Protein AF-A0AA88U725-F1 (afdb_monomer_lite)

Sequence (380 aa):
MSLTAHSTHQTSTSTYMPFGTTLFCLESGCVGFEEPETILQLMAQMSFKSLGANQGLQAFDYGGVLKCLKSKAILRKIGKQSEVINPNRSRITLLLKAIGVIETQEQEKTLIAIVEKELEIFLRRRKNAFDPNKNFSGRKANMAYIEWYMKVSANKGGYYDCYKNARSRGREELQNKEKIVKDQRILTQHWIKTVEDIERKSQNEGASIPNSFKYAGTTYRRMVEPLDIAEYYNLGKTNYLKEGRSEHYKVLELWLKSDQIFENKHHVGMTEDSCFWAHVEEANISCGVLKDGETGPRDKERTLEKLVEFENYLMSSIEKYSVSTEVFSEGSTFMKWWQDYITIRGNSYESKLTSFMKNKKESSGSMVLMEYKSCGTYTF

InterPro domains:
  IPR041266 EDS1, EP domain [PF18117] (145-356)
  IPR044603 Senescence-associated carboxylesterase 101-like [PTHR46898] (8-363)

Organism: NCBI:txid112253

Radius of gyration: 32.96 Å; chains: 1; bounding box: 78×71×87 Å

Secondary structure (DSSP, 8-state):
--------------S----S-EEEEETTEEEEE--HHHHHHHHHHHHHHHTTS---S----HHHHHHHHHHHHHHHTTSPPP--S-HHHHHHHHHHHHTT--SSHHHHHHHHHHHHHHHHHHHHHHHTS--HHHHHHTTHHHHHHHHHHHHHHGGGT-HHHHHHTHHHH-HHHHHHHHHHHHHHHHHHHHHHHHHHHHHHHHHHH-PPPPHHHHHHHHHHHHHHHHHHHHHHHHTT---IIIII--HHHHHHHHHHHT-TT-TT---TTS-S-TTHHHHHHHHHHHHHHHHSS-S-HHHHHHHHHHHHHHHHHHHHHHHTT-S-GGGGSTT-HHHHHHHHHHHHH-TT---HHHHHHHHHHHTTTTTTSSGGG-------

pLDDT: mean 77.9, std 18.84, range [26.11, 98.38]

Structure (mmCIF, N/CA/C/O backbone):
data_AF-A0AA88U725-F1
#
_entry.id   AF-A0AA88U725-F1
#
loop_
_atom_site.group_PDB
_atom_site.id
_atom_site.type_symbol
_atom_site.label_atom_id
_atom_site.label_alt_id
_atom_site.label_comp_id
_atom_site.label_asym_id
_atom_site.label_entity_id
_atom_site.label_seq_id
_atom_site.pdbx_PDB_ins_code
_atom_site.Cartn_x
_atom_site.Cartn_y
_atom_site.Cartn_z
_atom_site.occupancy
_atom_site.B_iso_or_equiv
_atom_site.auth_seq_id
_atom_site.auth_comp_id
_atom_site.auth_asym_id
_atom_site.auth_atom_id
_atom_site.pdbx_PDB_model_num
ATOM 1 N N . MET A 1 1 ? -35.580 -44.914 47.625 1.00 32.88 1 MET A N 1
ATOM 2 C CA . MET A 1 1 ? -35.232 -45.010 46.194 1.00 32.88 1 MET A CA 1
ATOM 3 C C . MET A 1 1 ? -35.719 -43.749 45.517 1.00 32.88 1 MET A C 1
ATOM 5 O O . MET A 1 1 ? -36.898 -43.436 45.606 1.00 32.88 1 MET A O 1
ATOM 9 N N . SER A 1 2 ? -34.764 -42.996 44.982 1.00 30.86 2 SER A N 1
ATOM 10 C CA . SER A 1 2 ? -34.923 -41.744 44.245 1.00 30.86 2 SER A CA 1
ATOM 11 C C . SER A 1 2 ? -35.772 -41.894 42.986 1.00 30.86 2 SER A C 1
ATOM 13 O O . SER A 1 2 ? -35.796 -42.979 42.418 1.00 30.86 2 SER A O 1
ATOM 15 N N . LEU A 1 3 ? -36.355 -40.775 42.540 1.00 26.64 3 LEU A N 1
ATOM 16 C CA . LEU A 1 3 ? -36.508 -40.333 41.140 1.00 26.64 3 LEU A CA 1
ATOM 17 C C . LEU A 1 3 ? -37.024 -38.872 41.188 1.00 26.64 3 LEU A C 1
ATOM 19 O O . LEU A 1 3 ? -38.209 -38.622 41.355 1.00 26.64 3 LEU A O 1
ATOM 23 N N . THR A 1 4 ? -36.145 -37.894 41.434 1.00 28.00 4 THR A N 1
ATOM 24 C CA . THR A 1 4 ? -35.615 -36.935 40.434 1.00 28.00 4 THR A CA 1
ATOM 25 C C . THR A 1 4 ? -36.676 -36.227 39.579 1.00 28.00 4 THR A C 1
ATOM 27 O O . THR A 1 4 ? -36.901 -36.598 38.428 1.00 28.00 4 THR A O 1
ATOM 30 N N . ALA A 1 5 ? -37.239 -35.134 40.103 1.00 26.56 5 ALA A N 1
ATOM 31 C CA . ALA A 1 5 ? -37.870 -34.102 39.286 1.00 26.56 5 ALA A CA 1
ATOM 32 C C . ALA A 1 5 ? -36.774 -33.324 38.538 1.00 26.56 5 ALA A C 1
ATOM 34 O O . ALA A 1 5 ? -35.937 -32.657 39.147 1.00 26.56 5 ALA A O 1
ATOM 35 N N . HIS A 1 6 ? -36.744 -33.464 37.215 1.00 26.67 6 HIS A N 1
ATOM 36 C CA . HIS A 1 6 ? -35.869 -32.690 36.345 1.00 26.67 6 HIS A CA 1
ATOM 37 C C . HIS A 1 6 ? -36.377 -31.245 36.295 1.00 26.67 6 HIS A C 1
ATOM 39 O O . HIS A 1 6 ? -37.458 -30.980 35.775 1.00 26.67 6 HIS A O 1
ATOM 45 N N . SER A 1 7 ? -35.591 -30.315 36.841 1.00 28.03 7 SER A N 1
ATOM 46 C CA . SER A 1 7 ? -35.767 -28.878 36.627 1.00 28.03 7 SER A CA 1
ATOM 47 C C . SER A 1 7 ? -35.402 -28.558 35.178 1.00 28.03 7 SER A C 1
ATOM 49 O O . SER A 1 7 ? -34.230 -28.466 34.815 1.00 28.03 7 SER A O 1
ATOM 51 N N . THR A 1 8 ? -36.410 -28.445 34.320 1.00 27.78 8 THR A N 1
ATOM 52 C CA . THR A 1 8 ? -36.258 -27.880 32.981 1.00 27.78 8 THR A CA 1
ATOM 53 C C . THR A 1 8 ? -36.027 -26.378 33.104 1.00 27.78 8 THR A C 1
ATOM 55 O O . THR A 1 8 ? -36.956 -25.624 33.393 1.00 27.78 8 THR A O 1
ATOM 58 N N . HIS A 1 9 ? -34.795 -25.934 32.851 1.00 33.16 9 HIS A N 1
ATOM 59 C CA . HIS A 1 9 ? -34.502 -24.542 32.519 1.00 33.16 9 HIS A CA 1
ATOM 60 C C . HIS A 1 9 ? -35.246 -24.177 31.223 1.00 33.16 9 HIS A C 1
ATOM 62 O O . HIS A 1 9 ? -34.762 -24.445 30.126 1.00 33.16 9 HIS A O 1
ATOM 68 N N . GLN A 1 10 ? -36.434 -23.579 31.334 1.00 32.91 10 GLN A N 1
ATOM 69 C CA . GLN A 1 10 ? -37.070 -22.893 30.211 1.00 32.91 10 GLN A CA 1
ATOM 70 C C . GLN A 1 10 ? -36.290 -21.603 29.934 1.00 32.91 10 GLN A C 1
ATOM 72 O O . GLN A 1 10 ? -36.520 -20.568 30.554 1.00 32.91 10 GLN A O 1
ATOM 77 N N . THR A 1 11 ? -35.341 -21.658 29.003 1.00 37.47 11 THR A N 1
ATOM 78 C CA . THR A 1 11 ? -34.792 -20.460 28.366 1.00 37.47 11 THR A CA 1
ATOM 79 C C . THR A 1 11 ? -35.843 -19.922 27.402 1.00 37.47 11 THR A C 1
ATOM 81 O O . THR A 1 11 ? -35.910 -20.343 26.249 1.00 37.47 11 THR A O 1
ATOM 84 N N . SER A 1 12 ? -36.702 -19.017 27.870 1.00 42.12 12 SER A N 1
ATOM 85 C CA . SER A 1 12 ? -37.538 -18.210 26.982 1.00 42.12 12 SER A CA 1
ATOM 86 C C . SER A 1 12 ? -36.626 -17.323 26.128 1.00 42.12 12 SER A C 1
ATOM 88 O O . SER A 1 12 ? -36.111 -16.308 26.598 1.00 42.12 12 SER A O 1
ATOM 90 N N . THR A 1 13 ? -36.381 -17.724 24.883 1.00 49.47 13 THR A N 1
ATOM 91 C CA . THR A 1 13 ? -35.642 -16.929 23.898 1.00 49.47 13 THR A CA 1
ATOM 92 C C . THR A 1 13 ? -36.532 -15.782 23.419 1.00 49.47 13 THR A C 1
ATOM 94 O O . THR A 1 13 ? -37.392 -15.974 22.561 1.00 49.47 13 THR A O 1
ATOM 97 N N . SER A 1 14 ? -36.360 -14.596 24.009 1.00 60.69 14 SER A N 1
ATOM 98 C CA . SER A 1 14 ? -36.968 -13.353 23.514 1.00 60.69 14 SER A CA 1
ATOM 99 C C . SER A 1 14 ? -36.472 -13.063 22.093 1.00 60.69 14 SER A C 1
ATOM 101 O O . SER A 1 14 ? -35.271 -13.115 21.840 1.00 60.69 14 SER A O 1
ATOM 103 N N . THR A 1 15 ? -37.373 -12.712 21.173 1.00 77.06 15 THR A N 1
ATOM 104 C CA . THR A 1 15 ? -37.027 -12.198 19.832 1.00 77.06 15 THR A CA 1
ATOM 105 C C . THR A 1 15 ? -36.477 -10.770 19.855 1.00 77.06 15 THR A C 1
ATOM 107 O O . THR A 1 15 ? -35.946 -10.305 18.850 1.00 77.06 15 THR A O 1
ATOM 110 N N . TYR A 1 16 ? -36.610 -10.064 20.979 1.00 80.75 16 TYR A N 1
ATOM 111 C CA . TYR A 1 16 ? -36.173 -8.681 21.145 1.00 80.75 16 TYR A CA 1
ATOM 112 C C . TYR A 1 16 ? -34.953 -8.596 22.063 1.00 80.75 16 TYR A C 1
ATOM 114 O O . TYR A 1 16 ? -34.954 -9.209 23.135 1.00 80.75 16 TYR A O 1
ATOM 122 N N . MET A 1 17 ? -33.963 -7.787 21.664 1.00 84.12 17 MET A N 1
ATOM 123 C CA . MET A 1 17 ? -32.800 -7.443 22.486 1.00 84.12 17 MET A CA 1
ATOM 124 C C . MET A 1 17 ? -32.774 -5.963 22.872 1.00 84.12 17 MET A C 1
ATOM 126 O O . MET A 1 17 ? -33.114 -5.108 22.048 1.00 84.12 17 MET A O 1
ATOM 130 N N . PRO A 1 18 ? -32.348 -5.643 24.107 1.00 87.31 18 PRO A N 1
ATOM 131 C CA . PRO A 1 18 ? -32.113 -4.266 24.515 1.00 87.31 18 PRO A CA 1
ATOM 132 C C . PRO A 1 18 ? -30.925 -3.667 23.748 1.00 87.31 18 PRO A C 1
ATOM 134 O O . PRO A 1 18 ? -29.968 -4.361 23.412 1.00 87.31 18 PRO A O 1
ATOM 137 N N . PHE A 1 19 ? -30.969 -2.360 23.494 1.00 82.88 19 PHE A N 1
ATOM 138 C CA . PHE A 1 19 ? -29.884 -1.615 22.852 1.00 82.88 19 PHE A CA 1
ATOM 139 C C . PHE A 1 19 ? -29.605 -0.305 23.597 1.00 82.88 19 PHE A C 1
ATOM 141 O O . PHE A 1 19 ? -30.481 0.255 24.256 1.00 82.88 19 PHE A O 1
ATOM 148 N N . GLY A 1 20 ? -28.374 0.197 23.478 1.00 85.00 20 GLY A N 1
ATOM 149 C CA . GLY A 1 20 ? -27.935 1.420 24.152 1.00 85.00 20 GLY A CA 1
ATOM 150 C C . GLY A 1 20 ? -27.650 1.232 25.646 1.00 85.00 20 GLY A C 1
ATOM 151 O O . GLY A 1 20 ? -27.418 0.128 26.132 1.00 85.00 20 GLY A O 1
ATOM 152 N N . THR A 1 21 ? -27.625 2.340 26.387 1.00 85.44 21 THR A N 1
ATOM 153 C CA . THR A 1 21 ? -27.359 2.330 27.831 1.00 85.44 21 THR A CA 1
ATOM 154 C C . THR A 1 21 ? -28.663 2.223 28.614 1.00 85.44 21 THR A C 1
ATOM 156 O O . THR A 1 21 ? -29.510 3.110 28.541 1.00 85.44 21 THR A O 1
ATOM 159 N N . THR A 1 22 ? -28.797 1.178 29.429 1.00 86.12 22 THR A N 1
ATOM 160 C CA . THR A 1 22 ? -29.914 1.012 30.366 1.00 86.12 22 THR A CA 1
ATOM 161 C C . THR A 1 22 ? -29.500 1.447 31.765 1.00 86.12 22 THR A C 1
ATOM 163 O O . THR A 1 22 ? -28.465 1.021 32.276 1.00 86.12 22 THR A O 1
ATOM 166 N N . LEU A 1 23 ? -30.322 2.276 32.411 1.00 86.12 23 LEU A N 1
ATOM 167 C CA . LEU A 1 23 ? -30.129 2.703 33.795 1.00 86.12 23 LEU A CA 1
ATOM 168 C C . LEU A 1 23 ? -31.153 2.017 34.705 1.00 86.12 23 LEU A C 1
ATOM 170 O O . LEU A 1 23 ? -32.343 2.304 34.623 1.00 86.12 23 LEU A O 1
ATOM 174 N N . PHE A 1 24 ? -30.688 1.150 35.604 1.00 82.69 24 PHE A N 1
ATOM 175 C CA . PHE A 1 24 ? -31.530 0.553 36.637 1.00 82.69 24 PHE A CA 1
ATOM 176 C C . PHE A 1 24 ? -31.564 1.458 37.869 1.00 82.69 24 PHE A C 1
ATOM 178 O O . PHE A 1 24 ? -30.526 1.735 38.481 1.00 82.69 24 PHE A O 1
ATOM 185 N N . CYS A 1 25 ? -32.758 1.922 38.231 1.00 79.19 25 CYS A N 1
ATOM 186 C CA . CYS A 1 25 ? -32.990 2.798 39.375 1.00 79.19 25 CYS A CA 1
ATOM 187 C C . CYS A 1 25 ? -33.468 1.980 40.578 1.00 79.19 25 CYS A C 1
ATOM 189 O O . CYS A 1 25 ? -34.499 1.321 40.524 1.00 79.19 25 CYS A O 1
ATOM 191 N N . LEU A 1 26 ? -32.702 2.043 41.660 1.00 73.38 26 LEU A N 1
ATOM 192 C CA . LEU A 1 26 ? -32.933 1.371 42.932 1.00 73.38 26 LEU A CA 1
ATOM 193 C C . LEU A 1 26 ? -33.224 2.409 44.010 1.00 73.38 26 LEU A C 1
ATOM 195 O O . LEU A 1 26 ? -32.828 3.572 43.896 1.00 73.38 26 LEU A O 1
ATOM 199 N N . GLU A 1 27 ? -33.796 1.973 45.129 1.00 69.06 27 GLU A N 1
ATOM 200 C CA . GLU A 1 27 ? -33.916 2.851 46.289 1.00 69.06 27 GLU A CA 1
ATOM 201 C C . GLU A 1 27 ? -32.549 3.389 46.712 1.00 69.06 27 GLU A C 1
ATOM 203 O O . GLU A 1 27 ? -32.424 4.571 46.997 1.00 69.06 27 GLU A O 1
ATOM 208 N N . SER A 1 28 ? -31.491 2.574 46.699 1.00 66.88 28 SER A N 1
ATOM 209 C CA . SER A 1 28 ? -30.132 2.948 47.121 1.00 66.88 28 SER A CA 1
ATOM 210 C C . SER A 1 28 ? -29.349 3.814 46.116 1.00 66.88 28 SER A C 1
ATOM 212 O O . SER A 1 28 ? -28.303 4.356 46.479 1.00 66.88 28 SER A O 1
ATOM 214 N N . GLY A 1 29 ? -29.839 4.002 44.886 1.00 71.69 29 GLY A N 1
ATOM 215 C CA . GLY A 1 29 ? -29.155 4.760 43.832 1.00 71.69 29 GLY A CA 1
ATOM 216 C C . GLY A 1 29 ? -29.478 4.241 42.431 1.00 71.69 29 GLY A C 1
ATOM 217 O O . GLY A 1 29 ? -30.510 3.629 42.218 1.00 71.69 29 GLY A O 1
ATOM 218 N N . CYS A 1 30 ? -28.600 4.465 41.454 1.00 75.69 30 CYS A N 1
ATOM 219 C CA . CYS A 1 30 ? -28.768 3.917 40.105 1.00 75.69 30 CYS A CA 1
ATOM 220 C C . CYS A 1 30 ? -27.505 3.200 39.621 1.00 75.69 30 CYS A C 1
ATOM 222 O O . CYS A 1 30 ? -26.387 3.545 40.017 1.00 75.69 30 CYS A O 1
ATOM 224 N N . VAL A 1 31 ? -27.697 2.195 38.766 1.00 79.12 31 VAL A N 1
ATOM 225 C CA . VAL A 1 31 ? -26.627 1.406 38.152 1.00 79.12 31 VAL A CA 1
ATOM 226 C C . VAL A 1 31 ? -26.889 1.292 36.653 1.00 79.12 31 VAL A C 1
ATOM 228 O O . VAL A 1 31 ? -27.936 0.806 36.241 1.00 79.12 31 VAL A O 1
ATOM 231 N N . GLY A 1 32 ? -25.943 1.752 35.832 1.00 81.56 32 GLY A N 1
ATOM 232 C CA . GLY A 1 32 ? -26.043 1.658 34.371 1.00 81.56 32 GLY A CA 1
ATOM 233 C C . GLY A 1 32 ? -25.397 0.394 33.798 1.00 81.56 32 GLY A C 1
ATOM 234 O O . GLY A 1 32 ? -24.393 -0.069 34.335 1.00 81.56 32 GLY A O 1
ATOM 235 N N . PHE A 1 33 ? -25.912 -0.123 32.692 1.00 82.19 33 PHE A N 1
ATOM 236 C CA . PHE A 1 33 ? -25.268 -1.161 31.886 1.00 82.19 33 PHE A CA 1
ATOM 237 C C . PHE A 1 33 ? -25.446 -0.830 30.402 1.00 82.19 33 PHE A C 1
ATOM 239 O O . PHE A 1 33 ? -26.430 -0.207 30.016 1.00 82.19 33 PHE A O 1
ATOM 246 N N . GLU A 1 34 ? -24.474 -1.215 29.583 1.00 84.12 34 GLU A N 1
ATOM 247 C CA . GLU A 1 34 ? -24.510 -1.060 28.116 1.00 84.12 34 GLU A CA 1
ATOM 248 C C . GLU A 1 34 ? -24.586 -2.414 27.398 1.00 84.12 34 GLU A C 1
ATOM 250 O O . GLU A 1 34 ? -24.835 -2.464 26.201 1.00 84.12 34 GLU A O 1
ATOM 255 N N . GLU A 1 35 ? -24.320 -3.505 28.116 1.00 84.44 35 GLU A N 1
ATOM 256 C CA . GLU A 1 35 ? -24.151 -4.838 27.547 1.00 84.44 35 GLU A CA 1
ATOM 257 C C . GLU A 1 35 ? -25.521 -5.521 27.391 1.00 84.44 35 GLU A C 1
ATOM 259 O O . GLU A 1 35 ? -26.194 -5.724 28.409 1.00 84.44 35 GLU A O 1
ATOM 264 N N . PRO A 1 36 ? -25.978 -5.814 26.158 1.00 85.44 36 PRO A N 1
ATOM 265 C CA . PRO A 1 36 ? -27.352 -6.249 25.908 1.00 85.44 36 PRO A CA 1
ATOM 266 C C . PRO A 1 36 ? -27.752 -7.527 26.646 1.00 85.44 36 PRO A C 1
ATOM 268 O O . PRO A 1 36 ? -28.848 -7.598 27.201 1.00 85.44 36 PRO A O 1
ATOM 271 N N . GLU A 1 37 ? -26.876 -8.523 26.696 1.00 84.38 37 GLU A N 1
ATOM 272 C CA . GLU A 1 37 ? -27.137 -9.822 27.306 1.00 84.38 37 GLU A CA 1
ATOM 273 C C . GLU A 1 37 ? -27.276 -9.712 28.832 1.00 84.38 37 GLU A C 1
ATOM 275 O O . GLU A 1 37 ? -28.205 -10.269 29.414 1.00 84.38 37 GLU A O 1
ATOM 280 N N . THR A 1 38 ? -26.440 -8.902 29.478 1.00 82.69 38 THR A N 1
ATOM 281 C CA . THR A 1 38 ? -26.490 -8.545 30.900 1.00 82.69 38 THR A CA 1
ATOM 282 C C . THR A 1 38 ? -27.768 -7.786 31.191 1.00 82.69 38 THR A C 1
ATOM 284 O O . THR A 1 38 ? -28.449 -8.089 32.169 1.00 82.69 38 THR A O 1
ATOM 287 N N . ILE A 1 39 ? -28.122 -6.804 30.356 1.00 85.88 39 ILE A N 1
ATOM 288 C CA . ILE A 1 39 ? -29.366 -6.047 30.514 1.00 85.88 39 ILE A CA 1
ATOM 289 C C . ILE A 1 39 ? -30.560 -7.001 30.434 1.00 85.88 39 ILE A C 1
ATOM 291 O O . ILE A 1 39 ? -31.414 -6.968 31.321 1.00 85.88 39 ILE A O 1
ATOM 295 N N . LEU A 1 40 ? -30.597 -7.880 29.428 1.00 86.12 40 LEU A N 1
ATOM 296 C CA . LEU A 1 40 ? -31.664 -8.863 29.261 1.00 86.12 40 LEU A CA 1
ATOM 297 C C . LEU A 1 40 ? -31.731 -9.814 30.461 1.00 86.12 40 LEU A C 1
ATOM 299 O O . LEU A 1 40 ? -32.810 -10.043 31.006 1.00 86.12 40 LEU A O 1
ATOM 303 N N . GLN A 1 41 ? -30.589 -10.340 30.907 1.00 81.69 41 GLN A N 1
ATOM 304 C CA . GLN A 1 41 ? -30.519 -11.254 32.041 1.00 81.69 41 GLN A CA 1
ATOM 305 C C . GLN A 1 41 ? -31.010 -10.576 33.327 1.00 81.69 41 GLN A C 1
ATOM 307 O O . GLN A 1 41 ? -31.806 -11.161 34.058 1.00 81.69 41 GLN A O 1
ATOM 312 N N . LEU A 1 42 ? -30.606 -9.329 33.586 1.00 80.44 42 LEU A N 1
ATOM 313 C CA . LEU A 1 42 ? -31.063 -8.550 34.740 1.00 80.44 42 LEU A CA 1
ATOM 314 C C . LEU A 1 42 ? -32.567 -8.245 34.669 1.00 80.44 42 LEU A C 1
ATOM 316 O O . LEU A 1 42 ? -33.266 -8.414 35.669 1.00 80.44 42 LEU A O 1
ATOM 320 N N . MET A 1 43 ? -33.081 -7.855 33.499 1.00 81.62 43 MET A N 1
ATOM 321 C CA . MET A 1 43 ? -34.516 -7.635 33.279 1.00 81.62 43 MET A CA 1
ATOM 322 C C . MET A 1 43 ? -35.328 -8.917 33.501 1.00 81.62 43 MET A C 1
ATOM 324 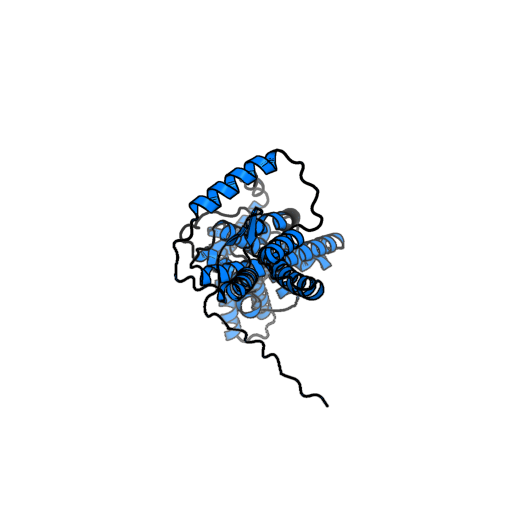O O . MET A 1 43 ? -36.360 -8.879 34.173 1.00 81.62 43 MET A O 1
ATOM 328 N N . ALA A 1 44 ? -34.846 -10.061 33.008 1.00 80.44 44 ALA A N 1
ATOM 329 C CA . ALA A 1 44 ? -35.494 -11.354 33.207 1.00 80.44 44 ALA A CA 1
ATOM 330 C C . ALA A 1 44 ? -35.599 -11.702 34.702 1.00 80.44 44 ALA A C 1
ATOM 332 O O . ALA A 1 44 ? -36.680 -12.061 35.173 1.00 80.44 44 ALA A O 1
ATOM 333 N N . GLN A 1 45 ? -34.524 -11.502 35.474 1.00 75.00 45 GLN A N 1
ATOM 334 C CA . GLN A 1 45 ? -34.531 -11.730 36.925 1.00 75.00 45 GLN A CA 1
ATOM 335 C C . GLN A 1 45 ? -35.511 -10.806 37.671 1.00 75.00 45 GLN A C 1
ATOM 337 O O . GLN A 1 45 ? -36.195 -11.256 38.590 1.00 75.00 45 GLN A O 1
ATOM 342 N N . MET A 1 46 ? -35.628 -9.536 37.262 1.00 73.25 46 MET A N 1
ATOM 343 C CA . MET A 1 46 ? -36.621 -8.606 37.823 1.00 73.25 46 MET A CA 1
ATOM 344 C C . MET A 1 46 ? -38.059 -9.041 37.508 1.00 73.25 46 MET A C 1
ATOM 346 O O . MET A 1 46 ? -38.921 -9.025 38.387 1.00 73.25 46 MET A O 1
ATOM 350 N N . SER A 1 47 ? -38.317 -9.460 36.265 1.00 68.94 47 SER A N 1
ATOM 351 C CA . SER A 1 47 ? -39.653 -9.874 35.822 1.00 68.94 47 SER A CA 1
ATOM 352 C C . SER A 1 47 ? -40.144 -11.134 36.542 1.00 68.94 47 SER A C 1
ATOM 354 O O . SER A 1 47 ? -41.298 -11.182 36.960 1.00 68.94 47 SER A O 1
ATOM 356 N N . PHE A 1 48 ? -39.258 -12.105 36.798 1.00 60.91 48 PHE A N 1
ATOM 357 C CA . PHE A 1 48 ? -39.609 -13.374 37.443 1.00 60.91 48 PHE A CA 1
ATOM 358 C C . PHE A 1 48 ? -40.159 -13.191 38.867 1.00 60.91 48 PHE A C 1
ATOM 360 O O . PHE A 1 48 ? -41.050 -13.926 39.285 1.00 60.91 48 PHE A O 1
ATOM 367 N N . LYS A 1 49 ? -39.683 -12.179 39.608 1.00 58.50 49 LYS A N 1
ATOM 368 C CA . LYS A 1 49 ? -40.197 -11.852 40.953 1.00 58.50 49 LYS A CA 1
ATOM 369 C C . LYS A 1 49 ? -41.444 -10.962 40.932 1.00 58.50 49 LYS A C 1
ATOM 371 O O . LYS A 1 49 ? -42.229 -10.996 41.875 1.00 58.50 49 LYS A O 1
ATOM 376 N N . SER A 1 50 ? -41.671 -10.220 39.847 1.00 55.91 50 SER A N 1
ATOM 377 C CA . SER A 1 50 ? -42.889 -9.423 39.648 1.00 55.91 50 SER A CA 1
ATOM 378 C C . SER A 1 50 ? -44.132 -10.274 39.358 1.00 55.91 50 SER A C 1
ATOM 380 O O . SER A 1 50 ? -45.241 -9.766 39.506 1.00 55.91 50 SER A O 1
ATOM 382 N N . LEU A 1 51 ? -43.984 -11.551 38.976 1.00 45.91 51 LEU A N 1
ATOM 383 C CA . LEU A 1 51 ? -45.108 -12.439 38.634 1.00 45.91 51 LEU A CA 1
ATOM 384 C C . LEU A 1 51 ? -46.085 -12.721 39.798 1.00 45.91 51 LEU A C 1
ATOM 386 O O . LEU A 1 51 ? -47.147 -13.289 39.564 1.00 45.91 51 LEU A O 1
ATOM 390 N N . GLY A 1 52 ? -45.767 -12.320 41.035 1.00 45.78 52 GLY A N 1
ATOM 391 C CA . GLY A 1 52 ? -46.686 -12.395 42.180 1.00 45.78 52 GLY A CA 1
ATOM 392 C C . GLY A 1 52 ? -47.622 -11.189 42.339 1.00 45.78 52 GLY A C 1
ATOM 393 O O . GLY A 1 52 ? -48.555 -11.246 43.138 1.00 45.78 52 GLY A O 1
ATOM 394 N N . ALA A 1 53 ? -47.397 -10.100 41.600 1.00 44.97 53 ALA A N 1
ATOM 395 C CA . ALA A 1 53 ? -48.225 -8.903 41.654 1.00 44.97 53 ALA A CA 1
ATOM 396 C C . ALA A 1 53 ? -48.860 -8.666 40.281 1.00 44.97 53 ALA A C 1
ATOM 398 O O . ALA A 1 53 ? -48.170 -8.330 39.322 1.00 44.97 53 ALA A O 1
ATOM 399 N N . ASN A 1 54 ? -50.184 -8.817 40.193 1.00 41.69 54 ASN A N 1
ATOM 400 C CA . ASN A 1 54 ? -50.982 -8.361 39.055 1.00 41.69 54 ASN A CA 1
ATOM 401 C C . ASN A 1 54 ? -50.811 -6.843 38.883 1.00 41.69 54 ASN A C 1
ATOM 403 O O . ASN A 1 54 ? -51.607 -6.057 39.390 1.00 41.69 54 ASN A O 1
ATOM 407 N N . GLN A 1 55 ? -49.764 -6.420 38.184 1.00 48.16 55 GLN A N 1
ATOM 408 C CA . GLN A 1 55 ? -49.562 -5.040 37.768 1.00 48.16 55 GLN A CA 1
ATOM 409 C C . GLN A 1 55 ? -49.643 -5.007 36.244 1.00 48.16 55 GLN A C 1
ATOM 411 O O . GLN A 1 55 ? -48.638 -4.988 35.539 1.00 48.16 55 GLN A O 1
ATOM 416 N N . GLY A 1 56 ? -50.875 -5.030 35.724 1.00 46.62 56 GLY A N 1
ATOM 417 C CA . GLY A 1 56 ? -51.121 -4.500 34.382 1.00 46.62 56 GLY A CA 1
ATOM 418 C C . GLY A 1 56 ? -50.617 -3.056 34.315 1.00 46.62 56 GLY A C 1
ATOM 419 O O . GLY A 1 56 ? -50.615 -2.402 35.355 1.00 46.62 56 GLY A O 1
ATOM 420 N N . LEU A 1 57 ? -50.169 -2.605 33.130 1.00 47.94 57 LEU A N 1
ATOM 421 C CA . LEU A 1 57 ? -49.524 -1.304 32.856 1.00 47.94 57 LEU A CA 1
ATOM 422 C C . LEU A 1 57 ? -50.027 -0.174 33.777 1.00 47.94 57 LEU A C 1
ATOM 424 O O . LEU A 1 57 ? -50.940 0.578 33.437 1.00 47.94 57 LEU A O 1
ATOM 428 N N . GLN A 1 58 ? -49.421 -0.045 34.951 1.00 55.50 58 GLN A N 1
ATOM 429 C CA . GLN A 1 58 ? -49.668 1.062 35.855 1.00 55.50 58 GLN A CA 1
ATOM 430 C C . GLN A 1 58 ? -48.686 2.155 35.451 1.00 55.50 58 GLN A C 1
ATOM 432 O O . GLN A 1 58 ? -47.517 1.872 35.182 1.00 55.50 58 GLN A O 1
ATOM 437 N N . ALA A 1 59 ? -49.155 3.400 35.358 1.00 60.19 59 ALA A N 1
ATOM 438 C CA . ALA A 1 59 ? -48.283 4.530 35.069 1.00 60.19 59 ALA A CA 1
ATOM 439 C C . ALA A 1 59 ? -47.173 4.590 36.133 1.00 60.19 59 ALA A C 1
ATOM 441 O O . ALA A 1 59 ? -47.436 4.865 37.303 1.00 60.19 59 ALA A O 1
ATOM 442 N N . PHE A 1 60 ? -45.942 4.277 35.730 1.00 72.12 60 PHE A N 1
ATOM 443 C CA . PHE A 1 60 ? -44.792 4.250 36.625 1.00 72.12 60 PHE A CA 1
ATOM 444 C C . PHE A 1 60 ? -44.339 5.687 36.919 1.00 72.12 60 PHE A C 1
ATOM 446 O O . PHE A 1 60 ? -44.082 6.462 35.994 1.00 72.12 60 PHE A O 1
ATOM 453 N N . ASP A 1 61 ? -44.245 6.064 38.197 1.00 81.56 61 ASP A N 1
ATOM 454 C CA . ASP A 1 61 ? -43.874 7.424 38.606 1.00 81.56 61 ASP A CA 1
ATOM 455 C C . ASP A 1 61 ? -42.361 7.675 38.470 1.00 81.56 61 ASP A C 1
ATOM 457 O O . ASP A 1 61 ? -41.586 7.650 39.432 1.00 81.56 61 ASP A O 1
ATOM 461 N N . TYR A 1 62 ? -41.925 7.975 37.247 1.00 82.69 62 TYR A N 1
ATOM 462 C CA . TYR A 1 62 ? -40.557 8.424 36.982 1.00 82.69 62 TYR A CA 1
ATOM 463 C C . TYR A 1 62 ? -40.217 9.750 37.687 1.00 82.69 62 TYR A C 1
ATOM 465 O O . TYR A 1 62 ? -39.044 10.003 37.975 1.00 82.69 62 TYR A O 1
ATOM 473 N N . GLY A 1 63 ? -41.210 10.590 38.005 1.00 84.25 63 GLY A N 1
ATOM 474 C CA . GLY A 1 63 ? -41.009 11.846 38.731 1.00 84.25 63 GLY A CA 1
ATOM 475 C C . GLY A 1 63 ? -40.509 11.606 40.156 1.00 84.25 63 GLY A C 1
ATOM 476 O O . GLY A 1 63 ? -39.517 12.210 40.582 1.00 84.25 63 GLY A O 1
ATOM 477 N N . GLY A 1 64 ? -41.135 10.664 40.864 1.00 83.19 64 GLY A N 1
ATOM 478 C CA . GLY A 1 64 ? -40.705 10.189 42.178 1.00 83.19 64 GLY A CA 1
ATOM 479 C C . GLY A 1 64 ? -39.288 9.613 42.161 1.00 83.19 64 GLY A C 1
ATOM 480 O O . GLY A 1 64 ? -38.457 9.978 43.002 1.00 83.19 64 GLY A O 1
ATOM 481 N N . VAL A 1 65 ? -38.966 8.797 41.150 1.00 80.44 65 VAL A N 1
ATOM 482 C CA . VAL A 1 65 ? -37.619 8.226 40.964 1.00 80.44 65 VAL A CA 1
ATOM 483 C C . VAL A 1 65 ? -36.566 9.323 40.790 1.00 80.44 65 VAL A C 1
ATOM 485 O O . VAL A 1 65 ? -35.554 9.332 41.497 1.00 80.44 65 VAL A O 1
ATOM 488 N N . LEU A 1 66 ? -36.806 10.291 39.902 1.00 83.12 66 LEU A N 1
ATOM 489 C CA . LEU A 1 66 ? -35.876 11.398 39.658 1.00 83.12 66 LEU A CA 1
ATOM 490 C C . LEU A 1 66 ? -35.673 12.268 40.905 1.00 83.12 66 LEU A C 1
ATOM 492 O O . LEU A 1 66 ? -34.543 12.662 41.211 1.00 83.12 66 LEU A O 1
ATOM 496 N N . LYS A 1 67 ? -36.744 12.536 41.663 1.00 83.38 67 LYS A N 1
ATOM 497 C CA . LYS A 1 67 ? -36.671 13.296 42.919 1.00 83.38 67 LYS A CA 1
ATOM 498 C C . LYS A 1 67 ? -35.815 12.570 43.961 1.00 83.38 67 LYS A C 1
ATOM 500 O O . LYS A 1 67 ? -34.969 13.202 44.593 1.00 83.38 67 LYS A O 1
ATOM 505 N N . CYS A 1 68 ? -35.974 11.252 44.095 1.00 78.69 68 CYS A N 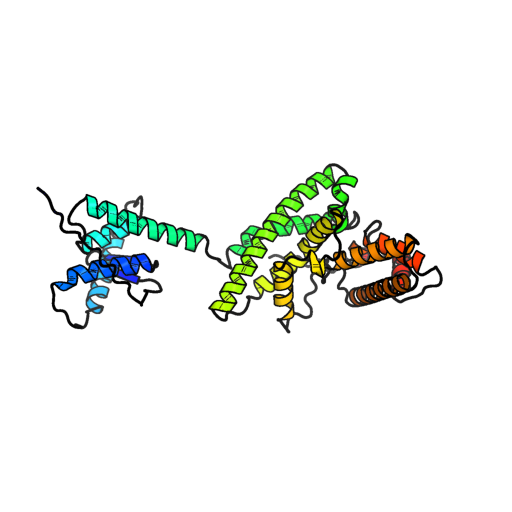1
ATOM 506 C CA . CYS A 1 68 ? -35.168 10.432 45.001 1.00 78.69 68 CYS A CA 1
ATOM 507 C C . CYS A 1 68 ? -33.681 10.431 44.605 1.00 78.69 68 CYS A C 1
ATOM 509 O O . CYS A 1 68 ? -32.810 10.682 45.445 1.00 78.69 68 CYS A O 1
ATOM 511 N N . LEU A 1 69 ? -33.381 10.251 43.313 1.00 79.00 69 LEU A N 1
ATOM 512 C CA . LEU A 1 69 ? -32.011 10.301 42.791 1.00 79.00 69 LEU A CA 1
ATOM 513 C C . LEU A 1 69 ? -31.344 11.659 43.046 1.00 79.00 69 LEU A C 1
ATOM 515 O O . LEU A 1 69 ? -30.194 11.704 43.492 1.00 79.00 69 LEU A O 1
ATOM 519 N N . LYS A 1 70 ? -32.071 12.763 42.832 1.00 79.81 70 LYS A N 1
ATOM 520 C CA . LYS A 1 70 ? -31.578 14.124 43.092 1.00 79.81 70 LYS A CA 1
ATOM 521 C C . LYS A 1 70 ? -31.215 14.320 44.566 1.00 79.81 70 LYS A C 1
ATOM 523 O O . LYS A 1 70 ? -30.124 14.804 44.860 1.00 79.81 70 LYS A O 1
ATOM 528 N N . SER A 1 71 ? -32.079 13.890 45.487 1.00 73.62 71 SER A N 1
ATOM 529 C CA . SER A 1 71 ? -31.825 13.979 46.933 1.00 73.62 71 SER A CA 1
ATOM 530 C C . SER A 1 71 ? -30.587 13.180 47.362 1.00 73.62 71 SER A C 1
ATOM 532 O O . SER A 1 71 ? -29.787 13.655 48.167 1.00 73.62 71 SER A O 1
ATOM 534 N N . LYS A 1 72 ? -30.366 11.990 46.788 1.00 70.88 72 LYS A N 1
ATOM 535 C CA . LYS A 1 72 ? -29.203 11.147 47.122 1.00 70.88 72 LYS A CA 1
ATOM 536 C C . LYS A 1 72 ? -27.892 11.635 46.515 1.00 70.88 72 LYS A C 1
ATOM 538 O O . LYS A 1 72 ? -26.848 11.497 47.151 1.00 70.88 72 LYS A O 1
ATOM 543 N N . ALA A 1 73 ? -27.924 12.235 45.325 1.00 67.94 73 ALA A N 1
ATOM 544 C CA . ALA A 1 73 ? -26.744 12.861 44.729 1.00 67.94 73 ALA A CA 1
ATOM 545 C C . ALA A 1 73 ? -26.192 14.000 45.609 1.00 67.94 73 ALA A C 1
ATOM 547 O O . ALA A 1 73 ? -24.977 14.149 45.732 1.00 67.94 73 ALA A O 1
ATOM 548 N N . ILE A 1 74 ? -27.079 14.753 46.272 1.00 61.31 74 ILE A N 1
ATOM 549 C CA . ILE A 1 74 ? -26.713 15.815 47.222 1.00 61.31 74 ILE A CA 1
ATOM 550 C C . ILE A 1 74 ? -26.033 15.222 48.468 1.00 61.31 74 ILE A C 1
ATOM 552 O O . ILE A 1 74 ? -24.972 15.698 48.863 1.00 61.31 74 ILE A O 1
ATOM 556 N N . LEU A 1 75 ? -26.579 14.138 49.033 1.00 58.22 75 LEU A N 1
ATOM 557 C CA . LEU A 1 75 ? -26.011 13.457 50.208 1.00 58.22 75 LEU A CA 1
ATOM 558 C C . LEU A 1 75 ? -24.644 12.807 49.923 1.00 58.22 75 LEU A C 1
ATOM 560 O O . LEU A 1 75 ? -23.741 12.868 50.755 1.00 58.22 75 LEU A O 1
ATOM 564 N N . ARG A 1 76 ? -24.446 12.233 48.728 1.00 56.00 76 ARG A N 1
ATOM 565 C CA . ARG A 1 76 ? -23.159 11.638 48.311 1.00 56.00 76 ARG A CA 1
ATOM 566 C C . ARG A 1 76 ? -22.028 12.658 48.173 1.00 56.00 76 ARG A C 1
ATOM 568 O O . ARG A 1 76 ? -20.876 12.287 48.350 1.00 56.00 76 ARG A O 1
ATOM 575 N N . LYS A 1 77 ? -22.338 13.927 47.888 1.00 50.31 77 LYS A N 1
ATOM 576 C CA . LYS A 1 77 ? -21.347 15.015 47.811 1.00 50.31 77 LYS A CA 1
ATOM 577 C C . LYS A 1 77 ? -20.705 15.342 49.171 1.00 50.31 77 LYS A C 1
ATOM 579 O O . LYS A 1 77 ? -19.685 16.018 49.199 1.00 50.31 77 LYS A O 1
ATOM 584 N N . ILE A 1 78 ? -21.299 14.868 50.271 1.00 46.31 78 ILE A N 1
ATOM 585 C CA . ILE A 1 78 ? -20.912 15.181 51.655 1.00 46.31 78 ILE A CA 1
ATOM 586 C C . ILE A 1 78 ? -20.088 14.036 52.295 1.00 46.31 78 ILE A C 1
ATOM 588 O O . ILE A 1 78 ? -19.390 14.257 53.281 1.00 46.31 78 ILE A O 1
ATOM 592 N N . GLY A 1 79 ? -20.091 12.823 51.723 1.00 43.31 79 GLY A N 1
ATOM 593 C CA . GLY A 1 79 ? -19.349 11.659 52.237 1.00 43.31 79 GLY A CA 1
ATOM 594 C C . GLY A 1 79 ? -18.127 11.282 51.387 1.00 43.31 79 GLY A C 1
ATOM 595 O O . GLY A 1 79 ? -18.210 11.240 50.161 1.00 43.31 79 GLY A O 1
ATOM 596 N N . LYS A 1 80 ? -16.988 10.971 52.028 1.00 43.31 80 LYS A N 1
ATOM 597 C CA . LYS A 1 80 ? -15.769 10.475 51.355 1.00 43.31 80 LYS A CA 1
ATOM 598 C C . LYS A 1 80 ? -16.032 9.133 50.650 1.00 43.31 80 LYS A C 1
ATOM 600 O O . LYS A 1 80 ? -16.577 8.212 51.252 1.00 43.31 80 LYS A O 1
ATOM 605 N N . GLN A 1 81 ? -15.605 9.022 49.389 1.00 40.53 81 GLN A N 1
ATOM 606 C CA . GLN A 1 81 ? -15.591 7.767 48.630 1.00 40.53 81 GLN A CA 1
ATOM 607 C C . GLN A 1 81 ? -14.503 6.839 49.190 1.00 40.53 81 GLN A C 1
ATOM 609 O O . GLN A 1 81 ? -13.339 7.229 49.230 1.00 40.53 81 GLN A O 1
ATOM 614 N N . SER A 1 82 ? -14.855 5.618 49.604 1.00 43.75 82 SER A N 1
ATOM 615 C CA . SER A 1 82 ? -13.858 4.554 49.763 1.00 43.75 82 SER A CA 1
ATOM 616 C C . SER A 1 82 ? -13.499 3.989 48.389 1.00 43.75 82 SER A C 1
ATOM 618 O O . SER A 1 82 ? -14.388 3.797 47.555 1.00 43.75 82 SER A O 1
ATOM 620 N N . GLU A 1 83 ? -12.224 3.679 48.164 1.00 42.91 83 GLU A N 1
ATOM 621 C CA . GLU A 1 83 ? -11.762 3.003 46.951 1.00 42.91 83 GLU A CA 1
ATOM 622 C C . GLU A 1 83 ? -12.414 1.622 46.823 1.00 42.91 83 GLU A C 1
ATOM 624 O O . GLU A 1 83 ? -12.211 0.719 47.634 1.00 42.91 83 GLU A O 1
ATOM 629 N N . VAL A 1 84 ? -13.248 1.463 45.796 1.00 52.97 84 VAL A N 1
ATOM 630 C CA . VAL A 1 84 ? -13.893 0.193 45.472 1.00 52.97 84 VAL A CA 1
ATOM 631 C C . VAL A 1 84 ? -12.934 -0.617 44.600 1.00 52.97 84 VAL A C 1
ATOM 633 O O . VAL A 1 84 ? -12.727 -0.285 43.436 1.00 52.97 84 VAL A O 1
ATOM 636 N N . ILE A 1 85 ? -12.387 -1.702 45.156 1.00 52.56 85 ILE A N 1
ATOM 637 C CA . ILE A 1 85 ? -11.378 -2.578 44.521 1.00 52.56 85 ILE A CA 1
ATOM 638 C C . ILE A 1 85 ? -11.889 -3.212 43.207 1.00 52.56 85 ILE A C 1
ATOM 640 O O . ILE A 1 85 ? -11.103 -3.501 42.309 1.00 52.56 85 ILE A O 1
ATOM 644 N N . ASN A 1 86 ? -13.208 -3.390 43.048 1.00 64.94 86 ASN A N 1
ATOM 645 C CA . ASN A 1 86 ? -13.823 -3.813 41.784 1.00 64.94 86 ASN A CA 1
ATOM 646 C C . ASN A 1 86 ? -15.194 -3.129 41.571 1.00 64.94 86 ASN A C 1
ATOM 648 O O . ASN A 1 86 ? -16.205 -3.564 42.144 1.00 64.94 86 ASN A O 1
ATOM 652 N N . PRO A 1 87 ? -15.255 -2.051 40.762 1.00 70.12 87 PRO A N 1
ATOM 653 C CA . PRO A 1 87 ? -16.473 -1.269 40.554 1.00 70.12 87 PRO A CA 1
ATOM 654 C C . PRO A 1 87 ? -17.605 -2.067 39.901 1.00 70.12 87 PRO A C 1
ATOM 656 O O . PRO A 1 87 ? -18.766 -1.886 40.262 1.00 70.12 87 PRO A O 1
ATOM 659 N N . ASN A 1 88 ? -17.282 -2.961 38.962 1.00 72.00 88 ASN A N 1
ATOM 660 C CA . ASN A 1 88 ? -18.280 -3.723 38.208 1.00 72.00 88 ASN A CA 1
ATOM 661 C C . ASN A 1 88 ? -18.923 -4.806 39.073 1.00 72.00 88 ASN A C 1
ATOM 663 O O . ASN A 1 88 ? -20.149 -4.872 39.142 1.00 72.00 88 ASN A O 1
ATOM 667 N N . ARG A 1 89 ? -18.112 -5.566 39.819 1.00 76.69 89 ARG A N 1
ATOM 668 C CA . ARG A 1 89 ? -18.610 -6.541 40.799 1.00 76.69 89 ARG A CA 1
ATOM 669 C C . ARG A 1 89 ? -19.553 -5.890 41.794 1.00 76.69 89 ARG A C 1
ATOM 671 O O . ARG A 1 89 ? -20.673 -6.339 41.982 1.00 76.69 89 ARG A O 1
ATOM 678 N N . SER A 1 90 ? -19.124 -4.768 42.367 1.00 74.81 90 SER A N 1
ATOM 679 C CA . SER A 1 90 ? -19.899 -4.036 43.372 1.00 74.81 90 SER A CA 1
ATOM 680 C C . SER A 1 90 ? -21.237 -3.537 42.821 1.00 74.81 90 SER A C 1
ATOM 682 O O . SER A 1 90 ? -22.246 -3.592 43.518 1.00 74.81 90 SER A O 1
ATOM 684 N N . ARG A 1 91 ? -21.265 -3.091 41.558 1.00 74.62 91 ARG A N 1
ATOM 685 C CA . ARG A 1 91 ? -22.485 -2.670 40.851 1.00 74.62 91 ARG A CA 1
ATOM 686 C C . ARG A 1 91 ? -23.452 -3.829 40.619 1.00 74.62 91 ARG A C 1
ATOM 688 O O . ARG A 1 91 ? -24.640 -3.671 40.887 1.00 74.62 91 ARG A O 1
ATOM 695 N N . ILE A 1 92 ? -22.947 -4.975 40.162 1.00 77.94 92 ILE A N 1
ATOM 696 C CA . ILE A 1 92 ? -23.742 -6.191 39.932 1.00 77.94 92 ILE A CA 1
ATOM 697 C C . ILE A 1 92 ? -24.285 -6.719 41.265 1.00 77.94 92 ILE A C 1
ATOM 699 O O . ILE A 1 92 ? -25.487 -6.934 41.391 1.00 77.94 92 ILE A O 1
ATOM 703 N N . THR A 1 93 ? -23.434 -6.844 42.289 1.00 78.56 93 THR A N 1
ATOM 704 C CA . THR A 1 93 ? -23.837 -7.279 43.635 1.00 78.56 93 THR A CA 1
ATOM 705 C C . THR A 1 93 ? -24.903 -6.359 44.225 1.00 78.56 93 THR A C 1
ATOM 707 O O . THR A 1 93 ? -25.897 -6.843 44.759 1.00 78.56 93 THR A O 1
ATOM 710 N N . LEU A 1 94 ? -24.724 -5.034 44.129 1.00 77.50 94 LEU A N 1
ATOM 711 C CA . LEU A 1 94 ? -25.694 -4.062 44.641 1.00 77.50 94 LEU A CA 1
ATOM 712 C C . LEU A 1 94 ? -27.060 -4.231 43.969 1.00 77.50 94 LEU A C 1
ATOM 714 O O . LEU A 1 94 ? -28.083 -4.212 44.652 1.00 77.50 94 LEU A O 1
ATOM 718 N N . LEU A 1 95 ? -27.066 -4.414 42.647 1.00 77.31 95 LEU A N 1
ATOM 719 C CA . LEU A 1 95 ? -28.286 -4.589 41.873 1.00 77.31 95 LEU A CA 1
ATOM 720 C C . LEU A 1 95 ? -28.983 -5.916 42.211 1.00 77.31 95 LEU A C 1
ATOM 722 O O . LEU A 1 95 ? -30.161 -5.907 42.548 1.00 77.31 95 LEU A O 1
ATOM 726 N N . LEU A 1 96 ? -28.259 -7.038 42.212 1.00 77.00 96 LEU A N 1
ATOM 727 C CA . LEU A 1 96 ? -28.824 -8.355 42.531 1.00 77.00 96 LEU A CA 1
ATOM 728 C C . LEU A 1 96 ? -29.371 -8.434 43.966 1.00 77.00 96 LEU A C 1
ATOM 730 O O . LEU A 1 96 ? -30.420 -9.043 44.183 1.00 77.00 96 LEU A O 1
ATOM 734 N N . LYS A 1 97 ? -28.709 -7.776 44.932 1.00 76.12 97 LYS A N 1
ATOM 735 C CA . LYS A 1 97 ? -29.209 -7.658 46.314 1.00 76.12 97 LYS A CA 1
ATOM 736 C C . LYS A 1 97 ? -30.494 -6.851 46.387 1.00 76.12 97 LYS A C 1
ATOM 738 O O . LYS A 1 97 ? -31.420 -7.263 47.073 1.00 76.12 97 LYS A O 1
ATOM 743 N N . ALA A 1 98 ? -30.567 -5.731 45.672 1.00 73.81 98 ALA A N 1
ATOM 744 C CA . ALA A 1 98 ? -31.747 -4.873 45.692 1.00 73.81 98 ALA A CA 1
ATOM 745 C C . ALA A 1 98 ? -32.964 -5.502 44.989 1.00 73.81 98 ALA A C 1
ATOM 747 O O . ALA A 1 98 ? -34.090 -5.252 45.400 1.00 73.81 98 ALA A O 1
ATOM 748 N N . ILE A 1 99 ? -32.749 -6.354 43.980 1.00 69.81 99 ILE A N 1
ATOM 749 C CA . ILE A 1 99 ? -33.820 -7.145 43.341 1.00 69.81 99 ILE A CA 1
ATOM 750 C C . ILE A 1 99 ? -34.222 -8.347 44.225 1.00 69.81 99 ILE A C 1
ATOM 752 O O . ILE A 1 99 ? -35.226 -9.009 43.979 1.00 69.81 99 ILE A O 1
ATOM 756 N N . GLY A 1 100 ? -33.447 -8.654 45.270 1.00 65.44 100 GLY A N 1
ATOM 757 C CA . GLY A 1 100 ? -33.713 -9.775 46.166 1.00 65.44 100 GLY A CA 1
ATOM 758 C C . GLY A 1 100 ? -33.487 -11.142 45.517 1.00 65.44 100 GLY A C 1
ATOM 759 O O . GLY A 1 100 ? -34.043 -12.124 45.987 1.00 65.44 100 GLY A O 1
ATOM 760 N N . VAL A 1 101 ? -32.697 -11.233 44.439 1.00 62.59 101 VAL A N 1
ATOM 761 C CA . VAL A 1 101 ? -32.401 -12.488 43.699 1.00 62.59 101 VAL A CA 1
ATOM 762 C C . VAL A 1 101 ? -31.526 -13.450 44.521 1.00 62.59 101 VAL A C 1
ATOM 764 O O . VAL A 1 101 ? -31.372 -14.619 44.184 1.00 62.59 101 VAL A O 1
ATOM 767 N N . ILE A 1 102 ? -30.956 -12.968 45.623 1.00 60.84 102 ILE A N 1
ATOM 768 C CA . ILE A 1 102 ? -30.005 -13.702 46.451 1.00 60.84 102 ILE A CA 1
ATOM 769 C C . ILE A 1 102 ? -30.737 -14.325 47.640 1.00 60.84 102 ILE A C 1
ATOM 771 O O . ILE A 1 102 ? -30.996 -13.657 48.638 1.00 60.84 102 ILE A O 1
ATOM 775 N N . GLU A 1 103 ? -31.054 -15.612 47.526 1.00 58.84 103 GLU A N 1
ATOM 776 C CA . GLU A 1 103 ? -31.626 -16.414 48.620 1.00 58.84 103 GLU A CA 1
ATOM 777 C C . GLU A 1 103 ? -30.546 -17.250 49.329 1.00 58.84 103 GLU A C 1
ATOM 779 O O . GLU A 1 103 ? -30.673 -17.567 50.510 1.00 58.84 103 GLU A O 1
ATOM 784 N N . THR A 1 104 ? -29.431 -17.542 48.646 1.00 62.47 104 THR A N 1
ATOM 785 C CA . THR A 1 104 ? -28.271 -18.262 49.197 1.00 62.47 104 THR A CA 1
ATOM 786 C C . THR A 1 104 ? -26.943 -17.655 48.730 1.00 62.47 104 THR A C 1
ATOM 788 O O . THR A 1 104 ? -26.842 -17.131 47.618 1.00 62.47 104 THR A O 1
ATOM 791 N N . GLN A 1 105 ? -25.890 -17.770 49.554 1.00 65.88 105 GLN A N 1
ATOM 792 C CA . GLN A 1 105 ? -24.543 -17.284 49.200 1.00 65.88 105 GLN A CA 1
ATOM 793 C C . GLN A 1 105 ? -23.967 -17.949 47.935 1.00 65.88 105 GLN A C 1
ATOM 795 O O . GLN A 1 105 ? -23.128 -17.356 47.259 1.00 65.88 105 GLN A O 1
ATOM 800 N N . GLU A 1 106 ? -24.396 -19.167 47.601 1.00 68.69 106 GLU A N 1
ATOM 801 C CA . GLU A 1 106 ? -23.845 -19.930 46.474 1.00 68.69 106 GLU A CA 1
ATOM 802 C C . GLU A 1 106 ? -24.479 -19.530 45.128 1.00 68.69 106 GLU A C 1
ATOM 804 O O . GLU A 1 106 ? -23.784 -19.385 44.117 1.00 68.69 106 GLU A O 1
ATOM 809 N N . GLN A 1 107 ? -25.786 -19.238 45.122 1.00 68.06 107 GLN A N 1
ATOM 810 C CA . GLN A 1 107 ? -26.471 -18.653 43.964 1.00 68.06 107 GLN A CA 1
ATOM 811 C C . GLN A 1 107 ? -25.960 -17.236 43.669 1.00 68.06 107 GLN A C 1
ATOM 813 O O . GLN A 1 107 ? -25.737 -16.902 42.504 1.00 68.06 107 GLN A O 1
ATOM 818 N N . GLU A 1 108 ? -25.701 -16.433 44.712 1.00 68.12 108 GLU A N 1
ATOM 819 C CA . GLU A 1 108 ? -25.110 -15.091 44.584 1.00 68.12 108 GLU A CA 1
ATOM 820 C C . GLU A 1 108 ? -23.781 -15.137 43.827 1.00 68.12 108 GLU A C 1
ATOM 822 O O . GLU A 1 108 ? -23.601 -14.428 42.836 1.00 68.12 108 GLU A O 1
ATOM 827 N N . LYS A 1 109 ? -22.859 -16.005 44.257 1.00 74.25 109 LYS A N 1
ATOM 828 C CA . LYS A 1 109 ? -21.544 -16.146 43.618 1.00 74.25 109 LYS A CA 1
ATOM 829 C C . LYS A 1 109 ? -21.656 -16.577 42.156 1.00 74.25 109 LYS A C 1
ATOM 831 O O . LYS A 1 109 ? -20.926 -16.049 41.320 1.00 74.25 109 LYS A O 1
ATOM 836 N N . THR A 1 110 ? -22.569 -17.498 41.850 1.00 78.69 110 THR A N 1
ATOM 837 C CA . THR A 1 110 ? -22.732 -18.056 40.499 1.00 78.69 110 THR A CA 1
ATOM 838 C C . THR A 1 110 ? -23.283 -17.019 39.516 1.00 78.69 110 THR A C 1
ATOM 840 O O . THR A 1 110 ? -22.715 -16.824 38.443 1.00 78.69 110 THR A O 1
ATOM 843 N N . LEU A 1 111 ? -24.348 -16.300 39.889 1.00 75.38 111 LEU A N 1
ATOM 844 C CA . LEU A 1 111 ? -24.946 -15.250 39.054 1.00 75.38 111 LEU A CA 1
ATOM 845 C C . LEU A 1 111 ? -23.998 -14.066 38.849 1.00 75.38 111 LEU A C 1
ATOM 847 O O . LEU A 1 111 ? -23.869 -13.580 37.726 1.00 75.38 111 LEU A O 1
ATOM 851 N N . ILE A 1 112 ? -23.300 -13.635 39.906 1.00 79.62 112 ILE A N 1
ATOM 852 C CA . ILE A 1 112 ? -22.286 -12.580 39.798 1.00 79.62 112 ILE A CA 1
ATOM 853 C C . ILE A 1 112 ? -21.197 -13.000 38.810 1.00 79.62 112 ILE A C 1
ATOM 855 O O . ILE A 1 112 ? -20.872 -12.216 37.928 1.00 79.62 112 ILE A O 1
ATOM 859 N N . ALA A 1 113 ? -20.683 -14.230 38.901 1.00 82.56 113 ALA A N 1
ATOM 860 C CA . ALA A 1 113 ? -19.625 -14.704 38.011 1.00 82.56 113 ALA A CA 1
ATOM 861 C C . ALA A 1 113 ? -20.057 -14.750 36.533 1.00 82.56 113 ALA A C 1
ATOM 863 O O . ALA A 1 113 ? -19.263 -14.406 35.659 1.00 82.56 113 ALA A O 1
ATOM 864 N N . ILE A 1 114 ? -21.304 -15.144 36.243 1.00 81.38 114 ILE A N 1
ATOM 865 C CA . ILE A 1 114 ? -21.843 -15.160 34.872 1.00 81.38 114 ILE A CA 1
ATOM 866 C C . ILE A 1 114 ? -21.921 -13.735 34.314 1.00 81.38 114 ILE A C 1
ATOM 868 O O . ILE A 1 114 ? -21.354 -13.462 33.259 1.00 81.38 114 ILE A O 1
ATOM 872 N N . VAL A 1 115 ? -22.550 -12.812 35.048 1.00 80.19 115 VAL A N 1
ATOM 873 C CA . VAL A 1 115 ? -22.712 -11.418 34.600 1.00 80.19 115 VAL A CA 1
ATOM 874 C C . VAL A 1 115 ? -21.362 -10.695 34.516 1.00 80.19 115 VAL A C 1
ATOM 876 O O . VAL A 1 115 ? -21.123 -9.929 33.587 1.00 80.19 115 VAL A O 1
ATOM 879 N N . GLU A 1 116 ? -20.440 -10.954 35.450 1.00 83.00 116 GLU A N 1
ATOM 880 C CA . GLU A 1 116 ? -19.067 -10.436 35.387 1.00 83.00 116 GLU A CA 1
ATOM 881 C C . GLU A 1 116 ? -18.345 -10.911 34.125 1.00 83.00 116 GLU A C 1
ATOM 883 O O . GLU A 1 116 ? -17.683 -10.107 33.469 1.00 83.00 116 GLU A O 1
ATOM 888 N N . LYS A 1 117 ? -18.4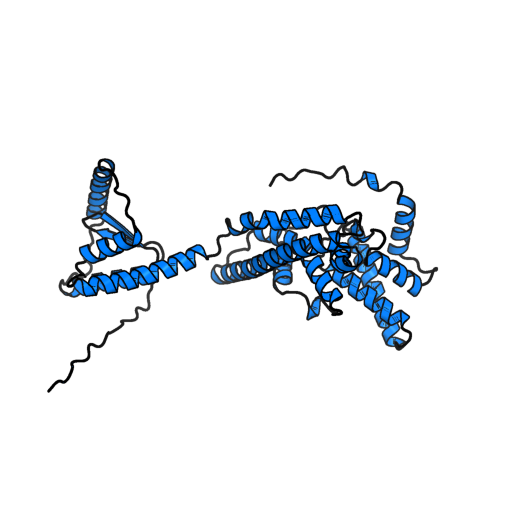81 -12.195 33.777 1.00 83.56 117 LYS A N 1
ATOM 889 C CA . LYS A 1 117 ? -17.843 -12.781 32.597 1.00 83.56 117 LYS A CA 1
ATOM 890 C C . LYS A 1 117 ? -18.386 -12.176 31.304 1.00 83.56 117 LYS A C 1
ATOM 892 O O . LYS A 1 117 ? -17.584 -11.806 30.448 1.00 83.56 117 LYS A O 1
ATOM 897 N N . GLU A 1 118 ? -19.703 -12.040 31.165 1.00 79.94 118 GLU A N 1
ATOM 898 C CA . GLU A 1 118 ? -20.311 -11.412 29.981 1.00 79.94 118 GLU A CA 1
ATOM 899 C C . GLU A 1 118 ? -19.896 -9.942 29.854 1.00 79.94 118 GLU A C 1
ATOM 901 O O . GLU A 1 118 ? -19.420 -9.504 28.802 1.00 79.94 118 GLU A O 1
ATOM 906 N N . LEU A 1 119 ? -19.924 -9.195 30.962 1.00 78.75 119 LEU A N 1
ATOM 907 C CA . LEU A 1 119 ? -19.459 -7.812 30.983 1.00 78.75 119 LEU A CA 1
ATOM 908 C C . LEU A 1 119 ? -17.964 -7.704 30.639 1.00 78.75 119 LEU A C 1
ATOM 910 O O . LEU A 1 119 ? -17.555 -6.777 29.940 1.00 78.75 119 LEU A O 1
ATOM 914 N N . GLU A 1 120 ? -17.128 -8.639 31.096 1.00 82.25 120 GLU A N 1
ATOM 915 C CA . GLU A 1 120 ? -15.710 -8.680 30.741 1.00 82.25 120 GLU A CA 1
ATOM 916 C C . GLU A 1 120 ? -15.510 -8.965 29.246 1.00 82.25 120 GLU A C 1
ATOM 918 O O . GLU A 1 120 ? -14.713 -8.285 28.593 1.00 82.25 120 GLU A O 1
ATOM 923 N N . ILE A 1 121 ? -16.252 -9.923 28.684 1.00 81.81 121 ILE A N 1
ATOM 924 C CA . ILE A 1 121 ? -16.242 -10.227 27.249 1.00 81.81 121 ILE A CA 1
ATOM 925 C C . ILE A 1 121 ? -16.642 -8.984 26.449 1.00 81.81 121 ILE A C 1
ATOM 927 O O . ILE A 1 121 ? -15.932 -8.608 25.513 1.00 81.81 121 ILE A O 1
ATOM 931 N N . PHE A 1 122 ? -17.714 -8.297 26.838 1.00 80.62 122 PHE A N 1
ATOM 932 C CA . PHE A 1 122 ? -18.155 -7.059 26.203 1.00 80.62 122 PHE A CA 1
ATOM 933 C C . PHE A 1 122 ? -17.130 -5.936 26.314 1.00 80.62 122 PHE A C 1
ATOM 935 O O . PHE A 1 122 ? -16.811 -5.296 25.315 1.00 80.62 122 PHE A O 1
ATOM 942 N N . LEU A 1 123 ? -16.549 -5.706 27.493 1.00 79.75 123 LEU A N 1
ATOM 943 C CA . LEU A 1 123 ? -15.527 -4.675 27.677 1.00 79.75 123 LEU A CA 1
ATOM 944 C C . LEU A 1 123 ? -14.266 -4.980 26.867 1.00 79.75 123 LEU A C 1
ATOM 946 O O . LEU A 1 123 ? -13.668 -4.060 26.307 1.00 79.75 123 LEU A O 1
ATOM 950 N N . ARG A 1 124 ? -13.878 -6.256 26.748 1.00 79.50 124 ARG A N 1
ATOM 951 C CA . ARG A 1 124 ? -12.796 -6.693 25.854 1.00 79.50 124 ARG A CA 1
ATOM 952 C C . ARG A 1 124 ? -13.158 -6.438 24.392 1.00 79.50 124 ARG A C 1
ATOM 954 O O . ARG A 1 124 ? -12.349 -5.847 23.680 1.00 79.50 124 ARG A O 1
ATOM 961 N N . ARG A 1 125 ? -14.368 -6.805 23.953 1.00 78.19 125 ARG A N 1
ATOM 962 C CA . ARG A 1 125 ? -14.873 -6.511 22.598 1.00 78.19 125 ARG A CA 1
ATOM 963 C C . ARG A 1 125 ? -14.864 -5.010 22.319 1.00 78.19 125 ARG A C 1
ATOM 965 O O . ARG A 1 125 ? -14.336 -4.605 21.296 1.00 78.19 125 ARG A O 1
ATOM 972 N N . ARG A 1 126 ? -15.343 -4.183 23.251 1.00 72.69 126 ARG A N 1
ATOM 973 C CA . ARG A 1 126 ? -15.388 -2.717 23.141 1.00 72.69 126 ARG A CA 1
ATOM 974 C C . ARG A 1 126 ? -14.000 -2.083 23.146 1.00 72.69 126 ARG A C 1
ATOM 976 O O . ARG A 1 126 ? -13.750 -1.151 22.395 1.00 72.69 126 ARG A O 1
ATOM 983 N N . LYS A 1 127 ? -13.072 -2.591 23.961 1.00 70.19 127 LYS A N 1
ATOM 984 C CA . LYS A 1 127 ? -11.666 -2.156 23.946 1.00 70.19 127 LYS A CA 1
ATOM 985 C C . LYS A 1 127 ? -10.986 -2.491 22.617 1.00 70.19 127 LYS A C 1
ATOM 987 O O . LYS A 1 127 ? -10.134 -1.732 22.168 1.00 70.19 127 LYS A O 1
ATOM 992 N N . ASN A 1 128 ? -11.371 -3.612 22.012 1.00 67.56 128 ASN A N 1
ATOM 993 C CA . ASN A 1 128 ? -10.882 -4.058 20.712 1.00 67.56 128 ASN A CA 1
ATOM 994 C C . ASN A 1 128 ? -11.690 -3.496 19.534 1.00 67.56 128 ASN A C 1
ATOM 996 O O . ASN A 1 128 ? -11.300 -3.731 18.387 1.00 67.56 128 ASN A O 1
ATOM 1000 N N . ALA A 1 129 ? -12.797 -2.797 19.806 1.00 67.12 129 ALA A N 1
ATOM 1001 C CA . ALA A 1 129 ? -13.642 -2.208 18.787 1.00 67.12 129 ALA A CA 1
ATOM 1002 C C . ALA A 1 129 ? -12.862 -1.122 18.053 1.00 67.12 129 ALA A C 1
ATOM 1004 O O . ALA A 1 129 ? -12.029 -0.419 18.632 1.00 67.12 129 ALA A O 1
ATOM 1005 N N . PHE A 1 130 ? -13.135 -1.016 16.760 1.00 64.88 130 PHE A N 1
ATOM 1006 C CA . PHE A 1 130 ? -12.515 -0.032 15.899 1.00 64.88 130 PHE A CA 1
ATOM 1007 C C . PHE A 1 130 ? -12.853 1.382 16.392 1.00 64.88 130 PHE A C 1
ATOM 1009 O O . PHE A 1 130 ? -13.992 1.833 16.283 1.00 64.88 130 PHE A O 1
ATOM 1016 N N . ASP A 1 131 ? -11.859 2.071 16.956 1.00 67.56 131 ASP A N 1
ATOM 1017 C CA . ASP A 1 131 ? -11.940 3.483 17.327 1.00 67.56 131 ASP A CA 1
ATOM 1018 C C . ASP A 1 131 ? -11.160 4.297 16.285 1.00 67.56 131 ASP A C 1
ATOM 1020 O O . ASP A 1 131 ? -9.921 4.280 16.302 1.00 67.56 131 ASP A O 1
ATOM 1024 N N . PRO A 1 132 ? -11.856 5.021 15.389 1.00 62.69 132 PRO A N 1
ATOM 1025 C CA . PRO A 1 132 ? -11.221 5.783 14.324 1.00 62.69 132 PRO A CA 1
ATOM 1026 C C . PRO A 1 132 ? -10.139 6.757 14.809 1.00 62.69 132 PRO A C 1
ATOM 1028 O O . PRO A 1 132 ? -9.121 6.928 14.140 1.00 62.69 132 PRO A O 1
ATOM 1031 N N . ASN A 1 133 ? -10.327 7.365 15.985 1.00 59.94 133 ASN A N 1
ATOM 1032 C CA . ASN A 1 133 ? -9.437 8.403 16.506 1.00 59.94 133 ASN A CA 1
ATOM 1033 C C . ASN A 1 133 ? -8.181 7.820 17.164 1.00 59.94 133 ASN A C 1
ATOM 1035 O O . ASN A 1 133 ? -7.106 8.417 17.087 1.00 59.94 133 ASN A O 1
ATOM 1039 N N . LYS A 1 134 ? -8.282 6.642 17.789 1.00 63.16 134 LYS A N 1
ATOM 1040 C CA . LYS A 1 134 ? -7.116 5.950 18.371 1.00 63.16 134 LYS A CA 1
ATOM 1041 C C . LYS A 1 134 ? -6.287 5.208 17.335 1.00 63.16 134 LYS A C 1
ATOM 1043 O O . LYS A 1 134 ? -5.091 5.015 17.543 1.00 63.16 134 LYS A O 1
ATOM 1048 N N . ASN A 1 135 ? -6.904 4.800 16.229 1.00 60.62 135 ASN A N 1
ATOM 1049 C CA . ASN A 1 135 ? -6.233 4.004 15.210 1.00 60.62 135 ASN A CA 1
ATOM 1050 C C . ASN A 1 135 ? -5.113 4.800 14.507 1.00 60.62 135 ASN A C 1
ATOM 1052 O O . ASN A 1 135 ? -4.050 4.265 14.205 1.00 60.62 135 ASN A O 1
ATOM 1056 N N . PHE A 1 136 ? -5.310 6.109 14.340 1.00 59.34 136 PHE A N 1
ATOM 1057 C CA . PHE A 1 136 ? -4.402 6.984 13.602 1.00 59.34 136 PHE A CA 1
ATOM 1058 C C . PHE A 1 136 ? -3.102 7.347 14.324 1.00 59.34 136 PHE A C 1
ATOM 1060 O O . PHE A 1 136 ? -2.051 7.452 13.694 1.00 59.34 136 PHE A O 1
ATOM 1067 N N . SER A 1 137 ? -3.146 7.589 15.634 1.00 62.44 137 SER A N 1
ATOM 1068 C CA . SER A 1 137 ? -1.999 8.135 16.371 1.00 62.44 137 SER A CA 1
ATOM 1069 C C . SER A 1 137 ? -0.908 7.094 16.627 1.00 62.44 137 SER A C 1
ATOM 1071 O O . SER A 1 137 ? 0.276 7.416 16.552 1.00 62.44 137 SER A O 1
ATOM 1073 N N . GLY A 1 138 ? -1.286 5.833 16.857 1.00 63.81 138 GLY A N 1
ATOM 1074 C CA . GLY A 1 138 ? -0.356 4.768 17.245 1.00 63.81 138 GLY A CA 1
ATOM 1075 C C . GLY A 1 138 ? 0.606 4.297 16.149 1.00 63.81 138 GLY A C 1
ATOM 1076 O O . GLY A 1 138 ? 1.562 3.590 16.459 1.00 63.81 138 GLY A O 1
ATOM 1077 N N . ARG A 1 139 ? 0.373 4.660 14.880 1.00 80.38 139 ARG A N 1
ATOM 1078 C CA . ARG A 1 139 ? 1.156 4.175 13.724 1.00 80.38 139 ARG A CA 1
ATOM 1079 C C . ARG A 1 139 ? 1.933 5.259 12.977 1.00 80.38 139 ARG A C 1
ATOM 1081 O O . ARG A 1 139 ? 2.721 4.933 12.091 1.00 80.38 139 ARG A O 1
ATOM 1088 N N . LYS A 1 140 ? 1.795 6.532 13.372 1.00 82.06 140 LYS A N 1
ATOM 1089 C CA . LYS A 1 140 ? 2.551 7.654 12.780 1.00 82.06 140 LYS A CA 1
ATOM 1090 C C . LYS A 1 140 ? 4.065 7.473 12.905 1.00 82.06 140 LYS A C 1
ATOM 1092 O O . LYS A 1 140 ? 4.791 7.844 11.995 1.00 82.06 140 LYS A O 1
ATOM 1097 N N . ALA A 1 141 ? 4.535 6.865 13.996 1.00 86.31 141 ALA A N 1
ATOM 1098 C CA . ALA A 1 141 ? 5.960 6.610 14.203 1.00 86.31 141 ALA A CA 1
ATOM 1099 C C . ALA A 1 141 ? 6.542 5.637 13.161 1.00 86.31 141 ALA A C 1
ATOM 1101 O O . ALA A 1 141 ? 7.626 5.886 12.641 1.00 86.31 141 ALA A O 1
ATOM 1102 N N . ASN A 1 142 ? 5.811 4.567 12.820 1.00 89.44 142 ASN A N 1
ATOM 1103 C CA . ASN A 1 142 ? 6.235 3.612 11.790 1.00 89.44 142 ASN A CA 1
ATOM 1104 C C . ASN A 1 142 ? 6.255 4.283 10.404 1.00 89.44 142 ASN A C 1
ATOM 1106 O O . ASN A 1 142 ? 7.219 4.126 9.662 1.00 89.44 142 ASN A O 1
ATOM 1110 N N . MET A 1 143 ? 5.228 5.082 10.086 1.00 90.38 143 MET A N 1
ATOM 1111 C CA . MET A 1 143 ? 5.158 5.849 8.831 1.00 90.38 143 MET A CA 1
ATOM 1112 C C . MET A 1 143 ? 6.335 6.827 8.711 1.00 90.38 143 MET A C 1
ATOM 1114 O O . MET A 1 143 ? 7.056 6.796 7.721 1.00 90.38 143 MET A O 1
ATOM 1118 N N . ALA A 1 144 ? 6.599 7.613 9.758 1.00 90.88 144 ALA A N 1
ATOM 1119 C CA . ALA A 1 144 ? 7.708 8.565 9.795 1.00 90.88 144 ALA A CA 1
ATOM 1120 C C . ALA A 1 144 ? 9.079 7.887 9.636 1.00 90.88 144 ALA A C 1
ATOM 1122 O O . ALA A 1 144 ? 9.995 8.465 9.052 1.00 90.88 144 ALA A O 1
ATOM 1123 N N . TYR A 1 145 ? 9.237 6.658 10.138 1.00 90.62 145 TYR A N 1
ATOM 1124 C CA . TYR A 1 145 ? 10.477 5.910 9.951 1.00 90.62 145 TYR A CA 1
ATOM 1125 C C . TYR A 1 145 ? 10.672 5.458 8.496 1.00 90.62 145 TYR A C 1
ATOM 1127 O O . TYR A 1 145 ? 11.785 5.557 7.977 1.00 90.62 145 TYR A O 1
ATOM 1135 N N . ILE A 1 146 ? 9.603 5.035 7.813 1.00 92.56 146 ILE A N 1
ATOM 1136 C CA . ILE A 1 146 ? 9.653 4.736 6.374 1.00 92.56 146 ILE A CA 1
ATOM 1137 C C . ILE A 1 146 ? 9.929 6.012 5.570 1.00 92.56 146 ILE A C 1
ATOM 1139 O O . ILE A 1 146 ? 10.805 5.999 4.712 1.00 92.56 146 ILE A O 1
ATOM 1143 N N . GLU A 1 147 ? 9.288 7.139 5.889 1.00 91.31 147 GLU A N 1
ATOM 1144 C CA . GLU A 1 147 ? 9.578 8.432 5.244 1.00 91.31 147 GLU A CA 1
ATOM 1145 C C . GLU A 1 147 ? 11.042 8.860 5.428 1.00 91.31 147 GLU A C 1
ATOM 1147 O O . GLU A 1 147 ? 11.681 9.348 4.493 1.00 91.31 147 GLU A O 1
ATOM 1152 N N . TRP A 1 148 ? 11.601 8.672 6.628 1.00 91.00 148 TRP A N 1
ATOM 1153 C CA . TRP A 1 148 ? 13.023 8.901 6.877 1.00 91.00 148 TRP A CA 1
ATOM 1154 C C . TRP A 1 148 ? 13.890 7.995 5.998 1.00 91.00 148 TRP A C 1
ATOM 1156 O O . TRP A 1 148 ? 14.827 8.483 5.366 1.00 91.00 148 TRP A O 1
ATOM 1166 N N . TYR A 1 149 ? 13.550 6.706 5.904 1.00 91.06 149 TYR A N 1
ATOM 1167 C CA . TYR A 1 149 ? 14.261 5.753 5.054 1.00 91.06 149 TYR A CA 1
ATOM 1168 C C . TYR A 1 149 ? 14.219 6.144 3.575 1.00 91.06 149 TYR A C 1
ATOM 1170 O O . TYR A 1 149 ? 15.239 6.054 2.888 1.00 91.06 149 TYR A O 1
ATOM 1178 N N . MET A 1 150 ? 13.077 6.645 3.101 1.00 90.56 150 MET A N 1
ATOM 1179 C CA . MET A 1 150 ? 12.937 7.176 1.748 1.00 90.56 150 MET A CA 1
ATOM 1180 C C . MET A 1 150 ? 13.914 8.324 1.494 1.00 90.56 150 MET A C 1
ATOM 1182 O O . MET A 1 150 ? 14.677 8.293 0.530 1.00 90.56 150 MET A O 1
ATOM 1186 N N . LYS A 1 151 ? 13.975 9.290 2.418 1.00 88.81 151 LYS A N 1
ATOM 1187 C CA . LYS A 1 151 ? 14.869 10.453 2.314 1.00 88.81 151 LYS A CA 1
ATOM 1188 C C . LYS A 1 151 ? 16.347 10.067 2.293 1.00 88.81 151 LYS A C 1
ATOM 1190 O O . LYS A 1 151 ? 17.091 10.566 1.455 1.00 88.81 151 LYS A O 1
ATOM 1195 N N . VAL A 1 152 ? 16.789 9.177 3.185 1.00 87.56 152 VAL A N 1
ATOM 1196 C CA . VAL A 1 152 ? 18.210 8.769 3.241 1.00 87.56 152 VAL A CA 1
ATOM 1197 C C . VAL A 1 152 ? 18.619 7.860 2.078 1.00 87.56 152 VAL A C 1
ATOM 1199 O O . VAL A 1 152 ? 19.805 7.761 1.764 1.00 87.56 152 VAL A O 1
ATOM 1202 N N . SER A 1 153 ? 17.649 7.213 1.429 1.00 87.38 153 SER A N 1
ATOM 1203 C CA . SER A 1 153 ? 17.875 6.321 0.288 1.00 87.38 153 SER A CA 1
ATOM 1204 C C . SER A 1 153 ? 17.865 7.034 -1.064 1.00 87.38 153 SER A C 1
ATOM 1206 O O . SER A 1 153 ? 18.386 6.477 -2.030 1.00 87.38 153 SER A O 1
ATOM 1208 N N . ALA A 1 154 ? 17.323 8.253 -1.149 1.00 83.06 154 ALA A N 1
ATOM 1209 C CA . ALA A 1 154 ? 17.167 8.996 -2.404 1.00 83.06 154 ALA A CA 1
ATOM 1210 C C . ALA A 1 154 ? 18.479 9.090 -3.211 1.00 83.06 154 ALA A C 1
ATOM 1212 O O . ALA A 1 154 ? 18.521 8.746 -4.394 1.00 83.06 154 ALA A O 1
ATOM 1213 N N . ASN A 1 155 ? 19.584 9.423 -2.534 1.00 77.25 155 ASN A N 1
ATOM 1214 C CA . ASN A 1 155 ? 20.915 9.558 -3.145 1.00 77.25 155 ASN A CA 1
ATOM 1215 C C . ASN A 1 155 ? 21.655 8.221 -3.342 1.00 77.25 155 ASN A C 1
ATOM 1217 O O . ASN A 1 155 ? 22.768 8.205 -3.857 1.00 77.25 155 ASN A O 1
ATOM 1221 N N . LYS A 1 156 ? 21.066 7.096 -2.921 1.00 79.75 156 LYS A N 1
ATOM 1222 C CA . LYS A 1 156 ? 21.641 5.745 -3.038 1.00 79.75 156 LYS A CA 1
ATOM 1223 C C . LYS A 1 156 ? 20.911 4.897 -4.089 1.00 79.75 156 LYS A C 1
ATOM 1225 O O . LYS A 1 156 ? 20.919 3.669 -4.013 1.00 79.75 156 LYS A O 1
ATOM 1230 N N . GLY A 1 157 ? 20.249 5.524 -5.058 1.00 79.19 157 GLY A N 1
ATOM 1231 C CA . GLY A 1 157 ? 19.449 4.823 -6.070 1.00 79.19 157 GLY A CA 1
ATOM 1232 C C . GLY A 1 157 ? 17.965 4.674 -5.718 1.00 79.19 157 GLY A C 1
ATOM 1233 O O . GLY A 1 157 ? 17.261 3.973 -6.431 1.00 79.19 157 GLY A O 1
ATOM 1234 N N . GLY A 1 158 ? 17.490 5.321 -4.649 1.00 88.62 158 GLY A N 1
ATOM 1235 C CA . GLY A 1 158 ? 16.088 5.286 -4.230 1.00 88.62 158 GLY A CA 1
ATOM 1236 C C . GLY A 1 158 ? 15.771 4.156 -3.250 1.00 88.62 158 GLY A C 1
ATOM 1237 O O . GLY A 1 158 ? 16.467 3.140 -3.162 1.00 88.62 158 GLY A O 1
ATOM 1238 N N . TYR A 1 159 ? 14.705 4.340 -2.472 1.00 92.25 159 TYR A N 1
ATOM 1239 C CA . TYR A 1 159 ? 14.370 3.429 -1.368 1.00 92.25 159 TYR A CA 1
ATOM 1240 C C . TYR A 1 159 ? 13.922 2.040 -1.829 1.00 92.25 159 TYR A C 1
ATOM 1242 O O . TYR A 1 159 ? 14.221 1.054 -1.156 1.00 92.25 159 TYR A O 1
ATOM 1250 N N . TYR A 1 160 ? 13.276 1.954 -2.995 1.00 94.81 160 TYR A N 1
ATOM 1251 C CA . TYR A 1 160 ? 12.907 0.689 -3.627 1.00 94.81 160 TYR A CA 1
ATOM 1252 C C . TYR A 1 160 ? 14.139 -0.191 -3.879 1.00 94.81 160 TYR A C 1
ATOM 1254 O O . TYR A 1 160 ? 14.219 -1.322 -3.396 1.00 94.81 160 TYR A O 1
ATOM 1262 N N . ASP A 1 161 ? 15.142 0.353 -4.573 1.00 93.44 161 ASP A N 1
ATOM 1263 C CA . ASP A 1 161 ? 16.364 -0.367 -4.927 1.00 93.44 161 ASP A CA 1
ATOM 1264 C C . ASP A 1 161 ? 17.267 -0.630 -3.718 1.00 93.44 161 ASP A C 1
ATOM 1266 O O . ASP A 1 161 ? 17.866 -1.708 -3.633 1.00 93.44 161 ASP A O 1
ATOM 1270 N N . CYS A 1 162 ? 17.342 0.303 -2.756 1.00 91.81 162 CYS A N 1
ATOM 1271 C CA . CYS A 1 162 ? 17.996 0.059 -1.467 1.00 91.81 162 CYS A CA 1
ATOM 1272 C C . CYS A 1 162 ? 17.380 -1.149 -0.761 1.00 91.81 162 CYS A C 1
ATOM 1274 O O . CYS A 1 162 ? 18.102 -2.048 -0.329 1.00 91.81 162 CYS A O 1
ATOM 1276 N N . TYR A 1 163 ? 16.051 -1.195 -0.678 1.00 93.50 163 TYR A N 1
ATOM 1277 C CA . TYR A 1 163 ? 15.335 -2.258 0.007 1.00 93.50 163 TYR A CA 1
ATOM 1278 C C . TYR A 1 163 ? 15.467 -3.599 -0.725 1.00 93.50 163 TYR A C 1
ATOM 1280 O O . TYR A 1 163 ? 15.767 -4.627 -0.100 1.00 93.50 163 TYR A O 1
ATOM 1288 N N . LYS A 1 164 ? 15.294 -3.611 -2.053 1.00 93.38 164 LYS A N 1
ATOM 1289 C CA . LYS A 1 164 ? 15.419 -4.820 -2.881 1.00 93.38 164 LYS A CA 1
ATOM 1290 C C . LYS A 1 164 ? 16.825 -5.417 -2.770 1.00 93.38 164 LYS A C 1
ATOM 1292 O O . LYS A 1 164 ? 16.971 -6.599 -2.464 1.00 93.38 164 LYS A O 1
ATOM 1297 N N . ASN A 1 165 ? 17.856 -4.578 -2.890 1.00 90.31 165 ASN A N 1
ATOM 1298 C CA . ASN A 1 165 ? 19.255 -5.000 -3.003 1.00 90.31 165 ASN A CA 1
ATOM 1299 C C . ASN A 1 165 ? 20.065 -4.898 -1.696 1.00 90.31 165 ASN A C 1
ATOM 1301 O O . ASN A 1 165 ? 21.291 -5.011 -1.735 1.00 90.31 165 ASN A O 1
ATOM 1305 N N . ALA A 1 166 ? 19.422 -4.706 -0.538 1.00 86.31 166 ALA A N 1
ATOM 1306 C CA . ALA A 1 166 ? 20.100 -4.434 0.739 1.00 86.31 166 ALA A CA 1
ATOM 1307 C C . ALA A 1 166 ? 21.223 -5.430 1.079 1.00 86.31 166 ALA A C 1
ATOM 1309 O O . ALA A 1 166 ? 22.290 -5.037 1.543 1.00 86.31 166 ALA A O 1
ATOM 1310 N N . ARG A 1 167 ? 21.019 -6.725 0.789 1.00 82.75 167 ARG A N 1
ATOM 1311 C CA . ARG A 1 167 ? 22.015 -7.780 1.049 1.00 82.75 167 ARG A CA 1
ATOM 1312 C C . ARG A 1 167 ? 23.321 -7.551 0.284 1.00 82.75 167 ARG A C 1
ATOM 1314 O O . ARG A 1 167 ? 24.391 -7.818 0.820 1.00 82.75 167 ARG A O 1
ATOM 1321 N N . SER A 1 168 ? 23.227 -7.041 -0.938 1.00 81.38 168 SER A N 1
ATOM 1322 C CA . SER A 1 168 ? 24.369 -6.771 -1.815 1.00 81.38 168 SER A CA 1
ATOM 1323 C C . SER A 1 168 ? 25.069 -5.449 -1.484 1.00 81.38 168 SER A C 1
ATOM 1325 O O . SER A 1 168 ? 26.162 -5.200 -1.979 1.00 81.38 168 SER A O 1
ATOM 1327 N N . ARG A 1 169 ? 24.452 -4.596 -0.653 1.00 82.56 169 ARG A N 1
ATOM 1328 C CA . ARG A 1 169 ? 24.924 -3.237 -0.336 1.00 82.56 169 ARG A CA 1
ATOM 1329 C C . ARG A 1 169 ? 25.630 -3.114 1.018 1.00 82.56 169 ARG A C 1
ATOM 1331 O O . ARG A 1 169 ? 26.157 -2.052 1.333 1.00 82.56 169 ARG A O 1
ATOM 1338 N N . GLY A 1 170 ? 25.689 -4.193 1.799 1.00 86.81 170 GLY A N 1
ATOM 1339 C CA . GLY A 1 170 ? 26.486 -4.278 3.026 1.00 86.81 170 GLY A CA 1
ATOM 1340 C C . GLY A 1 170 ? 25.669 -4.415 4.313 1.00 86.81 170 GLY A C 1
ATOM 1341 O O . GLY A 1 170 ? 24.441 -4.464 4.314 1.00 86.81 170 GLY A O 1
ATOM 1342 N N . ARG A 1 171 ? 26.383 -4.511 5.444 1.00 84.56 171 ARG A N 1
ATOM 1343 C CA . ARG A 1 171 ? 25.801 -4.815 6.765 1.00 84.56 171 ARG A CA 1
ATOM 1344 C C . ARG A 1 171 ? 24.826 -3.740 7.256 1.00 84.56 171 ARG A C 1
ATOM 1346 O O . ARG A 1 171 ? 23.797 -4.083 7.826 1.00 84.56 171 ARG A O 1
ATOM 1353 N N . GLU A 1 172 ? 25.155 -2.467 7.059 1.00 83.81 172 GLU A N 1
ATOM 1354 C CA . GLU A 1 172 ? 24.341 -1.336 7.522 1.00 83.81 172 GLU A CA 1
ATOM 1355 C C . GLU A 1 172 ? 22.981 -1.285 6.805 1.00 83.81 172 GLU A C 1
ATOM 1357 O O . GLU A 1 172 ? 21.937 -1.224 7.449 1.00 83.81 172 GLU A O 1
ATOM 1362 N N . GLU A 1 173 ? 22.978 -1.417 5.475 1.00 82.75 173 GLU A N 1
ATOM 1363 C CA . GLU A 1 173 ? 21.749 -1.464 4.671 1.00 82.75 173 GLU A CA 1
ATOM 1364 C C . GLU A 1 173 ? 20.878 -2.678 5.024 1.00 82.75 173 GLU A C 1
ATOM 1366 O O . GLU A 1 173 ? 19.651 -2.579 5.062 1.00 82.75 173 GLU A O 1
ATOM 1371 N N . LEU A 1 174 ? 21.495 -3.816 5.361 1.00 85.19 174 LEU A N 1
ATOM 1372 C CA . LEU A 1 174 ? 20.771 -4.994 5.834 1.00 85.19 174 LEU A CA 1
ATOM 1373 C C . LEU A 1 174 ? 20.067 -4.742 7.180 1.00 85.19 174 LEU A C 1
ATOM 1375 O O . LEU A 1 174 ? 18.897 -5.092 7.325 1.00 85.19 174 LEU A O 1
ATOM 1379 N N . GLN A 1 175 ? 20.738 -4.093 8.137 1.00 85.44 175 GLN A N 1
ATOM 1380 C CA . GLN A 1 175 ? 20.134 -3.723 9.426 1.00 85.44 175 GLN A CA 1
ATOM 1381 C C . GLN A 1 175 ? 18.989 -2.717 9.252 1.00 85.44 175 GLN A C 1
ATOM 1383 O O . GLN A 1 175 ? 17.930 -2.865 9.868 1.00 85.44 175 GLN A O 1
ATOM 1388 N N . ASN A 1 176 ? 19.169 -1.725 8.375 1.00 84.31 176 ASN A N 1
ATOM 1389 C CA . ASN A 1 176 ? 18.113 -0.773 8.033 1.00 84.31 176 ASN A CA 1
ATOM 1390 C C . ASN A 1 176 ? 16.904 -1.496 7.424 1.00 84.31 176 ASN A C 1
ATOM 1392 O O . ASN A 1 176 ? 15.776 -1.285 7.876 1.00 84.31 176 ASN A O 1
ATOM 1396 N N . LYS A 1 177 ? 17.127 -2.421 6.479 1.00 88.19 177 LYS A N 1
ATOM 1397 C CA . LYS A 1 177 ? 16.063 -3.252 5.900 1.00 88.19 177 LYS A CA 1
ATOM 1398 C C . LYS A 1 177 ? 15.311 -4.048 6.961 1.00 88.19 177 LYS A C 1
ATOM 1400 O O . LYS A 1 177 ? 14.087 -4.055 6.934 1.00 88.19 177 LYS A O 1
ATOM 1405 N N . GLU A 1 178 ? 15.992 -4.697 7.904 1.00 88.50 178 GLU A N 1
ATOM 1406 C CA . GLU A 1 178 ? 15.325 -5.475 8.959 1.00 88.50 178 GLU A CA 1
ATOM 1407 C C . GLU A 1 178 ? 14.358 -4.630 9.794 1.00 88.50 178 GLU A C 1
ATOM 1409 O O . GLU A 1 178 ? 13.284 -5.105 10.176 1.00 88.50 178 GLU A O 1
ATOM 1414 N N . LYS A 1 179 ? 14.715 -3.373 10.074 1.00 88.62 179 LYS A N 1
ATOM 1415 C CA . LYS A 1 179 ? 13.825 -2.453 10.780 1.00 88.62 179 LYS A CA 1
ATOM 1416 C C . LYS A 1 179 ? 12.649 -2.020 9.902 1.00 88.62 179 LYS A C 1
ATOM 1418 O O . LYS A 1 179 ? 11.512 -2.076 10.363 1.00 88.62 179 LYS A O 1
ATOM 1423 N N . ILE A 1 180 ? 12.899 -1.702 8.633 1.00 92.50 180 ILE A N 1
ATOM 1424 C CA . ILE A 1 180 ? 11.845 -1.338 7.675 1.00 92.50 180 ILE A CA 1
ATOM 1425 C C . ILE A 1 180 ? 10.858 -2.483 7.453 1.00 92.50 180 ILE A C 1
ATOM 1427 O O . ILE A 1 180 ? 9.656 -2.250 7.482 1.00 92.50 180 ILE A O 1
ATOM 1431 N N . VAL A 1 181 ? 11.328 -3.728 7.342 1.00 93.25 181 VAL A N 1
ATOM 1432 C CA . VAL A 1 181 ? 10.474 -4.925 7.234 1.00 93.25 181 VAL A CA 1
ATOM 1433 C C . VAL A 1 181 ? 9.531 -5.043 8.436 1.00 93.25 181 VAL A C 1
ATOM 1435 O O . VAL A 1 181 ? 8.365 -5.407 8.281 1.00 93.25 181 VAL A O 1
ATOM 1438 N N . LYS A 1 182 ? 10.007 -4.740 9.652 1.00 91.81 182 LYS A N 1
ATOM 1439 C CA . LYS A 1 182 ? 9.157 -4.758 10.854 1.00 91.81 182 LYS A CA 1
ATOM 1440 C C . LYS A 1 182 ? 8.070 -3.689 10.772 1.00 91.81 182 LYS A C 1
ATOM 1442 O O . LYS A 1 182 ? 6.903 -4.006 10.992 1.00 91.81 182 LYS A O 1
ATOM 1447 N N . ASP A 1 183 ? 8.440 -2.460 10.423 1.00 91.50 183 ASP A N 1
ATOM 1448 C CA . ASP A 1 183 ? 7.502 -1.337 10.328 1.00 91.50 183 ASP A CA 1
ATOM 1449 C C . ASP A 1 183 ? 6.475 -1.536 9.203 1.00 91.50 183 ASP A C 1
ATOM 1451 O O . ASP A 1 183 ? 5.279 -1.356 9.428 1.00 91.50 183 ASP A O 1
ATOM 1455 N N . GLN A 1 184 ? 6.917 -2.020 8.041 1.00 93.56 184 GLN A N 1
ATOM 1456 C CA . GLN A 1 184 ? 6.080 -2.449 6.919 1.00 93.56 184 GLN A CA 1
ATOM 1457 C C . GLN A 1 184 ? 5.043 -3.484 7.362 1.00 93.56 184 GLN A C 1
ATOM 1459 O O . GLN A 1 184 ? 3.848 -3.258 7.195 1.00 93.56 184 GLN A O 1
ATOM 1464 N N . ARG A 1 185 ? 5.460 -4.583 8.009 1.00 93.38 185 ARG A N 1
ATOM 1465 C CA . ARG A 1 185 ? 4.535 -5.636 8.474 1.00 93.38 185 ARG A CA 1
ATOM 1466 C C . ARG A 1 185 ? 3.509 -5.114 9.477 1.00 93.38 185 ARG A C 1
ATOM 1468 O O . ARG A 1 185 ? 2.335 -5.474 9.393 1.00 93.38 185 ARG A O 1
ATOM 1475 N N . ILE A 1 186 ? 3.940 -4.265 10.410 1.00 91.25 186 ILE A N 1
ATOM 1476 C CA . ILE A 1 186 ? 3.059 -3.639 11.403 1.00 91.25 186 ILE A CA 1
ATOM 1477 C C . ILE A 1 186 ? 2.002 -2.768 10.715 1.00 91.25 186 ILE A C 1
ATOM 1479 O O . ILE A 1 186 ? 0.822 -2.836 11.071 1.00 91.25 186 ILE A O 1
ATOM 1483 N N . LEU A 1 187 ? 2.414 -1.958 9.738 1.00 93.00 187 LEU A N 1
ATOM 1484 C CA . LEU A 1 187 ? 1.512 -1.097 8.982 1.00 93.00 187 LEU A CA 1
ATOM 1485 C C . LEU A 1 187 ? 0.549 -1.913 8.120 1.00 93.00 187 LEU A C 1
ATOM 1487 O O . LEU A 1 187 ? -0.647 -1.646 8.154 1.00 93.00 187 LEU A O 1
ATOM 1491 N N . THR A 1 188 ? 1.033 -2.942 7.426 1.00 94.56 188 THR A N 1
ATOM 1492 C CA . THR A 1 188 ? 0.200 -3.811 6.586 1.00 94.56 188 THR A CA 1
ATOM 1493 C C . THR A 1 188 ? -0.870 -4.532 7.395 1.00 94.56 188 THR A C 1
ATOM 1495 O O . THR A 1 188 ? -2.046 -4.459 7.051 1.00 94.56 188 THR A O 1
ATOM 1498 N N . GLN A 1 189 ? -0.524 -5.135 8.536 1.00 92.56 189 GLN A N 1
ATOM 1499 C CA . GLN A 1 189 ? -1.523 -5.764 9.413 1.00 92.56 189 GLN A CA 1
ATOM 1500 C C . GLN A 1 189 ? -2.569 -4.763 9.916 1.00 92.56 189 GLN A C 1
ATOM 1502 O O . GLN A 1 189 ? -3.759 -5.071 9.992 1.00 92.56 189 GLN A O 1
ATOM 1507 N N . HIS A 1 190 ? -2.129 -3.555 10.262 1.00 90.69 190 HIS A N 1
ATOM 1508 C CA . HIS A 1 190 ? -3.019 -2.498 10.713 1.00 90.69 190 HIS A CA 1
ATOM 1509 C C . HIS A 1 190 ? -3.976 -2.031 9.609 1.00 90.69 190 HIS A C 1
ATOM 1511 O O . HIS A 1 190 ? -5.170 -1.885 9.872 1.00 90.69 190 HIS A O 1
ATOM 1517 N N . TRP A 1 191 ? -3.481 -1.811 8.390 1.00 93.06 191 TRP A N 1
ATOM 1518 C CA . TRP A 1 191 ? -4.297 -1.336 7.276 1.00 93.06 191 TRP A CA 1
ATOM 1519 C C . TRP A 1 191 ? -5.242 -2.401 6.737 1.00 93.06 191 TRP A C 1
ATOM 1521 O O . TRP A 1 191 ? -6.382 -2.059 6.448 1.00 93.06 191 TRP A O 1
ATOM 1531 N N . ILE A 1 192 ? -4.840 -3.676 6.709 1.00 94.06 192 ILE A N 1
ATOM 1532 C CA . ILE A 1 192 ? -5.751 -4.792 6.404 1.00 94.06 192 ILE A CA 1
ATOM 1533 C C . ILE A 1 192 ? -6.947 -4.762 7.361 1.00 94.06 192 ILE A C 1
ATOM 1535 O O . ILE A 1 192 ? -8.087 -4.641 6.918 1.00 94.06 192 ILE A O 1
ATOM 1539 N N . LYS A 1 193 ? -6.692 -4.754 8.676 1.00 91.00 193 LYS A N 1
ATOM 1540 C CA . LYS A 1 193 ? -7.764 -4.707 9.679 1.00 91.00 193 LYS A CA 1
ATOM 1541 C C . LYS A 1 193 ? -8.620 -3.439 9.557 1.00 91.00 193 LYS A C 1
ATOM 1543 O O . LYS A 1 193 ? -9.837 -3.490 9.678 1.00 91.00 193 LYS A O 1
ATOM 1548 N N . THR A 1 194 ? -7.984 -2.294 9.316 1.00 89.38 194 THR A N 1
ATOM 1549 C CA . THR A 1 194 ? -8.674 -1.002 9.175 1.00 89.38 194 THR A CA 1
ATOM 1550 C C . THR A 1 194 ? -9.606 -0.987 7.969 1.00 89.38 194 THR A C 1
ATOM 1552 O O . THR A 1 194 ? -10.726 -0.494 8.076 1.00 89.38 194 THR A O 1
ATOM 1555 N N . VAL A 1 195 ? -9.164 -1.545 6.840 1.00 91.94 195 VAL A N 1
ATOM 1556 C CA . VAL A 1 195 ? -9.982 -1.693 5.634 1.00 91.94 195 VAL A CA 1
ATOM 1557 C C . VAL A 1 195 ? -11.178 -2.599 5.904 1.00 91.94 195 VAL A C 1
ATOM 1559 O O . VAL A 1 195 ? -12.304 -2.195 5.635 1.00 91.94 195 VAL A O 1
ATOM 1562 N N . GLU A 1 196 ? -10.963 -3.765 6.515 1.00 91.44 196 GLU A N 1
ATOM 1563 C CA . GLU A 1 196 ? -12.046 -4.689 6.876 1.00 91.44 196 GLU A CA 1
ATOM 1564 C C . GLU A 1 196 ? -13.085 -4.051 7.810 1.00 91.44 196 GLU A C 1
ATOM 1566 O O . GLU A 1 196 ? -14.290 -4.216 7.613 1.00 91.44 196 GLU A O 1
ATOM 1571 N N . ASP A 1 197 ? -12.633 -3.321 8.832 1.00 87.62 197 ASP A N 1
ATOM 1572 C CA . ASP A 1 197 ? -13.514 -2.680 9.808 1.00 87.62 197 ASP A CA 1
ATOM 1573 C C . ASP A 1 197 ? -14.328 -1.532 9.182 1.00 87.62 197 ASP A C 1
ATOM 1575 O O . ASP A 1 197 ? -15.519 -1.397 9.475 1.00 87.62 197 ASP A O 1
ATOM 1579 N N . ILE A 1 198 ? -13.720 -0.733 8.296 1.00 87.19 198 ILE A N 1
ATOM 1580 C CA . ILE A 1 198 ? -14.401 0.370 7.599 1.00 87.19 198 ILE A CA 1
ATOM 1581 C C . ILE A 1 198 ? -15.393 -0.153 6.562 1.00 87.19 198 ILE A C 1
ATOM 1583 O O . ILE A 1 198 ? -16.520 0.333 6.535 1.00 87.19 198 ILE A O 1
ATOM 1587 N N . GLU A 1 199 ? -15.017 -1.146 5.754 1.00 88.75 199 GLU A N 1
ATOM 1588 C CA . GLU A 1 199 ? -15.919 -1.758 4.769 1.00 88.75 199 GLU A CA 1
ATOM 1589 C C . GLU A 1 199 ? -17.139 -2.371 5.459 1.00 88.75 199 GLU A C 1
ATOM 1591 O O . GLU A 1 199 ? -18.276 -2.075 5.092 1.00 88.75 199 GLU A O 1
ATOM 1596 N N . ARG A 1 200 ? -16.927 -3.137 6.540 1.00 87.81 200 ARG A N 1
ATOM 1597 C CA . ARG A 1 200 ? -18.021 -3.718 7.332 1.00 87.81 200 ARG A CA 1
ATOM 1598 C C . ARG A 1 200 ? -18.950 -2.641 7.889 1.00 87.81 200 ARG A C 1
ATOM 1600 O O . ARG A 1 200 ? -20.168 -2.792 7.854 1.00 87.81 200 ARG A O 1
ATOM 1607 N N . LYS A 1 201 ? -18.384 -1.548 8.408 1.00 82.62 201 LYS A N 1
ATOM 1608 C CA . LYS A 1 201 ? -19.167 -0.430 8.941 1.00 82.62 201 LYS A CA 1
ATOM 1609 C C . LYS A 1 201 ? -19.946 0.293 7.843 1.00 82.62 201 LYS A C 1
ATOM 1611 O O . LYS A 1 201 ? -21.121 0.585 8.030 1.00 82.62 201 LYS A O 1
ATOM 1616 N N . SER A 1 202 ? -19.312 0.560 6.705 1.00 83.69 202 SER A N 1
ATOM 1617 C CA . SER A 1 202 ? -19.945 1.223 5.564 1.00 83.69 202 SER A CA 1
ATOM 1618 C C . SER A 1 202 ? -21.114 0.397 5.021 1.00 83.69 202 SER A C 1
ATOM 1620 O O . SER A 1 202 ? -22.196 0.939 4.816 1.00 83.69 202 SER A O 1
ATOM 1622 N N . GLN A 1 203 ? -20.941 -0.924 4.907 1.00 82.81 203 GLN A N 1
ATOM 1623 C CA . GLN A 1 203 ? -21.992 -1.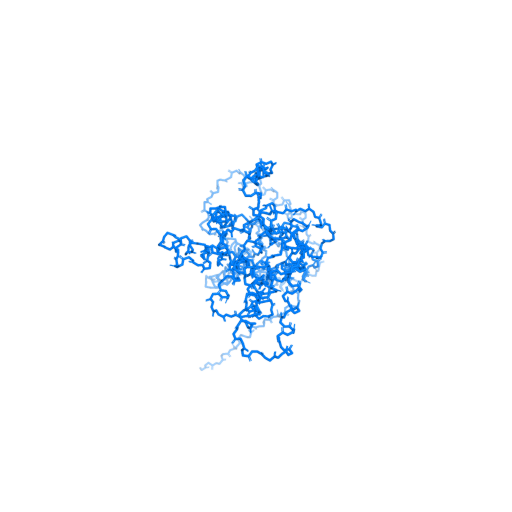849 4.475 1.00 82.81 203 GLN A CA 1
ATOM 1624 C C . GLN A 1 203 ? -23.165 -1.925 5.464 1.00 82.81 203 GLN A C 1
ATOM 1626 O O . GLN A 1 203 ? -24.317 -1.954 5.040 1.00 82.81 203 GLN A O 1
ATOM 1631 N N . ASN A 1 204 ? -22.891 -1.930 6.773 1.00 80.00 204 ASN A N 1
ATOM 1632 C CA . ASN A 1 204 ? -23.930 -2.066 7.800 1.00 80.00 204 ASN A CA 1
ATOM 1633 C C . ASN A 1 204 ? -24.676 -0.756 8.101 1.00 80.00 204 ASN A C 1
ATOM 1635 O O . ASN A 1 204 ? -25.861 -0.786 8.420 1.00 80.00 204 ASN A O 1
ATOM 1639 N N . GLU A 1 205 ? -23.984 0.384 8.053 1.00 79.12 205 GLU A N 1
ATOM 1640 C CA . GLU A 1 205 ? -24.512 1.681 8.502 1.00 79.12 205 GLU A CA 1
ATOM 1641 C C . GLU A 1 205 ? -24.771 2.660 7.344 1.00 79.12 205 GLU A C 1
ATOM 1643 O O . GLU A 1 205 ? -25.220 3.781 7.580 1.00 79.12 205 GLU A O 1
ATOM 1648 N N . GLY A 1 206 ? -24.456 2.286 6.096 1.00 72.81 206 GLY A N 1
ATOM 1649 C CA . GLY A 1 206 ? -24.515 3.190 4.939 1.00 72.81 206 GLY A CA 1
ATOM 1650 C C . GLY A 1 206 ? -23.562 4.386 5.058 1.00 72.81 206 GLY A C 1
ATOM 1651 O O . GLY A 1 206 ? -23.755 5.414 4.410 1.00 72.81 206 GLY A O 1
ATOM 1652 N N . ALA A 1 207 ? -22.558 4.289 5.934 1.00 75.50 207 ALA A N 1
ATOM 1653 C CA . ALA A 1 207 ? -21.669 5.391 6.259 1.00 75.50 207 ALA A CA 1
ATOM 1654 C C . ALA A 1 207 ? -20.643 5.621 5.141 1.00 75.50 207 ALA A C 1
ATOM 1656 O O . ALA A 1 207 ? -19.987 4.685 4.676 1.00 75.50 207 ALA A O 1
ATOM 1657 N N . SER A 1 208 ? -20.455 6.886 4.757 1.00 83.06 208 SER A N 1
ATOM 1658 C CA . SER A 1 208 ? -19.374 7.282 3.851 1.00 83.06 208 SER A CA 1
ATOM 1659 C C . SER A 1 208 ? -18.009 7.099 4.518 1.00 83.06 208 SER A C 1
ATOM 1661 O O . SER A 1 208 ? -17.844 7.343 5.719 1.00 83.06 208 SER A O 1
ATOM 1663 N N . ILE A 1 209 ? -17.016 6.689 3.729 1.00 84.62 209 ILE A N 1
ATOM 1664 C CA . ILE A 1 209 ? -15.641 6.506 4.193 1.00 84.62 209 ILE A CA 1
ATOM 1665 C C . ILE A 1 209 ? -15.067 7.876 4.586 1.00 84.62 209 ILE A C 1
ATOM 1667 O O . ILE A 1 209 ? -15.020 8.775 3.740 1.00 84.62 209 ILE A O 1
ATOM 1671 N N . PRO A 1 210 ? -14.590 8.068 5.831 1.00 84.50 210 PRO A N 1
ATOM 1672 C CA . PRO A 1 210 ? -14.090 9.370 6.249 1.00 84.50 210 PRO A CA 1
ATOM 1673 C C . PRO A 1 210 ? -12.836 9.773 5.469 1.00 84.50 210 PRO A C 1
ATOM 1675 O O . PRO A 1 210 ? -11.907 8.979 5.299 1.00 84.50 210 PRO A O 1
ATOM 1678 N N . ASN A 1 211 ? -12.768 11.043 5.067 1.00 83.56 211 ASN A N 1
ATOM 1679 C CA . ASN A 1 211 ? -11.670 11.574 4.257 1.00 83.56 211 ASN A CA 1
ATOM 1680 C C . ASN A 1 211 ? -10.285 11.324 4.871 1.00 83.56 211 ASN A C 1
ATOM 1682 O O . ASN A 1 211 ? -9.351 11.005 4.142 1.00 83.56 211 ASN A O 1
ATOM 1686 N N . SER A 1 212 ? -10.142 11.399 6.200 1.00 82.81 212 SER A N 1
ATOM 1687 C CA . SER A 1 212 ? -8.875 11.114 6.891 1.00 82.81 212 SER A CA 1
ATOM 1688 C C . SER A 1 212 ? -8.304 9.737 6.533 1.00 82.81 212 SER A C 1
ATOM 1690 O O . SER A 1 212 ? -7.105 9.635 6.268 1.00 82.81 212 SER A O 1
ATOM 1692 N N . PHE A 1 213 ? -9.147 8.701 6.451 1.00 86.94 213 PHE A N 1
ATOM 1693 C CA . PHE A 1 213 ? -8.737 7.352 6.047 1.00 86.94 213 PHE A CA 1
ATOM 1694 C C . PHE A 1 213 ? -8.370 7.270 4.571 1.00 86.94 213 PHE A C 1
ATOM 1696 O O . PHE A 1 213 ? -7.396 6.596 4.247 1.00 86.94 213 PHE A O 1
ATOM 1703 N N . LYS A 1 214 ? -9.076 7.993 3.692 1.00 87.75 214 LYS A N 1
ATOM 1704 C CA . LYS A 1 214 ? -8.711 8.076 2.268 1.00 87.75 214 LYS A CA 1
ATOM 1705 C C . LYS A 1 214 ? -7.310 8.667 2.095 1.00 87.75 214 LYS A C 1
ATOM 1707 O O . LYS A 1 214 ? -6.475 8.072 1.412 1.00 87.75 214 LYS A O 1
ATOM 1712 N N . TYR A 1 215 ? -7.027 9.789 2.768 1.00 84.81 215 TYR A N 1
ATOM 1713 C CA . TYR A 1 215 ? -5.713 10.442 2.732 1.00 84.81 215 TYR A CA 1
ATOM 1714 C C . TYR A 1 215 ? -4.617 9.515 3.256 1.00 84.81 215 TYR A C 1
ATOM 1716 O O . TYR A 1 215 ? -3.659 9.219 2.549 1.00 84.81 215 TYR A O 1
ATOM 1724 N N . ALA A 1 216 ? -4.766 9.010 4.477 1.00 87.44 216 ALA A N 1
ATOM 1725 C CA . ALA A 1 216 ? -3.694 8.242 5.094 1.00 87.44 216 ALA A CA 1
ATOM 1726 C C . ALA A 1 216 ? -3.515 6.850 4.501 1.00 87.44 216 ALA A C 1
ATOM 1728 O O . ALA A 1 216 ? -2.385 6.376 4.419 1.00 87.44 216 ALA A O 1
ATOM 1729 N N . GLY A 1 217 ? -4.600 6.229 4.038 1.00 91.06 217 GLY A N 1
ATOM 1730 C CA . GLY A 1 217 ? -4.540 4.980 3.293 1.00 91.06 217 GLY A CA 1
ATOM 1731 C C . GLY A 1 217 ? -3.805 5.167 1.970 1.00 91.06 217 GLY A C 1
ATOM 1732 O O . GLY A 1 217 ? -2.978 4.337 1.603 1.00 91.06 217 GLY A O 1
ATOM 1733 N N . THR A 1 218 ? -4.012 6.305 1.300 1.00 91.06 218 THR A N 1
ATOM 1734 C CA . THR A 1 218 ? -3.266 6.670 0.088 1.00 91.06 218 THR A CA 1
ATOM 1735 C C . THR A 1 218 ? -1.784 6.893 0.373 1.00 91.06 218 THR A C 1
ATOM 1737 O O . THR A 1 218 ? -0.946 6.352 -0.346 1.00 91.06 218 THR A O 1
ATOM 1740 N N . THR A 1 219 ? -1.438 7.639 1.427 1.00 90.81 219 THR A N 1
ATOM 1741 C CA . THR A 1 219 ? -0.035 7.853 1.819 1.00 90.81 219 THR A CA 1
ATOM 1742 C C . THR A 1 219 ? 0.645 6.530 2.179 1.00 90.81 219 THR A C 1
ATOM 1744 O O . THR A 1 219 ? 1.736 6.249 1.693 1.00 90.81 219 THR A O 1
ATOM 1747 N N . TYR A 1 220 ? -0.022 5.675 2.962 1.00 93.69 220 TYR A N 1
ATOM 1748 C CA . TYR A 1 220 ? 0.463 4.332 3.289 1.00 93.69 220 TYR A CA 1
ATOM 1749 C C . TYR A 1 220 ? 0.699 3.490 2.034 1.00 93.69 220 TYR A C 1
ATOM 1751 O O . TYR A 1 220 ? 1.795 2.965 1.853 1.00 93.69 220 TYR A O 1
ATOM 1759 N N . ARG A 1 221 ? -0.294 3.409 1.141 1.00 95.94 221 ARG A N 1
ATOM 1760 C CA . ARG A 1 221 ? -0.197 2.648 -0.109 1.00 95.94 221 ARG A CA 1
ATOM 1761 C C . ARG A 1 221 ? 1.000 3.104 -0.946 1.00 95.94 221 ARG A C 1
ATOM 1763 O O . ARG A 1 221 ? 1.785 2.270 -1.378 1.00 95.94 221 ARG A O 1
ATOM 1770 N N . ARG A 1 222 ? 1.190 4.417 -1.117 1.00 93.69 222 ARG A N 1
ATOM 1771 C CA . ARG A 1 222 ? 2.311 4.986 -1.890 1.00 93.69 222 ARG A CA 1
ATOM 1772 C C . ARG A 1 222 ? 3.690 4.755 -1.258 1.00 93.69 222 ARG A C 1
ATOM 1774 O O . ARG A 1 222 ? 4.671 4.720 -1.990 1.00 93.69 222 ARG A O 1
ATOM 1781 N N . MET A 1 223 ? 3.775 4.600 0.066 1.00 93.25 223 MET A N 1
ATOM 1782 C CA . MET A 1 223 ? 5.033 4.308 0.773 1.00 93.25 223 MET A CA 1
ATOM 1783 C C . MET A 1 223 ? 5.378 2.823 0.813 1.00 93.25 223 MET A C 1
ATOM 1785 O O . MET A 1 223 ? 6.545 2.455 0.733 1.00 93.25 223 MET A O 1
ATOM 1789 N N . VAL A 1 224 ? 4.372 1.975 1.030 1.00 96.12 224 VAL A N 1
ATOM 1790 C CA . VAL A 1 224 ? 4.594 0.588 1.449 1.00 96.12 224 VAL A CA 1
ATOM 1791 C C . VAL A 1 224 ? 4.409 -0.404 0.309 1.00 96.12 224 VAL A C 1
ATOM 1793 O O . VAL A 1 224 ? 5.177 -1.357 0.225 1.00 96.12 224 VAL A O 1
ATOM 1796 N N . GLU A 1 225 ? 3.468 -0.172 -0.610 1.00 97.88 225 GLU A N 1
ATOM 1797 C CA . GLU A 1 225 ? 3.239 -1.093 -1.732 1.00 97.88 225 GLU A CA 1
ATOM 1798 C C . GLU A 1 225 ? 4.497 -1.284 -2.607 1.00 97.88 225 GLU A C 1
ATOM 1800 O O . GLU A 1 225 ? 4.794 -2.427 -2.955 1.00 97.88 225 GLU A O 1
ATOM 1805 N N . PRO A 1 226 ? 5.333 -0.255 -2.871 1.00 96.88 226 PRO A N 1
ATOM 1806 C CA . PRO A 1 226 ? 6.625 -0.455 -3.532 1.00 96.88 226 PRO A CA 1
ATOM 1807 C C . PRO A 1 226 ? 7.574 -1.419 -2.806 1.00 96.88 226 PRO A C 1
ATOM 1809 O O . PRO A 1 226 ? 8.319 -2.145 -3.458 1.00 96.88 226 PRO A O 1
ATOM 1812 N N . LEU A 1 227 ? 7.545 -1.468 -1.471 1.00 96.69 227 LEU A N 1
ATOM 1813 C CA . LEU A 1 227 ? 8.358 -2.407 -0.691 1.00 96.69 227 LEU A CA 1
ATOM 1814 C C . LEU A 1 227 ? 7.834 -3.844 -0.814 1.00 96.69 227 LEU A C 1
ATOM 1816 O O . LEU A 1 227 ? 8.628 -4.778 -0.934 1.00 96.69 227 LEU A O 1
ATOM 1820 N N . ASP A 1 228 ? 6.510 -4.021 -0.828 1.00 97.44 228 ASP A N 1
ATOM 1821 C CA . ASP A 1 228 ? 5.871 -5.320 -1.078 1.00 97.44 228 ASP A CA 1
ATOM 1822 C C . ASP A 1 228 ? 6.166 -5.810 -2.509 1.00 97.44 228 ASP A C 1
ATOM 1824 O O . ASP A 1 228 ? 6.467 -6.987 -2.714 1.00 97.44 228 ASP A O 1
ATOM 1828 N N . ILE A 1 229 ? 6.149 -4.907 -3.498 1.00 98.38 229 ILE A N 1
ATOM 1829 C CA . ILE A 1 229 ? 6.554 -5.187 -4.885 1.00 98.38 229 ILE A CA 1
ATOM 1830 C C . ILE A 1 229 ? 8.023 -5.623 -4.931 1.00 98.38 229 ILE A C 1
ATOM 1832 O O . ILE A 1 229 ? 8.342 -6.643 -5.545 1.00 98.38 229 ILE A O 1
ATOM 1836 N N . ALA A 1 230 ? 8.915 -4.903 -4.241 1.00 96.62 230 ALA A N 1
ATOM 1837 C CA . ALA A 1 230 ? 10.331 -5.250 -4.183 1.00 96.62 230 ALA A CA 1
ATOM 1838 C C . ALA A 1 230 ? 10.539 -6.668 -3.632 1.00 96.62 230 ALA A C 1
ATOM 1840 O O . ALA A 1 230 ? 11.308 -7.439 -4.204 1.00 96.62 230 ALA A O 1
ATOM 1841 N N . GLU A 1 231 ? 9.851 -7.034 -2.545 1.00 95.62 231 GLU A N 1
ATOM 1842 C CA . GLU A 1 231 ? 9.906 -8.388 -1.982 1.00 95.62 231 GLU A CA 1
ATOM 1843 C C . GLU A 1 231 ? 9.336 -9.430 -2.957 1.00 95.62 231 GLU A C 1
ATOM 1845 O O . GLU A 1 231 ? 9.962 -10.468 -3.174 1.00 95.62 231 GLU A O 1
ATOM 1850 N N . TYR A 1 232 ? 8.205 -9.134 -3.604 1.00 97.75 232 TYR A N 1
ATOM 1851 C CA . TYR A 1 232 ? 7.545 -10.025 -4.558 1.00 97.75 232 TYR A CA 1
ATOM 1852 C C . TYR A 1 232 ? 8.454 -10.416 -5.733 1.00 97.75 232 TYR A C 1
ATOM 1854 O O . TYR A 1 232 ? 8.650 -11.607 -5.989 1.00 97.75 232 TYR A O 1
ATOM 1862 N N . TYR A 1 233 ? 9.056 -9.436 -6.410 1.00 97.44 233 TYR A N 1
ATOM 1863 C CA . TYR A 1 233 ? 9.949 -9.692 -7.547 1.00 97.44 233 TYR A CA 1
ATOM 1864 C C . TYR A 1 233 ? 11.326 -10.207 -7.113 1.00 97.44 233 TYR A C 1
ATOM 1866 O O . TYR A 1 233 ? 11.951 -10.974 -7.842 1.00 97.44 233 TYR A O 1
ATOM 1874 N N . ASN A 1 234 ? 11.796 -9.875 -5.905 1.00 93.69 234 ASN A N 1
ATOM 1875 C CA . ASN A 1 234 ? 13.027 -10.458 -5.360 1.00 93.69 234 ASN A CA 1
ATOM 1876 C C . ASN A 1 234 ? 12.895 -11.966 -5.056 1.00 93.69 234 ASN A C 1
ATOM 1878 O O . ASN A 1 234 ? 13.905 -12.658 -4.949 1.00 93.69 234 ASN A O 1
ATOM 1882 N N . LEU A 1 235 ? 11.667 -12.489 -4.951 1.00 94.25 235 LEU A N 1
ATOM 1883 C CA . LEU A 1 235 ? 11.378 -13.928 -4.892 1.00 94.25 235 LEU A CA 1
ATOM 1884 C C . LEU A 1 235 ? 11.288 -14.591 -6.282 1.00 94.25 235 LEU A C 1
ATOM 1886 O O . LEU A 1 235 ? 10.971 -15.776 -6.360 1.00 94.25 235 LEU A O 1
ATOM 1890 N N . GLY A 1 236 ? 11.535 -13.853 -7.369 1.00 93.81 236 GLY A N 1
ATOM 1891 C CA . GLY A 1 236 ? 11.452 -14.363 -8.742 1.00 93.81 236 GLY A CA 1
ATOM 1892 C C . GLY A 1 236 ? 10.024 -14.543 -9.266 1.00 93.81 236 GLY A C 1
ATOM 1893 O O . GLY A 1 236 ? 9.817 -15.267 -10.236 1.00 93.81 236 GLY A O 1
ATOM 1894 N N . LYS A 1 237 ? 9.029 -13.921 -8.622 1.00 97.00 237 LYS A N 1
ATOM 1895 C CA . LYS A 1 237 ? 7.633 -13.938 -9.085 1.00 97.00 237 LYS A CA 1
ATOM 1896 C C . LYS A 1 237 ? 7.405 -12.901 -10.192 1.00 97.00 237 LYS A C 1
ATOM 1898 O O . LYS A 1 237 ? 8.214 -11.996 -10.373 1.00 97.00 237 LYS A O 1
ATOM 1903 N N . THR A 1 238 ? 6.292 -13.028 -10.912 1.00 96.62 238 THR A N 1
ATOM 1904 C CA . THR A 1 238 ? 5.895 -12.148 -12.029 1.00 96.62 238 THR A CA 1
ATOM 1905 C C . THR A 1 238 ? 4.402 -11.828 -11.946 1.00 96.62 238 THR A C 1
ATOM 1907 O O . THR A 1 238 ? 3.694 -12.431 -11.149 1.00 96.62 238 THR A O 1
ATOM 1910 N N . ASN A 1 239 ? 3.902 -10.886 -12.744 1.00 95.88 239 ASN A N 1
ATOM 1911 C CA . ASN A 1 239 ? 2.489 -10.503 -12.809 1.00 95.88 239 ASN A CA 1
ATOM 1912 C C . ASN A 1 239 ? 1.906 -9.973 -11.485 1.00 95.88 239 ASN A C 1
ATOM 1914 O O . ASN A 1 239 ? 0.754 -10.272 -11.149 1.00 95.88 239 ASN A O 1
ATOM 1918 N N . TYR A 1 240 ? 2.646 -9.127 -10.753 1.00 98.12 240 TYR A N 1
ATOM 1919 C CA . TYR A 1 240 ? 2.220 -8.608 -9.443 1.00 98.12 240 TYR A CA 1
ATOM 1920 C C . TYR A 1 240 ? 0.785 -8.061 -9.439 1.00 98.12 240 TYR A C 1
ATOM 1922 O O . TYR A 1 240 ? -0.003 -8.416 -8.569 1.00 98.12 240 TYR A O 1
ATOM 1930 N N . LEU A 1 241 ? 0.399 -7.265 -10.440 1.00 96.50 241 LEU A N 1
ATOM 1931 C CA . LEU A 1 241 ? -0.940 -6.664 -10.515 1.00 96.50 241 LEU A CA 1
ATOM 1932 C C . LEU A 1 241 ? -2.086 -7.684 -10.498 1.00 96.50 241 LEU A C 1
ATOM 1934 O O . LEU A 1 241 ? -3.161 -7.383 -9.978 1.00 96.50 241 LEU A O 1
ATOM 1938 N N . LYS A 1 242 ? -1.866 -8.869 -11.077 1.00 95.88 242 LYS A N 1
ATOM 1939 C CA . LYS A 1 242 ? -2.877 -9.926 -11.196 1.00 95.88 242 LYS A CA 1
ATOM 1940 C C . LYS A 1 242 ? -2.763 -10.958 -10.078 1.00 95.88 242 LYS A C 1
ATOM 1942 O O . LYS A 1 242 ? -3.783 -11.403 -9.566 1.00 95.88 242 LYS A O 1
ATOM 1947 N N . GLU A 1 243 ? -1.539 -11.321 -9.704 1.00 95.56 243 GLU A N 1
ATOM 1948 C CA . GLU A 1 243 ? -1.262 -12.497 -8.869 1.00 95.56 243 GLU A CA 1
ATOM 1949 C C . GLU A 1 243 ? -0.660 -12.158 -7.499 1.00 95.56 243 GLU A C 1
ATOM 1951 O O . GLU A 1 243 ? -0.707 -12.975 -6.582 1.00 95.56 243 GLU A O 1
ATOM 1956 N N . GLY A 1 244 ? -0.064 -10.974 -7.344 1.00 94.69 244 GLY A N 1
ATOM 1957 C CA . GLY A 1 244 ? 0.678 -10.583 -6.140 1.00 94.69 244 GLY A CA 1
ATOM 1958 C C . GLY A 1 244 ? 0.026 -9.492 -5.300 1.00 94.69 244 GLY A C 1
ATOM 1959 O O . GLY A 1 244 ? 0.294 -9.392 -4.102 1.00 94.69 244 GLY A O 1
ATOM 1960 N N . ARG A 1 245 ? -0.823 -8.667 -5.912 1.00 97.69 245 ARG A N 1
ATOM 1961 C CA . ARG A 1 245 ? -1.348 -7.454 -5.296 1.00 97.69 245 ARG A CA 1
ATOM 1962 C C . ARG A 1 245 ? -2.397 -7.771 -4.236 1.00 97.69 245 ARG A C 1
ATOM 1964 O O . ARG A 1 245 ? -3.477 -8.279 -4.545 1.00 97.69 245 ARG A O 1
ATOM 1971 N N . SER A 1 246 ? -2.084 -7.420 -2.990 1.00 97.00 246 SER A N 1
ATOM 1972 C CA . SER A 1 246 ? -2.978 -7.623 -1.849 1.00 97.00 246 SER A CA 1
ATOM 1973 C C . SER A 1 246 ? -4.263 -6.800 -1.976 1.00 97.00 246 SER A C 1
ATOM 1975 O O . SER A 1 246 ? -4.249 -5.660 -2.443 1.00 97.00 246 SER A O 1
ATOM 1977 N N . GLU A 1 247 ? -5.380 -7.369 -1.524 1.00 97.31 247 GLU A N 1
ATOM 1978 C CA . GLU A 1 247 ? -6.710 -6.790 -1.728 1.00 97.31 247 GLU A CA 1
ATOM 1979 C C . GLU A 1 247 ? -6.889 -5.438 -1.030 1.00 97.31 247 GLU A C 1
ATOM 1981 O O . GLU A 1 247 ? -7.483 -4.520 -1.590 1.00 97.31 247 GLU A O 1
ATOM 1986 N N . HIS A 1 248 ? -6.289 -5.264 0.150 1.00 96.88 248 HIS A N 1
ATOM 1987 C CA . HIS A 1 248 ? -6.386 -4.008 0.890 1.00 96.88 248 HIS A CA 1
ATOM 1988 C C . HIS A 1 248 ? -5.820 -2.810 0.103 1.00 96.88 248 HIS A C 1
ATOM 1990 O O . HIS A 1 248 ? -6.381 -1.722 0.189 1.00 96.88 248 HIS A O 1
ATOM 1996 N N . TYR A 1 249 ? -4.782 -2.988 -0.727 1.00 97.62 249 TYR A N 1
ATOM 1997 C CA . TYR A 1 249 ? -4.284 -1.908 -1.589 1.00 97.62 249 TYR A CA 1
ATOM 1998 C C . TYR A 1 249 ? -5.278 -1.522 -2.679 1.00 97.62 249 TYR A C 1
ATOM 2000 O O . TYR A 1 249 ? -5.446 -0.332 -2.951 1.00 97.62 249 TYR A O 1
ATOM 2008 N N . LYS A 1 250 ? -5.964 -2.506 -3.272 1.00 96.62 250 LYS A N 1
ATOM 2009 C CA . LYS A 1 250 ? -6.996 -2.261 -4.286 1.00 96.62 250 LYS A CA 1
ATOM 2010 C C . LYS A 1 250 ? -8.167 -1.498 -3.679 1.00 96.62 250 LYS A C 1
ATOM 2012 O O . LYS A 1 250 ? -8.593 -0.498 -4.246 1.00 96.62 250 LYS A O 1
ATOM 2017 N N . VAL A 1 251 ? -8.624 -1.908 -2.495 1.00 95.50 251 VAL A N 1
ATOM 2018 C CA . VAL A 1 251 ? -9.697 -1.220 -1.763 1.00 95.50 251 VAL A CA 1
ATOM 2019 C C . VAL A 1 251 ? -9.298 0.220 -1.422 1.00 95.50 251 VAL A C 1
ATOM 2021 O O . VAL A 1 251 ? -10.042 1.148 -1.727 1.00 95.50 251 VAL A O 1
ATOM 2024 N N . LEU A 1 252 ? -8.088 0.441 -0.894 1.00 94.50 252 LEU A N 1
ATOM 2025 C CA . LEU A 1 252 ? -7.576 1.789 -0.610 1.00 94.50 252 LEU A CA 1
ATOM 2026 C C . LEU A 1 252 ? -7.482 2.670 -1.866 1.00 94.50 252 LEU A C 1
ATOM 2028 O O . LEU A 1 252 ? -7.729 3.875 -1.805 1.00 94.50 252 LEU A O 1
ATOM 2032 N N . GLU A 1 253 ? -7.111 2.096 -3.009 1.00 93.94 253 GLU A N 1
ATOM 2033 C CA . GLU A 1 253 ? -7.098 2.809 -4.286 1.00 93.94 253 GLU A CA 1
ATOM 2034 C C . GLU A 1 253 ? -8.518 3.152 -4.770 1.00 93.94 253 GLU A C 1
ATOM 2036 O O . GLU A 1 253 ? -8.751 4.265 -5.243 1.00 93.94 253 GLU A O 1
ATOM 2041 N N . LEU A 1 254 ? -9.480 2.238 -4.610 1.00 92.25 254 LEU A N 1
ATOM 2042 C CA . LEU A 1 254 ? -10.889 2.466 -4.946 1.00 92.25 254 LEU A CA 1
ATOM 2043 C C . LEU A 1 254 ? -11.511 3.571 -4.087 1.00 92.25 254 LEU A C 1
ATOM 2045 O O . LEU A 1 254 ? -12.211 4.434 -4.618 1.00 92.25 254 LEU A O 1
ATOM 2049 N N . TRP A 1 255 ? -11.206 3.600 -2.787 1.00 89.94 255 TRP A N 1
ATOM 2050 C CA . TRP A 1 255 ? -11.657 4.659 -1.881 1.00 89.94 255 TRP A CA 1
ATOM 2051 C C . TRP A 1 255 ? -11.261 6.048 -2.379 1.00 89.94 255 TRP A C 1
ATOM 2053 O O . TRP A 1 255 ? -12.065 6.976 -2.311 1.00 89.94 255 TRP A O 1
ATOM 2063 N N . LEU A 1 256 ? -10.045 6.177 -2.913 1.00 86.19 256 LEU A N 1
ATOM 2064 C CA . LEU A 1 256 ? -9.545 7.422 -3.485 1.00 86.19 256 LEU A CA 1
ATOM 2065 C C . LEU A 1 256 ? -10.239 7.763 -4.813 1.00 86.19 256 LEU A C 1
ATOM 2067 O O . LEU A 1 256 ? -10.690 8.889 -4.989 1.00 86.19 256 LEU A O 1
ATOM 2071 N N . LYS A 1 257 ? -10.357 6.792 -5.730 1.00 84.50 257 LYS A N 1
ATOM 2072 C CA . LYS A 1 257 ? -10.968 6.991 -7.061 1.00 84.50 257 LYS A CA 1
ATOM 2073 C C . LYS A 1 257 ? -12.457 7.331 -7.005 1.00 84.50 257 LYS A C 1
ATOM 2075 O O . LYS A 1 257 ? -12.958 8.011 -7.891 1.00 84.50 257 LYS A O 1
ATOM 2080 N N . SER A 1 258 ? -13.162 6.853 -5.980 1.00 75.50 258 SER A N 1
ATOM 2081 C CA . SER A 1 258 ? -14.585 7.150 -5.771 1.00 75.50 258 SER A CA 1
ATOM 2082 C C . SER A 1 258 ? -14.864 8.613 -5.395 1.00 75.50 258 SER A C 1
ATOM 2084 O O . SER A 1 258 ? -16.019 9.033 -5.393 1.00 75.50 258 SER A O 1
ATOM 2086 N N . ASP A 1 259 ? -13.826 9.396 -5.083 1.00 67.69 259 ASP A N 1
ATOM 2087 C CA . ASP A 1 259 ? -13.944 10.777 -4.627 1.00 67.69 259 ASP A CA 1
ATOM 2088 C C . ASP A 1 259 ? -13.608 11.755 -5.768 1.00 67.69 259 ASP A C 1
ATOM 2090 O O . ASP A 1 259 ? -12.444 12.018 -6.063 1.00 67.69 259 ASP A O 1
ATOM 2094 N N . GLN A 1 260 ? -14.633 12.317 -6.421 1.00 53.78 260 GLN A N 1
ATOM 2095 C CA . GLN A 1 260 ? -14.482 13.227 -7.576 1.00 53.78 260 GLN A CA 1
ATOM 2096 C C . GLN A 1 260 ? -13.744 14.544 -7.247 1.00 53.78 260 GLN A C 1
ATOM 2098 O O . GLN A 1 260 ? -13.375 15.286 -8.148 1.00 53.78 260 GLN A O 1
ATOM 2103 N N . ILE A 1 261 ? -13.528 14.853 -5.963 1.00 53.97 261 ILE A N 1
ATOM 2104 C CA . ILE A 1 261 ? -12.945 16.121 -5.486 1.00 53.97 261 ILE A CA 1
ATOM 2105 C C . ILE A 1 261 ? -11.408 16.038 -5.357 1.00 53.97 261 ILE A C 1
ATOM 2107 O O . ILE A 1 261 ? -10.743 17.039 -5.101 1.00 53.97 261 ILE A O 1
ATOM 2111 N N . PHE A 1 262 ? -10.811 14.854 -5.518 1.00 52.31 262 PHE A N 1
ATOM 2112 C CA . PHE A 1 262 ? -9.425 14.602 -5.104 1.00 52.31 262 PHE A CA 1
ATOM 2113 C C . PHE A 1 262 ? -8.343 14.942 -6.141 1.00 52.31 262 PHE A C 1
ATOM 2115 O O . PHE A 1 262 ? -7.157 14.690 -5.910 1.00 52.31 262 PHE A O 1
ATOM 2122 N N . GLU A 1 263 ? -8.717 15.531 -7.272 1.00 45.94 263 GLU A N 1
ATOM 2123 C CA . GLU A 1 263 ? -7.740 16.058 -8.217 1.00 45.94 263 GLU A CA 1
ATOM 2124 C C . GLU A 1 263 ? -6.948 17.194 -7.533 1.00 45.94 263 GLU A C 1
ATOM 2126 O O . GLU A 1 263 ? -7.524 18.190 -7.098 1.00 45.94 263 GLU A O 1
ATOM 2131 N N . ASN A 1 264 ? -5.616 17.057 -7.453 1.00 44.91 264 ASN A N 1
ATOM 2132 C CA . ASN A 1 264 ? -4.636 18.135 -7.193 1.00 44.91 264 ASN A CA 1
ATOM 2133 C C . ASN A 1 264 ? -4.048 18.330 -5.780 1.00 44.91 264 ASN A C 1
ATOM 2135 O O . ASN A 1 264 ? -3.523 19.406 -5.490 1.00 44.91 264 ASN A O 1
ATOM 2139 N N . LYS A 1 265 ? -3.992 17.311 -4.912 1.00 49.94 265 LYS A N 1
ATOM 2140 C CA . LYS A 1 265 ? -2.985 17.311 -3.824 1.00 49.94 265 LYS A CA 1
ATOM 2141 C C . LYS A 1 265 ? -1.853 16.343 -4.141 1.00 49.94 265 LYS A C 1
ATOM 2143 O O . LYS A 1 265 ? -1.846 15.198 -3.692 1.00 49.94 265 LYS A O 1
ATOM 2148 N N . HIS A 1 266 ? -0.885 16.825 -4.918 1.00 49.41 266 HIS A N 1
ATOM 2149 C CA . HIS A 1 266 ? 0.374 16.121 -5.132 1.00 49.41 266 HIS A CA 1
ATOM 2150 C C . HIS A 1 266 ? 1.077 15.924 -3.784 1.00 49.41 266 HIS A C 1
ATOM 2152 O O . HIS A 1 266 ? 1.392 16.884 -3.075 1.00 49.41 266 HIS A O 1
ATOM 2158 N N . HIS A 1 267 ? 1.318 14.667 -3.416 1.00 51.47 267 HIS A N 1
ATOM 2159 C CA . HIS A 1 267 ? 2.212 14.352 -2.310 1.00 51.47 267 HIS A CA 1
ATOM 2160 C C . HIS A 1 267 ? 3.641 14.531 -2.824 1.00 51.47 267 HIS A C 1
ATOM 2162 O O . HIS A 1 267 ? 4.168 13.673 -3.528 1.00 51.47 267 HIS A O 1
ATOM 2168 N N . VAL A 1 268 ? 4.224 15.691 -2.518 1.00 53.62 268 VAL A N 1
ATOM 2169 C CA . VAL A 1 268 ? 5.568 16.084 -2.957 1.00 53.62 268 VAL A CA 1
ATOM 2170 C C . VAL A 1 268 ? 6.573 14.987 -2.586 1.00 53.62 268 VAL A C 1
ATOM 2172 O O . VAL A 1 268 ? 6.712 14.642 -1.414 1.00 53.62 268 VAL A O 1
ATOM 2175 N N . GLY A 1 269 ? 7.260 14.438 -3.590 1.00 63.16 269 GLY A N 1
ATOM 2176 C CA . GLY A 1 269 ? 8.333 13.451 -3.416 1.00 63.16 269 GLY A CA 1
ATOM 2177 C C . GLY A 1 269 ? 7.925 11.975 -3.512 1.00 63.16 269 GLY A C 1
ATOM 2178 O O . GLY A 1 269 ? 8.772 11.116 -3.287 1.00 63.16 269 GLY A O 1
ATOM 2179 N N . MET A 1 270 ? 6.671 11.653 -3.852 1.00 77.50 270 MET A N 1
ATOM 2180 C CA . MET A 1 270 ? 6.211 10.266 -4.011 1.00 77.50 270 MET A CA 1
ATOM 2181 C C . MET A 1 270 ? 5.571 10.019 -5.374 1.00 77.50 270 MET A C 1
ATOM 2183 O O . MET A 1 270 ? 4.838 10.866 -5.878 1.00 77.50 270 MET A O 1
ATOM 2187 N N . THR A 1 271 ? 5.780 8.826 -5.930 1.00 84.56 271 THR A N 1
ATOM 2188 C CA . THR A 1 271 ? 5.079 8.399 -7.147 1.00 84.56 271 THR A CA 1
ATOM 2189 C C . THR A 1 271 ? 3.595 8.174 -6.851 1.00 84.56 271 THR A C 1
ATOM 2191 O O . THR A 1 271 ? 3.230 7.546 -5.854 1.00 84.56 271 THR A O 1
ATOM 2194 N N . GLU A 1 272 ? 2.721 8.721 -7.695 1.00 87.50 272 GLU A N 1
ATOM 2195 C CA . GLU A 1 272 ? 1.276 8.679 -7.466 1.00 87.50 272 GLU A CA 1
ATOM 2196 C C . GLU A 1 272 ? 0.693 7.277 -7.638 1.00 87.50 272 GLU A C 1
ATOM 2198 O O . GLU A 1 272 ? -0.168 6.858 -6.846 1.00 87.50 272 GLU A O 1
ATOM 2203 N N . ASP A 1 273 ? 1.189 6.578 -8.658 1.00 93.31 273 ASP A N 1
ATOM 2204 C CA . ASP A 1 273 ? 0.945 5.169 -8.906 1.00 93.31 273 ASP A CA 1
ATOM 2205 C C . ASP A 1 273 ? 1.859 4.318 -8.018 1.00 93.31 273 ASP A C 1
ATOM 2207 O O . ASP A 1 273 ? 3.061 4.177 -8.245 1.00 93.31 273 ASP A O 1
ATOM 2211 N N . SER A 1 274 ? 1.271 3.724 -6.988 1.00 95.38 274 SER A N 1
ATOM 2212 C CA . SER A 1 274 ? 1.987 2.850 -6.062 1.00 95.38 274 SER A CA 1
ATOM 2213 C C . SER A 1 274 ? 2.426 1.527 -6.697 1.00 95.38 274 SER A C 1
ATOM 2215 O O . SER A 1 274 ? 3.306 0.863 -6.156 1.00 95.38 274 SER A O 1
ATOM 2217 N N . CYS A 1 275 ? 1.865 1.165 -7.856 1.00 97.12 275 CYS A N 1
ATOM 2218 C CA . CYS A 1 275 ? 2.257 0.004 -8.649 1.00 97.12 275 CYS A CA 1
ATOM 2219 C C . CYS A 1 275 ? 3.330 0.313 -9.701 1.00 97.12 275 CYS A C 1
ATOM 2221 O O . CYS A 1 275 ? 3.727 -0.594 -10.432 1.00 97.12 275 CYS A O 1
ATOM 2223 N N . PHE A 1 276 ? 3.845 1.547 -9.762 1.00 97.06 276 PHE A N 1
ATOM 2224 C CA . PHE A 1 276 ? 4.867 1.964 -10.727 1.00 97.06 276 PHE A CA 1
ATOM 2225 C C . PHE A 1 276 ? 6.017 0.955 -10.862 1.00 97.06 276 PHE A C 1
ATOM 2227 O O . PHE A 1 276 ? 6.373 0.544 -11.965 1.00 97.06 276 PHE A O 1
ATOM 2234 N N . TRP A 1 277 ? 6.568 0.496 -9.735 1.00 97.56 277 TRP A N 1
ATOM 2235 C CA . TRP A 1 277 ? 7.683 -0.447 -9.750 1.00 97.56 277 TRP A CA 1
ATOM 2236 C C . TRP A 1 277 ? 7.308 -1.822 -10.306 1.00 97.56 277 TRP A C 1
ATOM 2238 O O . TRP A 1 277 ? 8.144 -2.444 -10.948 1.00 97.56 277 TRP A O 1
ATOM 2248 N N . ALA A 1 278 ? 6.057 -2.273 -10.167 1.00 98.19 278 ALA A N 1
ATOM 2249 C CA . ALA A 1 278 ? 5.617 -3.512 -10.805 1.00 98.19 278 ALA A CA 1
ATOM 2250 C C . ALA A 1 278 ? 5.659 -3.384 -12.335 1.00 98.19 278 ALA A C 1
ATOM 2252 O O . ALA A 1 278 ? 6.129 -4.293 -13.013 1.00 98.19 278 ALA A O 1
ATOM 2253 N N . HIS A 1 279 ? 5.255 -2.233 -12.882 1.00 98.00 279 HIS A N 1
ATOM 2254 C CA . HIS A 1 279 ? 5.373 -1.968 -14.317 1.00 98.00 279 HIS A CA 1
ATOM 2255 C C . HIS A 1 279 ? 6.835 -1.982 -14.792 1.00 98.00 279 HIS A C 1
ATOM 2257 O O . HIS A 1 279 ? 7.134 -2.575 -15.827 1.00 98.00 279 HIS A O 1
ATOM 2263 N N . VAL A 1 280 ? 7.752 -1.398 -14.012 1.00 97.75 280 VAL A N 1
ATOM 2264 C CA . VAL A 1 280 ? 9.196 -1.412 -14.311 1.00 97.75 280 VAL A CA 1
ATOM 2265 C C . VAL A 1 280 ? 9.766 -2.837 -14.308 1.00 97.75 280 VAL A C 1
ATOM 2267 O O . VAL A 1 280 ? 10.585 -3.173 -15.164 1.00 97.75 280 VAL A O 1
ATOM 2270 N N . GLU A 1 281 ? 9.366 -3.687 -13.361 1.00 98.12 281 GLU A N 1
ATOM 2271 C CA . GLU A 1 281 ? 9.835 -5.078 -13.292 1.00 98.12 281 GLU A CA 1
ATOM 2272 C C . GLU A 1 281 ? 9.330 -5.904 -14.481 1.00 98.12 281 GLU A C 1
ATOM 2274 O O . GLU A 1 281 ? 10.124 -6.581 -15.130 1.00 98.12 281 GLU A O 1
ATOM 2279 N N . GLU A 1 282 ? 8.048 -5.787 -14.844 1.00 97.88 282 GLU A N 1
ATOM 2280 C CA . GLU A 1 282 ? 7.493 -6.448 -16.037 1.00 97.88 282 GLU A CA 1
ATOM 2281 C C . GLU A 1 282 ? 8.171 -5.977 -17.332 1.00 97.88 282 GLU A C 1
ATOM 2283 O O . GLU A 1 282 ? 8.423 -6.771 -18.245 1.00 97.88 282 GLU A O 1
ATOM 2288 N N . ALA A 1 283 ? 8.516 -4.691 -17.412 1.00 97.56 283 ALA A N 1
ATOM 2289 C CA . ALA A 1 283 ? 9.252 -4.143 -18.542 1.00 97.56 283 ALA A CA 1
ATOM 2290 C C . ALA A 1 283 ? 10.700 -4.670 -18.593 1.00 97.56 283 ALA A C 1
ATOM 2292 O O . ALA A 1 283 ? 11.185 -5.027 -19.664 1.00 97.56 283 ALA A O 1
ATOM 2293 N N . ASN A 1 284 ? 11.384 -4.803 -17.450 1.00 96.94 284 ASN A N 1
ATOM 2294 C CA . ASN A 1 284 ? 12.702 -5.448 -17.376 1.00 96.94 284 ASN A CA 1
ATOM 2295 C C . ASN A 1 284 ? 12.650 -6.924 -17.799 1.00 96.94 284 ASN A C 1
ATOM 2297 O O . ASN A 1 284 ? 13.509 -7.372 -18.559 1.00 96.94 284 ASN A O 1
ATOM 2301 N N . ILE A 1 285 ? 11.638 -7.671 -17.347 1.00 95.69 285 ILE A N 1
ATOM 2302 C CA . ILE A 1 285 ? 11.415 -9.067 -17.756 1.00 95.69 285 ILE A CA 1
ATOM 2303 C C . ILE A 1 285 ? 11.212 -9.139 -19.273 1.00 95.69 285 ILE A C 1
ATOM 2305 O O . ILE A 1 285 ? 11.840 -9.956 -19.944 1.00 95.69 285 ILE A O 1
ATOM 2309 N N . SER A 1 286 ? 10.402 -8.235 -19.829 1.00 96.00 286 SER A N 1
ATOM 2310 C CA . SER A 1 286 ? 10.161 -8.136 -21.274 1.00 96.00 286 SER A CA 1
ATOM 2311 C C . SER A 1 286 ? 11.450 -7.854 -22.059 1.00 96.00 286 SER A C 1
ATOM 2313 O O . SER A 1 286 ? 11.686 -8.475 -23.094 1.00 96.00 286 SER A O 1
ATOM 2315 N N . CYS A 1 287 ? 12.329 -6.981 -21.553 1.00 95.38 287 CYS A N 1
ATOM 2316 C CA . CYS A 1 287 ? 13.656 -6.768 -22.136 1.00 95.38 287 CYS A CA 1
ATOM 2317 C C . CYS A 1 287 ? 14.523 -8.040 -22.102 1.00 95.38 287 CYS A C 1
ATOM 2319 O O . CYS A 1 287 ? 15.214 -8.320 -23.080 1.00 95.38 287 CYS A O 1
ATOM 2321 N N . GLY A 1 288 ? 14.475 -8.820 -21.015 1.00 93.19 288 GLY A N 1
ATOM 2322 C CA . GLY A 1 288 ? 15.170 -10.110 -20.909 1.00 93.19 288 GLY A CA 1
ATOM 2323 C C . GLY A 1 288 ? 14.723 -11.100 -21.988 1.00 93.19 288 GLY A C 1
ATOM 2324 O O . GLY A 1 288 ? 15.538 -11.552 -22.786 1.00 93.19 288 GLY A O 1
ATOM 2325 N N . VAL A 1 289 ? 13.408 -11.304 -22.119 1.00 91.69 289 VAL A N 1
ATOM 2326 C CA . VAL A 1 289 ? 12.797 -12.199 -23.125 1.00 91.69 289 VAL A CA 1
ATOM 2327 C C . VAL A 1 289 ? 13.207 -11.848 -24.563 1.00 91.69 289 VAL A C 1
ATOM 2329 O O . VAL A 1 289 ? 13.338 -12.729 -25.418 1.00 91.69 289 VAL A O 1
ATOM 2332 N N . LEU A 1 290 ? 13.408 -10.561 -24.861 1.00 91.31 290 LEU A N 1
ATOM 2333 C CA . LEU A 1 290 ? 13.857 -10.110 -26.182 1.00 91.31 290 LEU A CA 1
ATOM 2334 C C . LEU A 1 290 ? 15.353 -10.354 -26.425 1.00 91.31 290 LEU A C 1
ATOM 2336 O O . LEU A 1 290 ? 15.744 -10.576 -27.573 1.00 91.31 290 LEU A O 1
ATOM 2340 N N . LYS A 1 291 ? 16.176 -10.334 -25.372 1.00 88.56 291 LYS A N 1
ATOM 2341 C CA . LYS A 1 291 ? 17.627 -10.563 -25.441 1.00 88.56 291 LYS A CA 1
ATOM 2342 C C . LYS A 1 291 ? 18.000 -12.039 -25.517 1.00 88.56 291 LYS A C 1
ATOM 2344 O O . LYS A 1 291 ? 18.970 -12.364 -26.195 1.00 88.56 291 LYS A O 1
ATOM 2349 N N . ASP A 1 292 ? 17.223 -12.913 -24.882 1.00 81.88 292 ASP A N 1
ATOM 2350 C CA . ASP A 1 292 ? 17.523 -14.349 -24.783 1.00 81.88 292 ASP A CA 1
ATOM 2351 C C . ASP A 1 292 ? 17.465 -15.073 -26.143 1.00 81.88 292 ASP A C 1
ATOM 2353 O O . ASP A 1 292 ? 17.944 -16.192 -26.285 1.00 81.88 292 ASP A O 1
ATOM 2357 N N . GLY A 1 293 ? 16.930 -14.432 -27.191 1.00 70.38 293 GLY A N 1
ATOM 2358 C CA . GLY A 1 293 ? 17.024 -14.895 -28.581 1.00 70.38 293 GLY A CA 1
ATOM 2359 C C . GLY A 1 293 ? 16.082 -16.049 -28.948 1.00 70.38 293 GLY A C 1
ATOM 2360 O O . GLY A 1 293 ? 15.665 -16.120 -30.107 1.00 70.38 293 GLY A O 1
ATOM 2361 N N . GLU A 1 294 ? 15.673 -16.858 -27.969 1.00 77.44 294 GLU A N 1
ATOM 2362 C CA . GLU A 1 294 ? 14.819 -18.055 -28.086 1.00 77.44 294 GLU A CA 1
ATOM 2363 C C . GLU A 1 294 ? 13.344 -17.757 -28.424 1.00 77.44 294 GLU A C 1
ATOM 2365 O O . GLU A 1 294 ? 12.591 -18.642 -28.827 1.00 77.44 294 GLU A O 1
ATOM 2370 N N . THR A 1 295 ? 12.923 -16.497 -28.312 1.00 80.94 295 THR A N 1
ATOM 2371 C CA . THR A 1 295 ? 11.535 -16.073 -28.534 1.00 80.94 295 THR A CA 1
ATOM 2372 C C . THR A 1 295 ? 11.178 -16.021 -30.029 1.00 80.94 295 THR A C 1
ATOM 2374 O O . THR A 1 295 ? 11.909 -15.446 -30.847 1.00 80.94 295 THR A O 1
ATOM 2377 N N . GLY A 1 296 ? 10.023 -16.585 -30.401 1.00 84.56 296 GLY A N 1
ATOM 2378 C CA . GLY A 1 296 ? 9.518 -16.570 -31.777 1.00 84.56 296 GLY A CA 1
ATOM 2379 C C . GLY A 1 296 ? 9.187 -15.153 -32.288 1.00 84.56 296 GLY A C 1
ATOM 2380 O O . GLY A 1 296 ? 8.914 -14.261 -31.483 1.00 84.56 296 GLY A O 1
ATOM 2381 N N . PRO A 1 297 ? 9.161 -14.907 -33.615 1.00 85.44 297 PRO A N 1
ATOM 2382 C CA . PRO A 1 297 ? 8.971 -13.561 -34.177 1.00 85.44 297 PRO A CA 1
ATOM 2383 C C . PRO A 1 297 ? 7.695 -12.844 -33.709 1.00 85.44 297 PRO A C 1
ATOM 2385 O O . PRO A 1 297 ? 7.749 -11.672 -33.349 1.00 85.44 297 PRO A O 1
ATOM 2388 N N . ARG A 1 298 ? 6.563 -13.559 -33.647 1.00 86.31 298 ARG A N 1
ATOM 2389 C CA . ARG A 1 298 ? 5.278 -13.001 -33.185 1.00 86.31 298 ARG A CA 1
ATOM 2390 C C . ARG A 1 298 ? 5.296 -12.617 -31.706 1.00 86.31 298 ARG A C 1
ATOM 2392 O O . ARG A 1 298 ? 4.759 -11.583 -31.326 1.00 86.31 298 ARG A O 1
ATOM 2399 N N . ASP A 1 299 ? 5.934 -13.430 -30.870 1.00 87.06 299 ASP A N 1
ATOM 2400 C CA . ASP A 1 299 ? 6.040 -13.147 -29.437 1.00 87.06 299 ASP A CA 1
ATOM 2401 C C . ASP A 1 299 ? 7.013 -11.992 -29.167 1.00 87.06 299 ASP A C 1
ATOM 2403 O O . ASP A 1 299 ? 6.787 -11.199 -28.251 1.00 87.06 299 ASP A O 1
ATOM 2407 N N . LYS A 1 300 ? 8.050 -11.836 -30.004 1.00 88.94 300 LYS A N 1
ATOM 2408 C CA . LYS A 1 300 ? 8.941 -10.666 -29.983 1.00 88.94 300 LYS A CA 1
ATOM 2409 C C . LYS A 1 300 ? 8.183 -9.379 -30.300 1.00 88.94 300 LYS A C 1
ATOM 2411 O O . LYS A 1 300 ? 8.305 -8.418 -29.547 1.00 88.94 300 LYS A O 1
ATOM 2416 N N . GLU A 1 301 ? 7.374 -9.374 -31.358 1.00 90.75 301 GLU A N 1
ATOM 2417 C CA . GLU A 1 301 ? 6.545 -8.221 -31.736 1.00 90.75 301 GLU A CA 1
ATOM 2418 C C . GLU A 1 301 ? 5.593 -7.821 -30.601 1.00 90.75 301 GLU A C 1
ATOM 2420 O O . GLU A 1 301 ? 5.641 -6.690 -30.123 1.00 90.75 301 GLU A O 1
ATOM 2425 N N . ARG A 1 302 ? 4.847 -8.782 -30.048 1.00 92.12 302 ARG A N 1
ATOM 2426 C CA . ARG A 1 302 ? 3.952 -8.541 -28.906 1.00 92.12 302 ARG A CA 1
ATOM 2427 C C . ARG A 1 302 ? 4.683 -8.038 -27.655 1.00 92.12 302 ARG A C 1
ATOM 2429 O O . ARG A 1 302 ? 4.136 -7.269 -26.867 1.00 92.12 302 ARG A O 1
ATOM 2436 N N . THR A 1 303 ? 5.908 -8.503 -27.420 1.00 93.50 303 THR A N 1
ATOM 2437 C CA . THR A 1 303 ? 6.719 -8.057 -26.275 1.00 93.50 303 THR A CA 1
ATOM 2438 C C . THR A 1 303 ? 7.230 -6.630 -26.484 1.00 93.50 303 THR A C 1
ATOM 2440 O O . THR A 1 303 ? 7.236 -5.840 -25.542 1.00 93.50 303 THR A O 1
ATOM 2443 N N . LEU A 1 304 ? 7.587 -6.265 -27.719 1.00 93.25 304 LEU A N 1
ATOM 2444 C CA . LEU A 1 304 ? 7.938 -4.891 -28.082 1.00 93.25 304 LEU A CA 1
ATOM 2445 C C . LEU A 1 304 ? 6.750 -3.935 -27.930 1.00 93.25 304 LEU A C 1
ATOM 2447 O O . LEU A 1 304 ? 6.932 -2.844 -27.397 1.00 93.25 304 LEU A O 1
ATOM 2451 N N . GLU A 1 305 ? 5.543 -4.345 -28.326 1.00 94.06 305 GLU A N 1
ATOM 2452 C CA . GLU A 1 305 ? 4.321 -3.552 -28.127 1.00 94.06 305 GLU A CA 1
ATOM 2453 C C . GLU A 1 305 ? 4.110 -3.202 -26.647 1.00 94.06 305 GLU A C 1
ATOM 2455 O O . GLU A 1 305 ? 3.930 -2.033 -26.312 1.00 94.06 305 GLU A O 1
ATOM 2460 N N . LYS A 1 306 ? 4.251 -4.177 -25.738 1.00 94.88 306 LYS A N 1
ATOM 2461 C CA . LYS A 1 306 ? 4.164 -3.934 -24.285 1.00 94.88 306 LYS A CA 1
ATOM 2462 C C . LYS A 1 306 ? 5.206 -2.934 -23.781 1.00 94.88 306 LYS A C 1
ATOM 2464 O O . LYS A 1 306 ? 4.923 -2.137 -22.889 1.00 94.88 306 LYS A O 1
ATOM 2469 N N . LEU A 1 307 ? 6.422 -2.972 -24.329 1.00 96.25 307 LEU A N 1
ATOM 2470 C CA . LEU A 1 307 ? 7.473 -2.019 -23.966 1.00 96.25 307 LEU A CA 1
ATOM 2471 C C . LEU A 1 307 ? 7.150 -0.599 -24.452 1.00 96.25 307 LEU A C 1
ATOM 2473 O O . LEU A 1 307 ? 7.406 0.361 -23.727 1.00 96.25 307 LEU A O 1
ATOM 2477 N N . VAL A 1 308 ? 6.542 -0.467 -25.634 1.00 95.19 308 VAL A N 1
ATOM 2478 C CA . VAL A 1 308 ? 6.042 0.816 -26.155 1.00 95.19 308 VAL A CA 1
ATOM 2479 C C . VAL A 1 308 ? 4.889 1.347 -25.300 1.00 95.19 308 VAL A C 1
ATOM 2481 O O . VAL A 1 308 ? 4.856 2.533 -24.976 1.00 95.19 308 VAL A O 1
ATOM 2484 N N . GLU A 1 309 ? 3.955 0.486 -24.893 1.00 96.06 309 GLU A N 1
ATOM 2485 C CA . GLU A 1 309 ? 2.875 0.852 -23.969 1.00 96.06 309 GLU A CA 1
ATOM 2486 C C . GLU A 1 309 ? 3.430 1.378 -22.642 1.00 96.06 309 GLU A C 1
ATOM 2488 O O . GLU A 1 309 ? 2.991 2.424 -22.157 1.00 96.06 309 GLU A O 1
ATOM 2493 N N . PHE A 1 310 ? 4.436 0.699 -22.085 1.00 96.88 310 PHE A N 1
ATOM 2494 C CA . PHE A 1 310 ? 5.098 1.136 -20.861 1.00 96.88 310 PHE A CA 1
ATOM 2495 C C . PHE A 1 310 ? 5.836 2.475 -21.033 1.00 96.88 310 PHE A C 1
ATOM 2497 O O . PHE A 1 310 ? 5.719 3.351 -20.175 1.00 96.88 310 PHE A O 1
ATOM 2504 N N . GLU A 1 311 ? 6.539 2.681 -22.151 1.00 96.12 311 GLU A N 1
ATOM 2505 C CA . GLU A 1 311 ? 7.159 3.970 -22.486 1.00 96.12 311 GLU A CA 1
ATOM 2506 C C . GLU A 1 311 ? 6.125 5.109 -22.527 1.00 96.12 311 GLU A C 1
ATOM 2508 O O . GLU A 1 311 ? 6.352 6.173 -21.946 1.00 96.12 311 GLU A O 1
ATOM 2513 N N . ASN A 1 312 ? 4.972 4.883 -23.165 1.00 95.19 312 ASN A N 1
ATOM 2514 C CA . ASN A 1 312 ? 3.895 5.872 -23.250 1.00 95.19 312 ASN A CA 1
ATOM 2515 C C . ASN A 1 312 ? 3.285 6.178 -21.874 1.00 95.19 312 ASN A C 1
ATOM 2517 O O . ASN A 1 312 ? 3.069 7.347 -21.538 1.00 95.19 312 ASN A O 1
ATOM 2521 N N . TYR A 1 313 ? 3.042 5.143 -21.063 1.00 95.81 313 TYR A N 1
ATOM 2522 C CA . TYR A 1 313 ? 2.600 5.282 -19.673 1.00 95.81 313 TYR A CA 1
ATOM 2523 C C . TYR A 1 313 ? 3.577 6.145 -18.865 1.00 95.81 313 TYR A C 1
ATOM 2525 O O . TYR A 1 313 ? 3.165 7.100 -18.198 1.00 95.81 313 TYR A O 1
ATOM 2533 N N . LEU A 1 314 ? 4.875 5.853 -18.956 1.00 93.56 314 LEU A N 1
ATOM 2534 C CA . LEU A 1 314 ? 5.904 6.585 -18.233 1.00 93.56 314 LEU A CA 1
ATOM 2535 C C . LEU A 1 314 ? 5.956 8.046 -18.674 1.00 93.56 314 LEU A C 1
ATOM 2537 O O . LEU A 1 314 ? 5.963 8.936 -17.827 1.00 93.56 314 LEU A O 1
ATOM 2541 N N . MET A 1 315 ? 5.966 8.303 -19.984 1.00 93.06 315 MET A N 1
ATOM 2542 C CA . MET A 1 315 ? 6.028 9.666 -20.503 1.00 93.06 315 MET A CA 1
ATOM 2543 C C . MET A 1 315 ? 4.815 10.488 -20.053 1.00 93.06 315 MET A C 1
ATOM 2545 O O . MET A 1 315 ? 4.986 11.613 -19.589 1.00 93.06 315 MET A O 1
ATOM 2549 N N . SER A 1 316 ? 3.607 9.910 -20.086 1.00 92.69 316 SER A N 1
ATOM 2550 C CA . SER A 1 316 ? 2.404 10.565 -19.549 1.00 92.69 316 SER A CA 1
ATOM 2551 C C . SER A 1 316 ? 2.532 10.859 -18.052 1.00 92.69 316 SER A C 1
ATOM 2553 O O . SER A 1 316 ? 2.106 11.914 -17.580 1.00 92.69 316 SER A O 1
ATOM 2555 N N . SER A 1 317 ? 3.145 9.946 -17.300 1.00 89.88 317 SER A N 1
ATOM 2556 C CA . SER A 1 317 ? 3.333 10.093 -15.856 1.00 89.88 317 SER A CA 1
ATOM 2557 C C . SER A 1 317 ? 4.361 11.187 -15.522 1.00 89.88 317 SER A C 1
ATOM 2559 O O . SER A 1 317 ? 4.168 11.939 -14.562 1.00 89.88 317 SER A O 1
ATOM 2561 N N . ILE A 1 318 ? 5.409 11.327 -16.343 1.00 89.44 318 ILE A N 1
ATOM 2562 C CA . ILE A 1 318 ? 6.405 12.408 -16.274 1.00 89.44 318 ILE A CA 1
ATOM 2563 C C . ILE A 1 318 ? 5.767 13.761 -16.603 1.00 89.44 318 ILE A C 1
ATOM 2565 O O . ILE A 1 318 ? 5.947 14.708 -15.842 1.00 89.44 318 ILE A O 1
ATOM 2569 N N . GLU A 1 319 ? 4.994 13.854 -17.693 1.00 89.00 319 GLU A N 1
ATOM 2570 C CA . GLU A 1 319 ? 4.297 15.089 -18.101 1.00 89.00 319 GLU A CA 1
ATOM 2571 C C . GLU A 1 319 ? 3.326 15.587 -17.009 1.00 89.00 319 GLU A C 1
ATOM 2573 O O . GLU A 1 319 ? 3.126 16.791 -16.859 1.00 89.00 319 GLU A O 1
ATOM 2578 N N . LYS A 1 320 ? 2.768 14.672 -16.204 1.00 87.69 320 LYS A N 1
ATOM 2579 C CA . LYS A 1 320 ? 1.884 14.968 -15.061 1.00 87.69 320 LYS A CA 1
ATOM 2580 C C . LYS A 1 320 ? 2.612 15.224 -13.736 1.00 87.69 320 LYS A C 1
ATOM 2582 O O . LYS A 1 320 ? 1.945 15.403 -12.723 1.00 87.69 320 LYS A O 1
ATOM 2587 N N . TYR A 1 321 ? 3.947 15.194 -13.707 1.00 85.06 321 TYR A N 1
ATOM 2588 C CA . TYR A 1 321 ? 4.747 15.285 -12.474 1.00 85.06 321 TYR A CA 1
ATOM 2589 C C . TYR A 1 321 ? 4.360 14.240 -11.407 1.00 85.06 321 TYR A C 1
ATOM 2591 O O . TYR A 1 321 ? 4.495 14.469 -10.208 1.00 85.06 321 TYR A O 1
ATOM 2599 N N . SER A 1 322 ? 3.885 13.075 -11.852 1.00 86.75 322 SER A N 1
ATOM 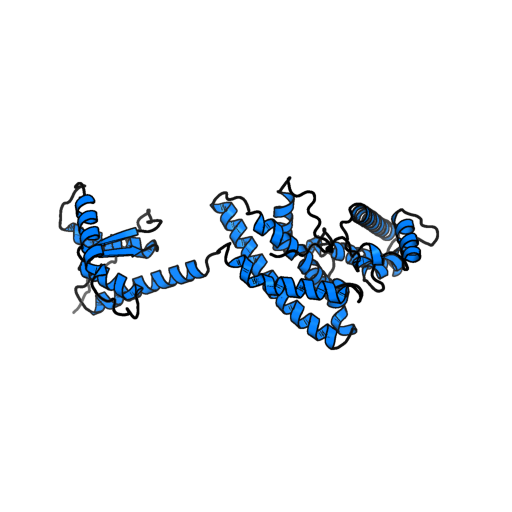2600 C CA . SER A 1 322 ? 3.329 12.023 -10.987 1.00 86.75 322 SER A CA 1
ATOM 2601 C C . SER A 1 322 ? 4.344 10.936 -10.605 1.00 86.75 322 SER A C 1
ATOM 2603 O O . SER A 1 322 ? 4.000 9.980 -9.911 1.00 86.75 322 SER A O 1
ATOM 2605 N N . VAL A 1 323 ? 5.599 11.077 -11.044 1.00 87.00 323 VAL A N 1
ATOM 2606 C CA . VAL A 1 323 ? 6.707 10.143 -10.791 1.00 87.00 323 VAL A CA 1
ATOM 2607 C C . VAL A 1 323 ? 7.789 10.843 -9.979 1.00 87.00 323 VAL A C 1
ATOM 2609 O O . VAL A 1 323 ? 8.199 11.955 -10.314 1.00 87.00 323 VAL A O 1
ATOM 2612 N N . SER A 1 324 ? 8.269 10.186 -8.920 1.00 86.19 324 SER A N 1
ATOM 2613 C CA . SER A 1 324 ? 9.342 10.720 -8.076 1.00 86.19 324 SER A CA 1
ATOM 2614 C C . SER A 1 324 ? 10.675 10.845 -8.830 1.00 86.19 324 SER A C 1
ATOM 2616 O O . SER A 1 324 ? 10.995 10.044 -9.711 1.00 86.19 324 SER A O 1
ATOM 2618 N N . THR A 1 325 ? 11.491 11.834 -8.456 1.00 84.75 325 THR A N 1
ATOM 2619 C CA . THR A 1 325 ? 12.813 12.081 -9.055 1.00 84.75 325 THR A CA 1
ATOM 2620 C C . THR A 1 325 ? 13.793 10.929 -8.819 1.00 84.75 325 THR A C 1
ATOM 2622 O O . THR A 1 325 ? 14.653 10.693 -9.670 1.00 84.75 325 THR A O 1
ATOM 2625 N N . GLU A 1 326 ? 13.620 10.172 -7.729 1.00 84.19 326 GLU A N 1
ATOM 2626 C CA . GLU A 1 326 ? 14.475 9.034 -7.354 1.00 84.19 326 GLU A CA 1
ATOM 2627 C C . GLU A 1 326 ? 14.456 7.887 -8.371 1.00 84.19 326 GLU A C 1
ATOM 2629 O O . GLU A 1 326 ? 15.415 7.125 -8.470 1.00 84.19 326 GLU A O 1
ATOM 2634 N N . VAL A 1 327 ? 13.383 7.774 -9.163 1.00 89.69 327 VAL A N 1
ATOM 2635 C CA . VAL A 1 327 ? 13.257 6.757 -10.217 1.00 89.69 327 VAL A CA 1
ATOM 2636 C C . VAL A 1 327 ? 14.420 6.860 -11.203 1.00 89.69 327 VAL A C 1
ATOM 2638 O O . VAL A 1 327 ? 14.918 5.855 -11.705 1.00 89.69 327 VAL A O 1
ATOM 2641 N N . PHE A 1 328 ? 14.905 8.076 -11.435 1.00 89.50 328 PHE A N 1
ATOM 2642 C CA . PHE A 1 328 ? 15.974 8.364 -12.380 1.00 89.50 328 PHE A CA 1
ATOM 2643 C C . PHE A 1 328 ? 17.372 8.375 -11.752 1.00 89.50 328 PHE A C 1
ATOM 2645 O O . PHE A 1 328 ? 18.318 8.810 -12.411 1.00 89.50 328 PHE A O 1
ATOM 2652 N N . SER A 1 329 ? 17.508 7.977 -10.486 1.00 87.00 329 SER A N 1
ATOM 2653 C CA . SER A 1 329 ? 18.810 7.891 -9.833 1.00 87.00 329 SER A CA 1
ATOM 2654 C C . SER A 1 329 ? 19.698 6.863 -10.534 1.00 87.00 329 SER A C 1
ATOM 2656 O O . SER A 1 329 ? 19.236 5.815 -10.993 1.00 87.00 329 SER A O 1
ATOM 2658 N N . GLU A 1 330 ? 20.995 7.156 -10.614 1.00 84.50 330 GLU A N 1
ATOM 2659 C CA . GLU A 1 330 ? 21.958 6.243 -11.222 1.00 84.50 330 GLU A CA 1
ATOM 2660 C C . GLU A 1 330 ? 21.954 4.890 -10.492 1.00 84.50 330 GLU A C 1
ATOM 2662 O O . GLU A 1 330 ? 21.914 4.818 -9.262 1.00 84.50 330 GLU A O 1
ATOM 2667 N N . GLY A 1 331 ? 21.948 3.802 -11.265 1.00 82.38 331 GLY A N 1
ATOM 2668 C CA . GLY A 1 331 ? 21.885 2.443 -10.728 1.00 82.38 331 GLY A CA 1
ATOM 2669 C C . GLY A 1 331 ? 20.504 1.991 -10.238 1.00 82.38 331 GLY A C 1
ATOM 2670 O O . GLY A 1 331 ? 20.419 0.903 -9.670 1.00 82.38 331 GLY A O 1
ATOM 2671 N N . SER A 1 332 ? 19.436 2.771 -10.453 1.00 90.75 332 SER A N 1
ATOM 2672 C CA . SER A 1 332 ? 18.070 2.310 -10.175 1.00 90.75 332 SER A CA 1
ATOM 2673 C C . SER A 1 332 ? 17.645 1.181 -11.123 1.00 90.75 332 SER A C 1
ATOM 2675 O O . SER A 1 332 ? 18.124 1.068 -12.261 1.00 90.75 332 SER A O 1
ATOM 2677 N N . THR A 1 333 ? 16.687 0.359 -10.690 1.00 94.31 333 THR A N 1
ATOM 2678 C CA . THR A 1 333 ? 16.102 -0.700 -11.530 1.00 94.31 333 THR A CA 1
ATOM 2679 C C . THR A 1 333 ? 15.421 -0.121 -12.780 1.00 94.31 333 THR A C 1
ATOM 2681 O O . THR A 1 333 ? 15.419 -0.749 -13.842 1.00 94.31 333 THR A O 1
ATOM 2684 N N . PHE A 1 334 ? 14.909 1.110 -12.698 1.00 95.38 334 PHE A N 1
ATOM 2685 C CA . PHE A 1 334 ? 14.391 1.840 -13.854 1.00 95.38 334 PHE A CA 1
ATOM 2686 C C . PHE A 1 334 ? 15.501 2.207 -14.848 1.00 95.38 334 PHE A C 1
ATOM 2688 O O . PHE A 1 334 ? 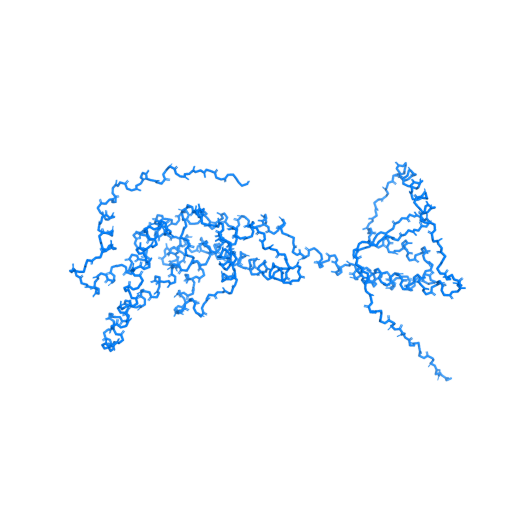15.351 1.993 -16.050 1.00 95.38 334 PHE A O 1
ATOM 2695 N N . MET A 1 335 ? 16.637 2.721 -14.366 1.00 93.81 335 MET A N 1
ATOM 2696 C CA . MET A 1 335 ? 17.754 3.075 -15.243 1.00 93.81 335 MET A CA 1
ATOM 2697 C C . MET A 1 335 ? 18.336 1.845 -15.944 1.00 93.81 335 MET A C 1
ATOM 2699 O O . MET A 1 335 ? 18.744 1.951 -17.099 1.00 93.81 335 MET A O 1
ATOM 2703 N N . LYS A 1 336 ? 18.311 0.672 -15.297 1.00 93.94 336 LYS A N 1
ATOM 2704 C CA . LYS A 1 336 ? 18.647 -0.603 -15.947 1.00 93.94 336 LYS A CA 1
ATOM 2705 C C . LYS A 1 336 ? 17.696 -0.918 -17.105 1.00 93.94 336 LYS A C 1
ATOM 2707 O O . LYS A 1 336 ? 18.170 -1.190 -18.208 1.00 93.94 336 LYS A O 1
ATOM 2712 N N . TRP A 1 337 ? 16.383 -0.820 -16.878 1.00 96.38 337 TRP A N 1
ATOM 2713 C CA . TRP A 1 337 ? 15.393 -0.991 -17.944 1.00 96.38 337 TRP A CA 1
ATOM 2714 C C . TRP A 1 337 ? 15.662 -0.034 -19.106 1.00 96.38 337 TRP A C 1
ATOM 2716 O O . TRP A 1 337 ? 15.670 -0.463 -20.254 1.00 96.38 337 TRP A O 1
ATOM 2726 N N . TRP A 1 338 ? 15.931 1.242 -18.819 1.00 95.38 338 TRP A N 1
ATOM 2727 C CA . TRP A 1 338 ? 16.162 2.252 -19.850 1.00 95.38 338 TRP A CA 1
ATOM 2728 C C . TRP A 1 338 ? 17.349 1.911 -20.765 1.00 95.38 338 TRP A C 1
ATOM 2730 O O . TRP A 1 338 ? 17.232 2.015 -21.987 1.00 95.38 338 TRP A O 1
ATOM 2740 N N . GLN A 1 339 ? 18.476 1.466 -20.195 1.00 93.38 339 GLN A N 1
ATOM 2741 C CA . GLN A 1 339 ? 19.649 1.049 -20.980 1.00 93.38 339 GLN A CA 1
ATOM 2742 C C . GLN A 1 339 ? 19.352 -0.174 -21.852 1.00 93.38 339 GLN A C 1
ATOM 2744 O O . GLN A 1 339 ? 19.746 -0.239 -23.019 1.00 93.38 339 GLN A O 1
ATOM 2749 N N . ASP A 1 340 ? 18.622 -1.138 -21.300 1.00 94.38 340 ASP A N 1
ATOM 2750 C CA . ASP A 1 340 ? 18.233 -2.341 -22.024 1.00 94.38 340 ASP A CA 1
ATOM 2751 C C . ASP A 1 340 ? 17.264 -2.014 -23.160 1.00 94.38 340 ASP A C 1
ATOM 2753 O O . ASP A 1 340 ? 17.437 -2.478 -24.287 1.00 94.38 340 ASP A O 1
ATOM 2757 N N . TYR A 1 341 ? 16.289 -1.155 -22.880 1.00 94.75 341 TYR A N 1
ATOM 2758 C CA . TYR A 1 341 ? 15.269 -0.737 -23.821 1.00 94.75 341 TYR A CA 1
ATOM 2759 C C . TYR A 1 341 ? 15.860 0.018 -25.011 1.00 94.75 341 TYR A C 1
ATOM 2761 O O . TYR A 1 341 ? 15.572 -0.331 -26.156 1.00 94.75 341 TYR A O 1
ATOM 2769 N N . ILE A 1 342 ? 16.736 1.001 -24.774 1.00 92.06 342 ILE A N 1
ATOM 2770 C CA . ILE A 1 342 ? 17.348 1.760 -25.872 1.00 92.06 342 ILE A CA 1
ATOM 2771 C C . ILE A 1 342 ? 18.261 0.879 -26.734 1.00 92.06 342 ILE A C 1
ATOM 2773 O O . ILE A 1 342 ? 18.292 1.029 -27.953 1.00 92.06 342 ILE A O 1
ATOM 2777 N N . THR A 1 343 ? 18.934 -0.101 -26.122 1.00 92.81 343 THR A N 1
ATOM 2778 C CA . THR A 1 343 ? 19.748 -1.087 -26.846 1.00 92.81 343 THR A CA 1
ATOM 2779 C C . THR A 1 343 ? 18.880 -1.955 -27.759 1.00 92.81 343 THR A C 1
ATOM 2781 O O . THR A 1 343 ? 19.240 -2.181 -28.911 1.00 92.81 343 THR A O 1
ATOM 2784 N N . ILE A 1 344 ? 17.717 -2.401 -27.272 1.00 91.81 344 ILE A N 1
ATOM 2785 C CA . ILE A 1 344 ? 16.753 -3.200 -28.045 1.00 91.81 344 ILE A CA 1
ATOM 2786 C C . ILE A 1 344 ? 16.145 -2.387 -29.197 1.00 91.81 344 ILE A C 1
ATOM 2788 O O . ILE A 1 344 ? 15.989 -2.908 -30.299 1.00 91.81 344 ILE A O 1
ATOM 2792 N N . ARG A 1 345 ? 15.793 -1.116 -28.961 1.00 90.88 345 ARG A N 1
ATOM 2793 C CA . ARG A 1 345 ? 15.197 -0.238 -29.984 1.00 90.88 345 ARG A CA 1
ATOM 2794 C C . ARG A 1 345 ? 16.205 0.249 -31.027 1.00 90.88 345 ARG A C 1
ATOM 2796 O O . ARG A 1 345 ? 15.806 0.565 -32.146 1.00 90.88 345 ARG A O 1
ATOM 2803 N N . GLY A 1 346 ? 17.486 0.282 -30.670 1.00 87.12 346 GLY A N 1
ATOM 2804 C CA . GLY A 1 346 ? 18.576 0.739 -31.520 1.00 87.12 346 GLY A CA 1
ATOM 2805 C C . GLY A 1 346 ? 18.806 2.252 -31.450 1.00 87.12 346 GLY A C 1
ATOM 2806 O O . GLY A 1 346 ? 17.914 3.038 -31.141 1.00 87.12 346 GLY A O 1
ATOM 2807 N N . ASN A 1 347 ? 20.031 2.666 -31.785 1.00 75.62 347 ASN A N 1
ATOM 2808 C CA . ASN A 1 347 ? 20.516 4.046 -31.626 1.00 75.62 347 ASN A CA 1
ATOM 2809 C C . ASN A 1 347 ? 19.769 5.100 -32.463 1.00 75.62 347 ASN A C 1
ATOM 2811 O O . ASN A 1 347 ? 19.899 6.289 -32.189 1.00 75.62 347 ASN A O 1
ATOM 2815 N N . SER A 1 348 ? 19.021 4.686 -33.488 1.00 80.06 348 SER A N 1
ATOM 2816 C CA . SER A 1 348 ? 18.203 5.574 -34.322 1.00 80.06 348 SER A CA 1
ATOM 2817 C C . SER A 1 348 ? 16.787 5.778 -33.780 1.00 80.06 348 SER A C 1
ATOM 2819 O O . SER A 1 348 ? 15.997 6.479 -34.409 1.00 80.06 348 SER A O 1
ATOM 2821 N N . TYR A 1 349 ? 16.426 5.127 -32.670 1.00 88.00 349 TYR A N 1
ATOM 2822 C CA . TYR A 1 349 ? 15.110 5.290 -32.076 1.00 88.00 349 TYR A CA 1
ATOM 2823 C C . TYR A 1 349 ? 14.995 6.646 -31.380 1.00 88.00 349 TYR A C 1
ATOM 2825 O O . TYR A 1 349 ? 15.774 6.965 -30.482 1.00 88.00 349 TYR A O 1
ATOM 2833 N N . GLU A 1 350 ? 13.990 7.423 -31.780 1.00 88.44 350 GLU A N 1
ATOM 2834 C CA . GLU A 1 350 ? 13.652 8.697 -31.159 1.00 88.44 350 GLU A CA 1
ATOM 2835 C C . GLU A 1 350 ? 12.198 8.700 -30.701 1.00 88.44 350 GLU A C 1
ATOM 2837 O O . GLU A 1 350 ? 11.284 8.293 -31.420 1.00 88.44 350 GLU A O 1
ATOM 2842 N N . SER A 1 351 ? 11.993 9.205 -29.494 1.00 91.75 351 SER A N 1
ATOM 2843 C CA . SER A 1 351 ? 10.700 9.412 -28.873 1.00 91.75 351 SER A CA 1
ATOM 2844 C C . SER A 1 351 ? 10.748 10.646 -27.969 1.00 91.75 351 SER A C 1
ATOM 2846 O O . SER A 1 351 ? 11.795 11.264 -27.731 1.00 91.75 351 SER A O 1
ATOM 2848 N N . LYS A 1 352 ? 9.593 11.013 -27.409 1.00 92.19 352 LYS A N 1
ATOM 2849 C CA . LYS A 1 352 ? 9.546 12.031 -26.353 1.00 92.19 352 LYS A CA 1
ATOM 2850 C C . LYS A 1 352 ? 10.412 11.633 -25.152 1.00 92.19 352 LYS A C 1
ATOM 2852 O O . LYS A 1 352 ? 11.102 12.483 -24.589 1.00 92.19 352 LYS A O 1
ATOM 2857 N N . LEU A 1 353 ? 10.410 10.347 -24.793 1.00 90.81 353 LEU A N 1
ATOM 2858 C CA . LEU A 1 353 ? 11.176 9.832 -23.664 1.00 90.81 353 LEU A CA 1
ATOM 2859 C C . LEU A 1 353 ? 12.682 9.836 -23.957 1.00 90.81 353 LEU A C 1
ATOM 2861 O O . LEU A 1 353 ? 13.449 10.247 -23.089 1.00 90.81 353 LEU A O 1
ATOM 2865 N N . THR A 1 354 ? 13.124 9.464 -25.167 1.00 91.12 354 THR A N 1
ATOM 2866 C CA . THR A 1 354 ? 14.555 9.552 -25.535 1.00 91.12 354 THR A CA 1
ATOM 2867 C C . THR A 1 354 ? 15.062 10.987 -25.425 1.00 91.12 354 THR A C 1
ATOM 2869 O O . THR A 1 354 ? 16.113 11.221 -24.828 1.00 91.12 354 THR A O 1
ATOM 2872 N N . SER A 1 355 ? 14.284 11.950 -25.925 1.00 90.69 355 SER A N 1
ATOM 2873 C CA . SER A 1 355 ? 14.594 13.382 -25.840 1.00 90.69 355 SER A CA 1
ATOM 2874 C C . SER A 1 355 ? 14.684 13.851 -24.384 1.00 90.69 355 SER A C 1
ATOM 2876 O O . SER A 1 355 ? 15.652 14.504 -23.996 1.00 90.69 355 SER A O 1
ATOM 2878 N N . PHE A 1 356 ? 13.720 13.458 -23.543 1.00 90.38 356 PHE A N 1
ATOM 2879 C CA . PHE A 1 356 ? 13.727 13.768 -22.112 1.00 90.38 356 PHE A CA 1
ATOM 2880 C C . PHE A 1 356 ? 14.969 13.206 -21.400 1.00 90.38 356 PHE A C 1
ATOM 2882 O O . PHE A 1 356 ? 15.652 13.924 -20.665 1.00 90.38 356 PHE A O 1
ATOM 2889 N N . MET A 1 357 ? 15.300 11.937 -21.648 1.00 90.06 357 MET A N 1
ATOM 2890 C CA . MET A 1 357 ? 16.427 11.258 -21.005 1.00 90.06 357 MET A CA 1
ATOM 2891 C C . MET A 1 357 ? 17.788 11.826 -21.443 1.00 90.06 357 MET A C 1
ATOM 2893 O O . MET A 1 357 ? 18.700 11.911 -20.617 1.00 90.06 357 MET A O 1
ATOM 2897 N N . LYS A 1 358 ? 17.926 12.274 -22.701 1.00 86.00 358 LYS A N 1
ATOM 2898 C CA . LYS A 1 358 ? 19.121 12.987 -23.195 1.00 86.00 358 LYS A CA 1
ATOM 2899 C C . LYS A 1 358 ? 19.304 14.335 -22.489 1.00 86.00 358 LYS A C 1
ATOM 2901 O O . LYS A 1 358 ? 20.349 14.565 -21.884 1.00 86.00 358 LYS A O 1
ATOM 2906 N N . ASN A 1 359 ? 18.256 15.161 -22.450 1.00 81.69 359 ASN A N 1
ATOM 2907 C CA . ASN A 1 359 ? 18.296 16.484 -21.813 1.00 81.69 359 ASN A CA 1
ATOM 2908 C C . ASN A 1 359 ? 18.609 16.406 -20.308 1.00 81.69 359 ASN A C 1
ATOM 2910 O O . ASN A 1 359 ? 19.303 17.264 -19.757 1.00 81.69 359 ASN A O 1
ATOM 2914 N N . LYS A 1 360 ? 18.133 15.358 -19.621 1.00 75.25 360 LYS A N 1
ATOM 2915 C CA . LYS A 1 360 ? 18.442 15.122 -18.202 1.00 75.25 360 LYS A CA 1
ATOM 2916 C C . LYS A 1 360 ? 19.929 14.833 -17.970 1.00 75.25 360 LYS A C 1
ATOM 2918 O O . LYS A 1 360 ? 20.512 15.343 -17.012 1.00 75.25 360 LYS A O 1
ATOM 2923 N N . LYS A 1 361 ? 20.552 14.048 -18.854 1.00 61.59 361 LYS A N 1
ATOM 2924 C CA . LYS A 1 361 ? 21.989 13.744 -18.792 1.00 61.59 361 LYS A CA 1
ATOM 2925 C C . LYS A 1 361 ? 22.830 15.019 -18.922 1.00 61.59 361 LYS A C 1
ATOM 2927 O O . LYS A 1 361 ? 23.796 15.186 -18.187 1.00 61.59 361 LYS A O 1
ATOM 2932 N N . GLU A 1 362 ? 22.410 15.947 -19.777 1.00 50.28 362 GLU A N 1
ATOM 2933 C CA . GLU A 1 362 ? 23.060 17.252 -19.974 1.00 50.28 362 GLU A CA 1
ATOM 2934 C C . GLU A 1 362 ? 22.820 18.224 -18.800 1.00 50.28 362 GLU A C 1
ATOM 2936 O O . GLU A 1 362 ? 23.696 19.006 -18.440 1.00 50.28 362 GLU A O 1
ATOM 2941 N N . SER A 1 363 ? 21.664 18.125 -18.136 1.00 51.84 363 SER A N 1
ATOM 2942 C CA . SER A 1 363 ? 21.247 19.009 -17.031 1.00 51.84 363 SER A CA 1
ATOM 2943 C C . SER A 1 363 ? 21.727 18.576 -15.638 1.00 51.84 363 SER A C 1
ATOM 2945 O O . SER A 1 363 ? 21.384 19.216 -14.639 1.00 51.84 363 SER A O 1
ATOM 2947 N N . SER A 1 364 ? 22.541 17.518 -15.540 1.00 47.16 364 SER A N 1
ATOM 2948 C CA . SER A 1 364 ? 23.030 16.957 -14.264 1.00 47.16 364 SER A CA 1
ATOM 2949 C C . SER A 1 364 ? 23.907 17.928 -13.444 1.00 47.16 364 SER A C 1
ATOM 2951 O O . SER A 1 364 ? 24.235 17.638 -12.299 1.00 47.16 364 SER A O 1
ATOM 2953 N N . GLY A 1 365 ? 24.227 19.114 -13.984 1.00 38.00 365 GLY A N 1
ATOM 2954 C CA . GLY A 1 365 ? 24.845 20.231 -13.257 1.00 38.00 365 GLY A CA 1
ATOM 2955 C C . GLY A 1 365 ? 23.887 21.290 -12.676 1.00 38.00 365 GLY A C 1
ATOM 2956 O O . GLY A 1 365 ? 24.358 22.178 -11.975 1.00 38.00 365 GLY A O 1
ATOM 2957 N N . SER A 1 366 ? 22.571 21.251 -12.943 1.00 35.31 366 SER A N 1
ATOM 2958 C CA . SER A 1 366 ? 21.648 22.367 -12.614 1.00 35.31 366 SER A CA 1
ATOM 2959 C C . SER A 1 366 ? 20.362 21.972 -11.863 1.00 35.31 366 SER A C 1
ATOM 2961 O O . SER A 1 366 ? 19.724 22.819 -11.235 1.00 35.31 366 SER A O 1
ATOM 2963 N N . MET A 1 367 ? 19.988 20.689 -11.825 1.00 37.12 367 MET A N 1
ATOM 2964 C CA . MET A 1 367 ? 18.695 20.255 -11.261 1.00 37.12 367 MET A CA 1
ATOM 2965 C C . MET A 1 367 ? 18.638 20.156 -9.720 1.00 37.12 367 MET A C 1
ATOM 2967 O O . MET A 1 367 ? 17.630 19.717 -9.179 1.00 37.12 367 MET A O 1
ATOM 2971 N N . VAL A 1 368 ? 19.681 20.592 -9.004 1.00 36.59 368 VAL A N 1
ATOM 2972 C CA . VAL A 1 368 ? 19.707 20.658 -7.524 1.00 36.59 368 VAL A CA 1
ATOM 2973 C C . VAL A 1 368 ? 18.912 21.869 -6.990 1.00 36.59 368 VAL A C 1
ATOM 2975 O O . VAL A 1 368 ? 18.549 21.923 -5.818 1.00 36.59 368 VAL A O 1
ATOM 2978 N N . LEU A 1 369 ? 18.573 22.845 -7.842 1.00 33.16 369 LEU A N 1
ATOM 2979 C CA . LEU A 1 369 ? 17.958 24.110 -7.409 1.00 33.16 369 LEU A CA 1
ATOM 2980 C C . LEU A 1 369 ? 16.419 24.113 -7.322 1.00 33.16 369 LEU A C 1
ATOM 2982 O O . LEU A 1 369 ? 15.857 25.039 -6.737 1.00 33.16 369 LEU A O 1
ATOM 2986 N N . MET A 1 370 ? 15.718 23.103 -7.851 1.00 33.78 370 MET A N 1
ATOM 2987 C CA . MET A 1 370 ? 14.243 23.054 -7.798 1.00 33.78 370 MET A CA 1
ATOM 2988 C C . MET A 1 370 ? 13.694 22.414 -6.509 1.00 33.78 370 MET A C 1
ATOM 2990 O O . MET A 1 370 ? 12.548 22.672 -6.149 1.00 33.78 370 MET A O 1
ATOM 2994 N N . GLU A 1 371 ? 14.498 21.643 -5.767 1.00 39.53 371 GLU A N 1
ATOM 2995 C CA . GLU A 1 371 ? 14.035 20.925 -4.563 1.00 39.53 371 GLU A CA 1
ATOM 2996 C C . GLU A 1 371 ? 13.916 21.808 -3.304 1.00 39.53 371 GLU A C 1
ATOM 2998 O O . GLU A 1 371 ? 13.208 21.449 -2.366 1.00 39.53 371 GLU A O 1
ATOM 3003 N N . TYR A 1 372 ? 14.498 23.014 -3.279 1.00 32.22 372 TYR A N 1
ATOM 3004 C CA . TYR A 1 372 ? 14.495 23.861 -2.073 1.00 32.22 372 TYR A CA 1
ATOM 3005 C C . TYR A 1 372 ? 13.323 24.848 -1.939 1.00 32.22 372 TYR A C 1
ATOM 3007 O O . TYR A 1 372 ? 13.194 25.484 -0.895 1.00 32.22 372 TYR A O 1
ATOM 3015 N N . LYS A 1 373 ? 12.427 24.969 -2.931 1.00 29.80 373 LYS A N 1
ATOM 3016 C CA . LYS A 1 373 ? 11.266 25.885 -2.840 1.00 29.80 373 LYS A CA 1
ATOM 3017 C C . LYS A 1 373 ? 9.959 25.243 -2.358 1.00 29.80 373 LYS A C 1
ATOM 3019 O O . LYS A 1 373 ? 9.012 25.976 -2.099 1.00 29.80 373 LYS A O 1
ATOM 3024 N N . SER A 1 374 ? 9.901 23.919 -2.185 1.00 30.92 374 SER A N 1
ATOM 3025 C CA . SER A 1 374 ? 8.663 23.220 -1.786 1.00 30.92 374 SER A CA 1
ATOM 3026 C C . SER A 1 374 ? 8.689 22.609 -0.379 1.00 30.92 374 SER A C 1
ATOM 3028 O O . SER A 1 374 ? 7.741 21.917 -0.003 1.00 30.92 374 SER A O 1
ATOM 3030 N N . CYS A 1 375 ? 9.725 22.873 0.427 1.00 32.16 375 CYS A N 1
ATOM 3031 C CA . CYS A 1 375 ? 9.772 22.448 1.830 1.00 32.16 375 CYS A CA 1
ATOM 3032 C C . CYS A 1 375 ? 8.870 23.344 2.702 1.00 32.16 375 CYS A C 1
ATOM 3034 O O . CYS A 1 375 ? 9.327 24.110 3.546 1.00 32.16 375 CYS A O 1
ATOM 3036 N N . GLY A 1 376 ? 7.559 23.249 2.474 1.00 27.09 376 GLY A N 1
ATOM 3037 C CA . GLY A 1 376 ? 6.559 23.595 3.469 1.00 27.09 376 GLY A CA 1
ATOM 3038 C C . GLY A 1 376 ? 6.598 22.530 4.557 1.00 27.09 376 GLY A C 1
ATOM 3039 O O . GLY A 1 376 ? 6.213 21.384 4.338 1.00 27.09 376 GLY A O 1
ATOM 3040 N N . THR A 1 377 ? 7.112 22.901 5.723 1.00 27.08 377 THR A N 1
ATOM 3041 C CA . THR A 1 377 ? 6.997 22.128 6.957 1.00 27.08 377 THR A CA 1
ATOM 3042 C C . THR A 1 377 ? 5.524 21.837 7.234 1.00 27.08 377 THR A C 1
ATOM 3044 O O . THR A 1 377 ? 4.770 22.753 7.557 1.00 27.08 377 THR A O 1
ATOM 3047 N N . TYR A 1 378 ? 5.111 20.575 7.136 1.00 31.20 378 TYR A N 1
ATOM 3048 C CA . TYR A 1 378 ? 3.849 20.138 7.720 1.00 31.20 378 TYR A CA 1
ATOM 3049 C C . TYR A 1 378 ? 4.092 19.777 9.184 1.00 31.20 378 TYR A C 1
ATOM 3051 O O . TYR A 1 378 ? 4.619 18.715 9.513 1.00 31.20 378 TYR A O 1
ATOM 3059 N N . THR A 1 379 ? 3.720 20.698 10.067 1.00 26.11 379 THR A N 1
ATOM 3060 C CA . THR A 1 379 ? 3.240 20.377 11.410 1.00 26.11 379 THR A CA 1
ATOM 3061 C C . THR A 1 379 ? 1.916 19.618 11.264 1.00 26.11 379 THR A C 1
ATOM 3063 O O . THR A 1 379 ? 0.990 20.113 10.622 1.00 26.11 379 THR A O 1
ATOM 3066 N N . PHE A 1 380 ? 1.859 18.397 11.803 1.00 33.12 380 PHE A N 1
ATOM 3067 C CA . PHE A 1 380 ? 0.647 17.570 11.884 1.00 33.12 380 PHE A CA 1
ATOM 3068 C C . PHE A 1 380 ? -0.178 17.868 13.128 1.00 33.12 380 PHE A C 1
ATOM 3070 O O . PHE A 1 380 ? 0.442 18.138 14.182 1.00 33.12 380 PHE A O 1
#

Foldseek 3Di:
DDDDDDDDPPPPDDPDWDAAKDWDQFLLEIFIDHQGVLVVVLVVLLVVVCVVDPDDDDPDPVVVSVVSNVVVVVVVVVDDDDDDPDPLLVRLLVSCVRSVVPPDPVSSVVVSVVSVVSRVVVVVCVVVADDPVVLPPVLVVLLVLLVVLQVVCLQVLGSLCLLLCVVVVDDVSVVSNVSNVVSLVVVVVSLVVVLVNQVVCCVVPVDQDDVVLLVVLQSSLQRRLSSQLSVCVSVVDADCVVPNDDVSSVSSVVSNVVDPVNPDPDPPQTANPSCLVNLLSLLVVLLVQLVVPPDDPVVVVVSVVSNVVSVVVVLVCVVVVRHGPSCPHPPHSNVVSVVSNCVSVDPPDDDPVVVVNVVCVVCVPPVPPPVPPPPPDDDD